Protein AF-0000000079965762 (afdb_homodimer)

Organism: NCBI:txid1448308

Secondary structure (DSSP, 8-state):
---------------------------PPPPEEEEEEEEEE----TTS--EEEEEEEEEE---EEEEE-TTT--EEEE-S-EEEEEEEEEEETTS-S-SS-EE---BTTEEEEEEEEEPTT-SS-BTTEEEEEEEEEEEEEETTEEEE--EEEEEEEEBTTTEEEEE-TTS-EEEEEPTT-SSEEE-EEE---/---------------------------PPPPEEEEEEEEEE----TTS--EEEEEEEEEE---EEEEE-TTT-PEEEE-S-EEEEEEEEEEETTS-S-SS-EE---BTTEEEEEEEEEPTT-SS-BTTEEEEEEEEEEEEEETTEEEE--EEEEEEEEBTTTEEEEE-TTS-EEEEEPTT-SSEEE-EEE---

Radius of gyration: 32.75 Å; Cα contacts (8 Å, |Δi|>4): 888; chains: 2; bounding box: 58×158×92 Å

Structure (mmCIF, N/CA/C/O backbone):
data_AF-0000000079965762-model_v1
#
loop_
_entity.id
_entity.type
_entity.pdbx_description
1 polymer 'Cell death in tomato 1'
#
loop_
_atom_site.group_PDB
_atom_site.id
_atom_site.type_symbol
_atom_site.label_atom_id
_atom_site.label_alt_id
_atom_site.label_comp_id
_atom_site.label_asym_id
_atom_site.label_entity_id
_atom_site.label_seq_id
_atom_site.pdbx_PDB_ins_code
_atom_site.Cartn_x
_atom_site.Cartn_y
_atom_site.Cartn_z
_atom_site.occupancy
_atom_site.B_iso_or_equiv
_atom_site.auth_seq_id
_atom_site.auth_comp_id
_atom_site.auth_asym_id
_atom_site.auth_atom_id
_atom_site.pdbx_PDB_model_num
ATOM 1 N N . MET A 1 1 ? -31.812 95.125 7.871 1 35.66 1 MET A N 1
ATOM 2 C CA . MET A 1 1 ? -31.969 93.812 7.262 1 35.66 1 MET A CA 1
ATOM 3 C C . MET A 1 1 ? -30.75 92.938 7.523 1 35.66 1 MET A C 1
ATOM 5 O O . MET A 1 1 ? -29.656 93.25 7.043 1 35.66 1 MET A O 1
ATOM 9 N N . LYS A 1 2 ? -30.625 92.438 8.812 1 43.56 2 LYS A N 1
ATOM 10 C CA . LYS A 1 2 ? -29.531 91.625 9.367 1 43.56 2 LYS A CA 1
ATOM 11 C C . LYS A 1 2 ? -29.359 90.312 8.609 1 43.56 2 LYS A C 1
ATOM 13 O O . LYS A 1 2 ? -30.297 89.562 8.484 1 43.56 2 LYS A O 1
ATOM 18 N N . PHE A 1 3 ? -28.469 90.25 7.633 1 45.12 3 PHE A N 1
ATOM 19 C CA . PHE A 1 3 ? -28.062 89.062 6.895 1 45.12 3 PHE A CA 1
ATOM 20 C C . PHE A 1 3 ? -27.469 88.062 7.832 1 45.12 3 PHE A C 1
ATOM 22 O O . PHE A 1 3 ? -26.5 88.312 8.539 1 45.12 3 PHE A O 1
ATOM 29 N N . THR A 1 4 ? -28.297 87.188 8.453 1 43.16 4 THR A N 1
ATOM 30 C CA . THR A 1 4 ? -27.844 86.062 9.258 1 43.16 4 THR A CA 1
ATOM 31 C C . THR A 1 4 ? -27 85.125 8.422 1 43.16 4 THR A C 1
ATOM 33 O O . THR A 1 4 ? -27.438 84.625 7.387 1 43.16 4 THR A O 1
ATOM 36 N N . ALA A 1 5 ? -25.641 85.188 8.414 1 46.16 5 ALA A N 1
ATOM 37 C CA . ALA A 1 5 ? -24.656 84.25 7.852 1 46.16 5 ALA A CA 1
ATOM 38 C C . ALA A 1 5 ? -24.828 82.875 8.43 1 46.16 5 ALA A C 1
ATOM 40 O O . ALA A 1 5 ? -24.781 82.688 9.648 1 46.16 5 ALA A O 1
ATOM 41 N N . SER A 1 6 ? -25.672 82.062 7.812 1 45.62 6 SER A N 1
ATOM 42 C CA . SER A 1 6 ? -25.797 80.625 8.141 1 45.62 6 SER A CA 1
ATOM 43 C C . SER A 1 6 ? -24.484 79.875 7.961 1 45.62 6 SER A C 1
ATOM 45 O O . SER A 1 6 ? -23.906 79.875 6.867 1 45.62 6 SER A O 1
ATOM 47 N N . THR A 1 7 ? -23.688 79.75 9.008 1 44.47 7 THR A N 1
ATOM 48 C CA . THR A 1 7 ? -22.453 78.938 9.039 1 44.47 7 THR A CA 1
ATOM 49 C C . THR A 1 7 ? -22.75 77.438 8.742 1 44.47 7 THR A C 1
ATOM 51 O O . THR A 1 7 ? -23.562 76.812 9.422 1 44.47 7 THR A O 1
ATOM 54 N N . LEU A 1 8 ? -22.609 77.062 7.48 1 41.59 8 LEU A N 1
ATOM 55 C CA . LEU A 1 8 ? -22.688 75.625 7.055 1 41.59 8 LEU A CA 1
ATOM 56 C C . LEU A 1 8 ? -21.578 74.812 7.723 1 41.59 8 LEU A C 1
ATOM 58 O O . LEU A 1 8 ? -20.391 75.125 7.551 1 41.59 8 LEU A O 1
ATOM 62 N N . ALA A 1 9 ? -21.875 74.125 8.836 1 45.47 9 ALA A N 1
ATOM 63 C CA . ALA A 1 9 ? -20.984 73.188 9.492 1 45.47 9 ALA A CA 1
ATOM 64 C C . ALA A 1 9 ? -20.688 72 8.578 1 45.47 9 ALA A C 1
ATOM 66 O O . ALA A 1 9 ? -21.609 71.312 8.141 1 45.47 9 ALA A O 1
ATOM 67 N N . ALA A 1 10 ? -19.594 72.062 7.797 1 41.84 10 ALA A N 1
ATOM 68 C CA . ALA A 1 10 ? -19.109 70.875 7.035 1 41.84 10 ALA A CA 1
ATOM 69 C C . ALA A 1 10 ? -18.766 69.75 7.961 1 41.84 10 ALA A C 1
ATOM 71 O O . ALA A 1 10 ? -17.891 69.875 8.82 1 41.84 10 ALA A O 1
ATOM 72 N N . ILE A 1 11 ? -19.688 68.812 8.18 1 44.5 11 ILE A N 1
ATOM 73 C CA . ILE A 1 11 ? -19.406 67.562 8.891 1 44.5 11 ILE A CA 1
ATOM 74 C C . ILE A 1 11 ? -18.391 66.75 8.102 1 44.5 11 ILE A C 1
ATOM 76 O O . ILE A 1 11 ? -18.688 66.312 6.984 1 44.5 11 ILE A O 1
ATOM 80 N N . THR A 1 12 ? -17.109 66.938 8.367 1 47.59 12 THR A N 1
ATOM 81 C CA . THR A 1 12 ? -16.094 66.062 7.84 1 47.59 12 THR A CA 1
ATOM 82 C C . THR A 1 12 ? -16.312 64.625 8.367 1 47.59 12 THR A C 1
ATOM 84 O O . THR A 1 12 ? -16.297 64.438 9.578 1 47.59 12 THR A O 1
ATOM 87 N N . ALA A 1 13 ? -16.953 63.719 7.602 1 47.06 13 ALA A N 1
ATOM 88 C CA . ALA A 1 13 ? -17.031 62.281 7.848 1 47.06 13 ALA A CA 1
ATOM 89 C C . ALA A 1 13 ? -15.641 61.656 7.777 1 47.06 13 ALA A C 1
ATOM 91 O O . ALA A 1 13 ? -15.031 61.594 6.707 1 47.06 13 ALA A O 1
ATOM 92 N N . LEU A 1 14 ? -14.914 61.719 8.883 1 46.97 14 LEU A N 1
ATOM 93 C CA . LEU A 1 14 ? -13.719 60.875 8.961 1 46.97 14 LEU A CA 1
ATOM 94 C C . LEU A 1 14 ? -14.055 59.438 8.656 1 46.97 14 LEU A C 1
ATOM 96 O O . LEU A 1 14 ? -14.758 58.781 9.422 1 46.97 14 LEU A O 1
ATOM 100 N N . THR A 1 15 ? -13.961 59 7.422 1 44.94 15 THR A N 1
ATOM 101 C CA . THR A 1 15 ? -13.938 57.562 7.09 1 44.94 15 THR A CA 1
ATOM 102 C C . THR A 1 15 ? -12.766 56.875 7.781 1 44.94 15 THR A C 1
ATOM 104 O O . THR A 1 15 ? -11.609 57.219 7.547 1 44.94 15 THR A O 1
ATOM 107 N N . SER A 1 16 ? -12.953 56.438 9.023 1 46.12 16 SER A N 1
ATOM 108 C CA . SER A 1 16 ? -11.984 55.5 9.617 1 46.12 16 SER A CA 1
ATOM 1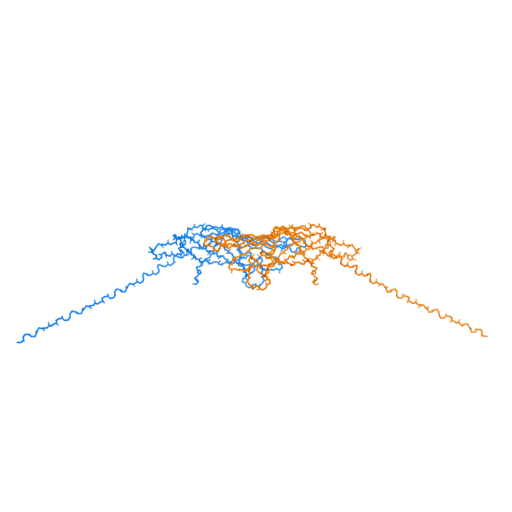09 C C . SER A 1 16 ? -11.625 54.375 8.648 1 46.12 16 SER A C 1
ATOM 111 O O . SER A 1 16 ? -12.477 53.562 8.305 1 46.12 16 SER A O 1
ATOM 113 N N . SER A 1 17 ? -10.641 54.594 7.801 1 45.47 17 SER A N 1
ATOM 114 C CA . SER A 1 17 ? -10.062 53.406 7.137 1 45.47 17 SER A CA 1
ATOM 115 C C . SER A 1 17 ? -9.609 52.375 8.156 1 45.47 17 SER A C 1
ATOM 117 O O . SER A 1 17 ? -8.758 52.656 9 1 45.47 17 SER A O 1
ATOM 119 N N . THR A 1 18 ? -10.461 51.5 8.617 1 43.25 18 THR A N 1
ATOM 120 C CA . THR A 1 18 ? -9.961 50.344 9.32 1 43.25 18 THR A CA 1
ATOM 121 C C . THR A 1 18 ? -8.727 49.75 8.625 1 43.25 18 THR A C 1
ATOM 123 O O . THR A 1 18 ? -8.805 49.312 7.477 1 43.25 18 THR A O 1
ATOM 126 N N . LEU A 1 19 ? -7.531 50.375 8.781 1 42.06 19 LEU A N 1
ATOM 127 C CA . LEU A 1 19 ? -6.312 49.688 8.375 1 42.06 19 LEU A CA 1
ATOM 128 C C . LEU A 1 19 ? -6.402 48.188 8.68 1 42.06 19 LEU A C 1
ATOM 130 O O . LEU A 1 19 ? -6.668 47.781 9.82 1 42.06 19 LEU A O 1
ATOM 134 N N . ALA A 1 20 ? -6.844 47.344 7.695 1 44.19 20 ALA A N 1
ATOM 135 C CA . ALA A 1 20 ? -6.617 45.906 7.828 1 44.19 20 ALA A CA 1
ATOM 136 C C . ALA A 1 20 ? -5.309 45.625 8.562 1 44.19 20 ALA A C 1
ATOM 138 O O . ALA A 1 20 ? -4.273 46.219 8.258 1 44.19 20 ALA A O 1
ATOM 139 N N . ALA A 1 21 ? -5.238 45.344 9.859 1 44.72 21 ALA A N 1
ATOM 140 C CA . ALA A 1 21 ? -4.055 44.906 10.594 1 44.72 21 ALA A CA 1
ATOM 141 C C . ALA A 1 21 ? -3.113 44.094 9.688 1 44.72 21 ALA A C 1
ATOM 143 O O . ALA A 1 21 ? -3.562 43.312 8.852 1 44.72 21 ALA A O 1
ATOM 144 N N . PRO A 1 22 ? -1.918 44.594 9.391 1 42.59 22 PRO A N 1
ATOM 145 C CA . PRO A 1 22 ? -0.983 43.812 8.586 1 42.59 22 PRO A CA 1
ATOM 146 C C . PRO A 1 22 ? -1.022 42.312 8.93 1 42.59 22 PRO A C 1
ATOM 148 O O . PRO A 1 22 ? -1.254 41.938 10.086 1 42.59 22 PRO A O 1
ATOM 151 N N . LEU A 1 23 ? -1.48 41.438 8 1 43.91 23 LEU A N 1
ATOM 152 C CA . LEU A 1 23 ? -1.314 40 8.219 1 43.91 23 LEU A CA 1
ATOM 153 C C . LEU A 1 23 ? -0.032 39.719 8.992 1 43.91 23 LEU A C 1
ATOM 155 O O . LEU A 1 23 ? 1.044 40.188 8.617 1 43.91 23 LEU A O 1
ATOM 159 N N . GLU A 1 24 ? 0.055 39.844 10.305 1 47.69 24 GLU A N 1
ATOM 160 C CA . GLU A 1 24 ? 1.229 39.375 11.047 1 47.69 24 GLU A CA 1
ATOM 161 C C . GLU A 1 24 ? 2.084 38.438 10.211 1 47.69 24 GLU A C 1
ATOM 163 O O . GLU A 1 24 ? 1.555 37.562 9.508 1 47.69 24 GLU A O 1
ATOM 168 N N . PRO A 1 25 ? 3.322 38.781 9.914 1 47.03 25 PRO A N 1
ATOM 169 C CA . PRO A 1 25 ? 4.227 37.938 9.141 1 47.03 25 PRO A CA 1
ATOM 170 C C . PRO A 1 25 ? 4.086 36.469 9.492 1 47.03 25 PRO A C 1
ATOM 172 O O . PRO A 1 25 ? 4.035 36.094 10.672 1 47.03 25 PRO A O 1
ATOM 175 N N . ARG A 1 26 ? 3.332 35.656 8.68 1 57.81 26 ARG A N 1
ATOM 176 C CA . ARG A 1 26 ? 3.26 34.219 8.898 1 57.81 26 ARG A CA 1
ATOM 177 C C . ARG A 1 26 ? 4.586 33.688 9.43 1 57.81 26 ARG A C 1
ATOM 179 O O . ARG A 1 26 ? 5.637 33.906 8.828 1 57.81 26 ARG A O 1
ATOM 186 N N . GLN A 1 27 ? 4.855 33.594 10.75 1 63.25 27 GLN A N 1
ATOM 187 C CA . GLN A 1 27 ? 6.031 33 11.367 1 63.25 27 GLN A CA 1
ATOM 188 C C . GLN A 1 27 ? 6.598 31.875 10.5 1 63.25 27 GLN A C 1
ATOM 190 O O . GLN A 1 27 ? 5.848 31.047 9.984 1 63.25 27 GLN A O 1
ATOM 195 N N . ALA A 1 28 ? 7.801 32.094 10.094 1 85.75 28 ALA A N 1
ATOM 196 C CA . ALA A 1 28 ? 8.539 31.109 9.305 1 85.75 28 ALA A CA 1
ATOM 197 C C . ALA A 1 28 ? 8.516 29.734 9.969 1 85.75 28 ALA A C 1
ATOM 199 O O . ALA A 1 28 ? 8.789 29.625 11.172 1 85.75 28 ALA A O 1
ATOM 200 N N . LEU A 1 29 ? 7.973 28.781 9.383 1 94.56 29 LEU A N 1
ATOM 201 C CA . LEU A 1 29 ? 7.902 27.422 9.906 1 94.56 29 LEU A CA 1
ATOM 202 C C . LEU A 1 29 ? 9.297 26.812 10.031 1 94.56 29 LEU A C 1
ATOM 204 O O . LEU A 1 29 ? 10.117 26.938 9.117 1 94.56 29 LEU A O 1
ATOM 208 N N . GLU A 1 30 ? 9.602 26.297 11.227 1 97.62 30 GLU A N 1
ATOM 209 C CA . GLU A 1 30 ? 10.797 25.469 11.344 1 97.62 30 GLU A CA 1
ATOM 210 C C . GLU A 1 30 ? 10.711 24.234 10.461 1 97.62 30 GLU A C 1
ATOM 212 O O . GLU A 1 30 ? 9.641 23.625 10.359 1 97.62 30 GLU A O 1
ATOM 217 N N . PRO A 1 31 ? 11.828 23.859 9.852 1 98.56 31 PRO A N 1
ATOM 218 C CA . PRO A 1 31 ? 11.781 22.672 9.016 1 98.56 31 PRO A CA 1
ATOM 219 C C . PRO A 1 31 ? 11.344 21.422 9.789 1 98.56 31 PRO A C 1
ATOM 221 O O . PRO A 1 31 ? 11.68 21.281 10.969 1 98.56 31 PRO A O 1
ATOM 224 N N . TRP A 1 32 ? 10.586 20.578 9.102 1 98.75 32 TRP A N 1
ATOM 225 C CA . TRP A 1 32 ? 10.297 19.266 9.656 1 98.75 32 TRP A CA 1
ATOM 226 C C . TRP A 1 32 ? 11.578 18.453 9.844 1 98.75 32 TRP A C 1
ATOM 228 O O . TRP A 1 32 ? 12.602 18.75 9.211 1 98.75 32 TRP A O 1
ATOM 238 N N . GLN A 1 33 ? 11.469 17.5 10.742 1 98.75 33 GLN A N 1
ATOM 239 C CA . GLN A 1 33 ? 12.617 16.656 11.07 1 98.75 33 GLN A CA 1
ATOM 240 C C . GLN A 1 33 ? 12.367 15.203 10.672 1 98.75 33 GLN A C 1
ATOM 242 O O . GLN A 1 33 ? 11.602 14.492 11.344 1 98.75 33 GLN A O 1
ATOM 247 N N . VAL A 1 34 ? 12.984 14.789 9.609 1 98.81 34 VAL A N 1
ATOM 248 C CA . VAL A 1 34 ? 12.93 13.383 9.227 1 98.81 34 VAL A CA 1
ATOM 249 C C . VAL A 1 34 ? 13.852 12.562 10.117 1 98.81 34 VAL A C 1
ATOM 251 O O . VAL A 1 34 ? 15.07 12.797 10.141 1 98.81 34 VAL A O 1
ATOM 254 N N . THR A 1 35 ? 13.242 11.586 10.812 1 98 35 THR A N 1
ATOM 255 C CA . THR A 1 35 ? 14.023 10.836 11.789 1 98 35 THR A CA 1
ATOM 256 C C . THR A 1 35 ? 14.297 9.422 11.289 1 98 35 THR A C 1
ATOM 258 O O . THR A 1 35 ? 14.961 8.641 11.969 1 98 35 THR A O 1
ATOM 261 N N . GLY A 1 36 ? 13.773 9.117 10.125 1 98.12 36 GLY A N 1
ATOM 262 C CA . GLY A 1 36 ? 14.055 7.82 9.531 1 98.12 36 GLY A CA 1
ATOM 263 C C . GLY A 1 36 ? 13.57 7.707 8.102 1 98.12 36 GLY A C 1
ATOM 264 O O . GLY A 1 36 ? 12.453 8.125 7.777 1 98.12 36 GLY A O 1
ATOM 265 N N . VAL A 1 37 ? 14.414 7.215 7.289 1 98.62 37 VAL A N 1
ATOM 266 C CA . VAL A 1 37 ? 14.086 6.758 5.941 1 98.62 37 VAL A CA 1
ATOM 267 C C . VAL A 1 37 ? 14.836 5.465 5.637 1 98.62 37 VAL A C 1
ATOM 269 O O . VAL A 1 37 ? 16.031 5.336 5.957 1 98.62 37 VAL A O 1
ATOM 272 N N . ALA A 1 38 ? 14.117 4.52 5.137 1 98.06 38 ALA A N 1
ATOM 273 C CA . ALA A 1 38 ? 14.734 3.27 4.715 1 98.06 38 ALA A CA 1
ATOM 274 C C . ALA A 1 38 ? 14.102 2.748 3.428 1 98.06 38 ALA A C 1
ATOM 276 O O . ALA A 1 38 ? 12.891 2.85 3.24 1 98.06 38 ALA A O 1
ATOM 277 N N . VAL A 1 39 ? 14.922 2.275 2.584 1 97.12 39 VAL A N 1
ATOM 278 C CA . VAL A 1 39 ? 14.438 1.67 1.349 1 97.12 39 VAL A CA 1
ATOM 279 C C . VAL A 1 39 ? 15.039 0.277 1.183 1 97.12 39 VAL A C 1
ATOM 281 O O . VAL A 1 39 ? 16.219 0.073 1.45 1 97.12 39 VAL A O 1
ATOM 284 N N . ALA A 1 40 ? 14.18 -0.65 0.944 1 94.69 40 ALA A N 1
ATOM 285 C CA . ALA A 1 40 ? 14.578 -2.025 0.657 1 94.69 40 ALA A CA 1
ATOM 286 C C . ALA A 1 40 ? 14.07 -2.469 -0.713 1 94.69 40 ALA A C 1
ATOM 288 O O . ALA A 1 40 ? 12.891 -2.326 -1.02 1 94.69 40 ALA A O 1
ATOM 289 N N . SER A 1 41 ? 14.969 -2.896 -1.501 1 89.81 41 SER A N 1
ATOM 290 C CA . SER A 1 41 ? 14.625 -3.459 -2.801 1 89.81 41 SER A CA 1
ATOM 291 C C . SER A 1 41 ? 15.062 -4.918 -2.906 1 89.81 41 SER A C 1
ATOM 293 O O . SER A 1 41 ? 16.188 -5.258 -2.562 1 89.81 41 SER A O 1
ATOM 295 N N . PRO A 1 42 ? 14.156 -5.758 -3.305 1 85.12 42 PRO A N 1
ATOM 296 C CA . PRO A 1 42 ? 14.492 -7.184 -3.35 1 85.12 42 PRO A CA 1
ATOM 297 C C . PRO A 1 42 ? 15.453 -7.531 -4.488 1 85.12 42 PRO A C 1
ATOM 299 O O . PRO A 1 42 ? 15.625 -6.73 -5.414 1 85.12 42 PRO A O 1
ATOM 302 N N . ALA A 1 43 ? 16.219 -8.664 -4.422 1 72.12 43 ALA A N 1
ATOM 303 C CA . ALA A 1 43 ? 17.234 -9.148 -5.359 1 72.12 43 ALA A CA 1
ATOM 304 C C . ALA A 1 43 ? 16.609 -9.5 -6.707 1 72.12 43 ALA A C 1
ATOM 306 O O . ALA A 1 43 ? 17.297 -9.508 -7.73 1 72.12 43 ALA A O 1
ATOM 307 N N . GLY A 1 44 ? 15.508 -9.453 -6.953 1 68.19 44 GLY A N 1
ATOM 308 C CA . GLY A 1 44 ? 14.875 -9.883 -8.188 1 68.19 44 GLY A CA 1
ATOM 309 C C . GLY A 1 44 ? 15.062 -11.359 -8.469 1 68.19 44 GLY A C 1
ATOM 310 O O . GLY A 1 44 ? 14.703 -11.844 -9.547 1 68.19 44 GLY A O 1
ATOM 311 N N . ARG A 1 45 ? 15.828 -12.195 -7.594 1 68.44 45 ARG A N 1
ATOM 312 C CA . ARG A 1 45 ? 16.047 -13.625 -7.812 1 68.44 45 ARG A CA 1
ATOM 313 C C . ARG A 1 45 ? 14.75 -14.406 -7.652 1 68.44 45 ARG A C 1
ATOM 315 O O . ARG A 1 45 ? 13.883 -14.031 -6.863 1 68.44 45 ARG A O 1
ATOM 322 N N . PRO A 1 46 ? 14.758 -15.531 -8.445 1 68.06 46 PRO A N 1
ATOM 323 C CA . PRO A 1 46 ? 13.578 -16.391 -8.281 1 68.06 46 PRO A CA 1
ATOM 324 C C . PRO A 1 46 ? 13.336 -16.797 -6.832 1 68.06 46 PRO A C 1
ATOM 326 O O . PRO A 1 46 ? 14.281 -17.047 -6.09 1 68.06 46 PRO A O 1
ATOM 329 N N . GLY A 1 47 ? 12.055 -16.688 -6.465 1 71.56 47 GLY A N 1
ATOM 330 C CA . GLY A 1 47 ? 11.672 -17.109 -5.129 1 71.56 47 GLY A CA 1
ATOM 331 C C . GLY A 1 47 ? 11.641 -15.969 -4.129 1 71.56 47 GLY A C 1
ATOM 332 O O . GLY A 1 47 ? 11.148 -16.125 -3.008 1 71.56 47 GLY A O 1
ATOM 333 N N . SER A 1 48 ? 12.203 -14.914 -4.574 1 80.31 48 SER A N 1
ATOM 334 C CA . SER A 1 48 ? 12.195 -13.773 -3.668 1 80.31 48 SER A CA 1
ATOM 335 C C . SER A 1 48 ? 10.844 -13.07 -3.684 1 80.31 48 SER A C 1
ATOM 337 O O . SER A 1 48 ? 10.156 -13.047 -4.707 1 80.31 48 SER A O 1
ATOM 339 N N . TYR A 1 49 ? 10.453 -12.664 -2.457 1 88.94 49 TYR A N 1
ATOM 340 C CA . TYR A 1 49 ? 9.273 -11.805 -2.383 1 88.94 49 TYR A CA 1
ATOM 341 C C . TYR A 1 49 ? 9.5 -10.508 -3.143 1 88.94 49 TYR A C 1
ATOM 343 O O . TYR A 1 49 ? 10.367 -9.711 -2.777 1 88.94 49 TYR A O 1
ATOM 351 N N . PRO A 1 50 ? 8.773 -10.273 -4.227 1 93.06 50 PRO A N 1
ATOM 352 C CA . PRO A 1 50 ? 9.148 -9.25 -5.207 1 93.06 50 PRO A CA 1
ATOM 353 C C . PRO A 1 50 ? 8.547 -7.883 -4.887 1 93.06 50 PRO A C 1
ATOM 355 O O . PRO A 1 50 ? 8.016 -7.219 -5.777 1 93.06 50 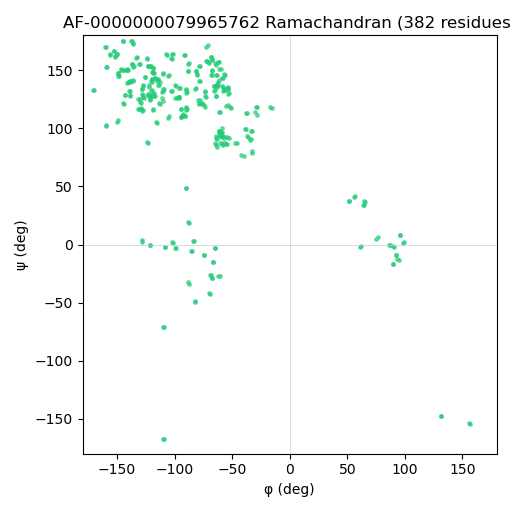PRO A O 1
ATOM 358 N N . TRP A 1 51 ? 8.688 -7.453 -3.654 1 95.06 51 TRP A N 1
ATOM 359 C CA . TRP A 1 51 ? 8.141 -6.164 -3.246 1 95.06 51 TRP A CA 1
ATOM 360 C C . TRP A 1 51 ? 9.234 -5.266 -2.672 1 95.06 51 TRP A C 1
ATOM 362 O O . TRP A 1 51 ? 10.039 -5.707 -1.851 1 95.06 51 TRP A O 1
ATOM 372 N N . GLY A 1 52 ? 9.297 -4.051 -3.188 1 95.06 52 GLY A N 1
ATOM 373 C CA . GLY A 1 52 ? 10.117 -3.016 -2.574 1 95.06 52 GLY A CA 1
ATOM 374 C C . GLY A 1 52 ? 9.383 -2.232 -1.504 1 95.06 52 GLY A C 1
ATOM 375 O O . GLY A 1 52 ? 8.148 -2.184 -1.497 1 95.06 52 GLY A O 1
ATOM 376 N N . THR A 1 53 ? 10.18 -1.67 -0.598 1 97.12 53 THR A N 1
ATOM 377 C CA . THR A 1 53 ? 9.555 -0.866 0.45 1 97.12 53 THR A CA 1
ATOM 378 C C . THR A 1 53 ? 10.367 0.4 0.712 1 97.12 53 THR A C 1
ATOM 380 O O . THR A 1 53 ? 11.594 0.386 0.622 1 97.12 53 THR A O 1
ATOM 383 N N . ILE A 1 54 ? 9.664 1.469 0.938 1 98.12 54 ILE A N 1
ATOM 384 C CA . ILE A 1 54 ? 10.211 2.684 1.53 1 98.12 54 ILE A CA 1
ATOM 385 C C . ILE A 1 54 ? 9.461 3.01 2.82 1 98.12 54 ILE A C 1
ATOM 387 O O . ILE A 1 54 ? 8.234 3.02 2.846 1 98.12 54 ILE A O 1
ATOM 391 N N . THR A 1 55 ? 10.172 3.182 3.873 1 98.69 55 THR A N 1
ATOM 392 C CA . THR A 1 55 ? 9.594 3.621 5.137 1 98.69 55 THR A CA 1
ATOM 393 C C . THR A 1 55 ? 10.172 4.969 5.559 1 98.69 55 THR A C 1
ATOM 395 O O . THR A 1 55 ? 11.32 5.281 5.25 1 98.69 55 THR A O 1
ATOM 398 N N . ALA A 1 56 ? 9.344 5.75 6.234 1 98.81 56 ALA A N 1
ATOM 399 C CA . ALA A 1 56 ? 9.805 7.059 6.684 1 98.81 56 ALA A CA 1
ATOM 400 C C . ALA A 1 56 ? 9.117 7.469 7.984 1 98.81 56 ALA A C 1
ATOM 402 O O . ALA A 1 56 ? 7.977 7.078 8.234 1 98.81 56 ALA A O 1
ATOM 403 N N . ASN A 1 57 ? 9.781 8.164 8.758 1 98.81 57 ASN A N 1
ATOM 404 C CA . ASN A 1 57 ? 9.32 8.828 9.977 1 98.81 57 ASN A CA 1
ATOM 405 C C . ASN A 1 57 ? 9.68 10.312 9.969 1 98.81 57 ASN A C 1
ATOM 407 O O . ASN A 1 57 ? 10.797 10.688 9.594 1 98.81 57 ASN A O 1
ATOM 411 N N . ILE A 1 58 ? 8.734 11.164 10.391 1 98.69 58 ILE A N 1
ATOM 412 C CA . ILE A 1 58 ? 8.977 12.602 10.352 1 98.69 58 ILE A CA 1
ATOM 413 C C . ILE A 1 58 ? 8.219 13.281 11.492 1 98.69 58 ILE A C 1
ATOM 415 O O . ILE A 1 58 ? 7.129 12.836 11.867 1 98.69 58 ILE A O 1
ATOM 419 N N . THR A 1 59 ? 8.82 14.328 12.039 1 98.56 59 THR A N 1
ATOM 420 C CA . THR A 1 59 ? 8.25 15.086 13.148 1 98.56 59 THR A CA 1
ATOM 421 C C . THR A 1 59 ? 8.047 16.547 12.758 1 98.56 59 THR A C 1
ATOM 423 O O . THR A 1 59 ? 8.914 17.156 12.125 1 98.56 59 THR A O 1
ATOM 426 N N . ASP A 1 60 ? 6.965 17.062 13.016 1 98.44 60 ASP A N 1
ATOM 427 C CA . ASP A 1 60 ? 6.691 18.484 12.883 1 98.44 60 ASP A CA 1
ATOM 428 C C . ASP A 1 60 ? 6.949 19.219 14.203 1 98.44 60 ASP A C 1
ATOM 430 O O . ASP A 1 60 ? 6.188 19.078 15.156 1 98.44 60 ASP A O 1
ATOM 434 N N . PRO A 1 61 ? 7.984 20.078 14.234 1 98.12 61 PRO A N 1
ATOM 435 C CA . PRO A 1 61 ? 8.297 20.75 15.492 1 98.12 61 PRO A CA 1
ATOM 436 C C . PRO A 1 61 ? 7.445 22 15.719 1 98.12 61 PRO A C 1
ATOM 438 O O . PRO A 1 61 ? 7.66 22.734 16.688 1 98.12 61 PRO A O 1
ATOM 441 N N . ASN A 1 62 ? 6.508 22.297 14.82 1 97.44 62 ASN A N 1
ATOM 442 C CA . ASN A 1 62 ? 5.805 23.578 14.844 1 97.44 62 ASN A CA 1
ATOM 443 C C . ASN A 1 62 ? 4.441 23.453 15.523 1 97.44 62 ASN A C 1
ATOM 445 O O . ASN A 1 62 ? 3.746 22.453 15.344 1 97.44 62 ASN A O 1
ATOM 449 N N . GLU A 1 63 ? 4.137 24.375 16.328 1 95.75 63 GLU A N 1
ATOM 450 C CA . GLU A 1 63 ? 2.727 24.656 16.562 1 95.75 63 GLU A CA 1
ATOM 451 C C . GLU A 1 63 ? 2.084 25.344 15.367 1 95.75 63 GLU A C 1
ATOM 453 O O . GLU A 1 63 ? 2.625 26.312 14.836 1 95.75 63 GLU A O 1
ATOM 458 N N . LEU A 1 64 ? 1.013 24.781 14.922 1 94 64 LEU A N 1
ATOM 459 C CA . LEU A 1 64 ? 0.412 25.328 13.711 1 94 64 LEU A CA 1
ATOM 460 C C . LEU A 1 64 ? -0.9 26.031 14.016 1 94 64 LEU A C 1
ATOM 462 O O . LEU A 1 64 ? -1.737 25.516 14.758 1 94 64 LEU A O 1
ATOM 466 N N . THR A 1 65 ? -1.027 27.156 13.461 1 90.31 65 THR A N 1
ATOM 467 C CA . THR A 1 65 ? -2.318 27.828 13.445 1 90.31 65 THR A CA 1
ATOM 468 C C . THR A 1 65 ? -3.117 27.453 12.203 1 90.31 65 THR A C 1
ATOM 470 O O . THR A 1 65 ? -2.719 27.766 11.078 1 90.31 65 THR A O 1
ATOM 473 N N . ILE A 1 66 ? -4.168 26.719 12.383 1 85.94 66 ILE A N 1
ATOM 474 C CA . ILE A 1 66 ? -4.957 26.188 11.273 1 85.94 66 ILE A CA 1
ATOM 475 C C . ILE A 1 66 ? -5.93 27.25 10.781 1 85.94 66 ILE A C 1
ATOM 477 O O . ILE A 1 66 ? -6.148 27.391 9.578 1 85.94 66 ILE A O 1
ATOM 481 N N . ASN A 1 67 ? -6.605 27.812 11.664 1 81.5 67 ASN A N 1
ATOM 482 C CA . ASN A 1 67 ? -7.602 28.828 11.328 1 81.5 67 ASN A CA 1
ATOM 483 C C . ASN A 1 67 ? -7.93 29.703 12.531 1 81.5 67 ASN A C 1
ATOM 485 O O . ASN A 1 67 ? -7.293 29.594 13.586 1 81.5 67 ASN A O 1
ATOM 489 N N . ARG A 1 68 ? -8.688 30.766 12.141 1 77.94 68 ARG A N 1
ATOM 490 C CA . ARG A 1 68 ? -9.266 31.594 13.188 1 77.94 68 ARG A CA 1
ATOM 491 C C . ARG A 1 68 ? -10.781 31.484 13.203 1 77.94 68 ARG A C 1
ATOM 493 O O . ARG A 1 68 ? -11.422 31.516 12.148 1 77.94 68 ARG A O 1
ATOM 500 N N . ASN A 1 69 ? -11.242 31.078 14.32 1 74.69 69 ASN A N 1
ATOM 501 C CA . ASN A 1 69 ? -12.695 31.031 14.453 1 74.69 69 ASN A CA 1
ATOM 502 C C . ASN A 1 69 ? -13.328 32.375 14.148 1 74.69 69 ASN A C 1
ATOM 504 O O . ASN A 1 69 ? -13.031 33.375 14.82 1 74.69 69 ASN A O 1
ATOM 508 N N . PRO A 1 70 ? -14.188 32.438 13.148 1 73.81 70 PRO A N 1
ATOM 509 C CA . PRO A 1 70 ? -14.758 33.75 12.797 1 73.81 70 PRO A CA 1
ATOM 510 C C . PRO A 1 70 ? -15.68 34.312 13.875 1 73.81 70 PRO A C 1
ATOM 512 O O . PRO A 1 70 ? -15.867 35.531 13.969 1 73.81 70 PRO A O 1
ATOM 515 N N . ALA A 1 71 ? -16.297 33.406 14.617 1 73.81 71 ALA A N 1
ATOM 516 C CA . ALA A 1 71 ? -17.297 33.812 15.586 1 73.81 71 ALA A CA 1
ATOM 517 C C . ALA A 1 71 ? -16.672 34.562 16.75 1 73.81 71 ALA A C 1
ATOM 519 O O . ALA A 1 71 ? -17.188 35.594 17.188 1 73.81 71 ALA A O 1
ATOM 520 N N . ASP A 1 72 ? -15.555 34.125 17.266 1 75.56 72 ASP A N 1
ATOM 521 C CA . ASP A 1 72 ? -15.023 34.75 18.469 1 75.56 72 ASP A CA 1
ATOM 522 C C . ASP A 1 72 ? -13.555 35.156 18.281 1 75.56 72 ASP A C 1
ATOM 524 O O . ASP A 1 72 ? -12.922 35.656 19.203 1 75.56 72 ASP A O 1
ATOM 528 N N . GLY A 1 73 ? -13.055 34.906 17.062 1 78.81 73 GLY A N 1
ATOM 529 C CA . GLY A 1 73 ? -11.695 35.312 16.734 1 78.81 73 GLY A CA 1
ATOM 530 C C . GLY A 1 73 ? -10.648 34.406 17.328 1 78.81 73 GLY A C 1
ATOM 531 O O . GLY A 1 73 ? -9.445 34.656 17.172 1 78.81 73 GLY A O 1
ATOM 532 N N . THR A 1 74 ? -11.141 33.312 17.938 1 83.06 74 THR A N 1
ATOM 533 C CA . THR A 1 74 ? -10.211 32.344 18.562 1 83.06 74 THR A CA 1
ATOM 534 C C . THR A 1 74 ? -9.344 31.688 17.5 1 83.06 74 THR A C 1
ATOM 536 O O . THR A 1 74 ? -9.828 31.328 16.422 1 83.06 74 THR A O 1
ATOM 539 N N . THR A 1 75 ? -8.023 31.656 17.812 1 88.44 75 THR A N 1
ATOM 540 C CA . THR A 1 75 ? -7.09 30.969 16.938 1 88.44 75 THR A CA 1
ATOM 541 C C . THR A 1 75 ? -7.145 29.453 17.188 1 88.44 75 THR A C 1
ATOM 543 O O . THR A 1 75 ? -7.055 29 18.328 1 88.44 75 THR A O 1
ATOM 546 N N . ILE A 1 76 ? -7.398 28.734 16.156 1 89.62 76 ILE A N 1
ATOM 547 C CA . ILE A 1 76 ? -7.395 27.281 16.234 1 89.62 76 ILE A CA 1
ATOM 548 C C . ILE A 1 76 ? -5.996 26.75 15.922 1 89.62 76 ILE A C 1
ATOM 550 O O . ILE A 1 76 ? -5.484 26.938 14.82 1 89.62 76 ILE A O 1
ATOM 554 N N . THR A 1 77 ? -5.414 26.141 16.906 1 92.12 77 THR A N 1
ATOM 555 C CA . THR A 1 77 ? -4.035 25.672 16.75 1 92.12 77 THR A CA 1
ATOM 556 C C . THR A 1 77 ? -3.939 24.172 17.016 1 92.12 77 THR A C 1
ATOM 558 O O . THR A 1 77 ? -4.812 23.594 17.672 1 92.12 77 THR A O 1
ATOM 561 N N . VAL A 1 78 ? -2.943 23.562 16.406 1 93.94 78 VAL A N 1
ATOM 562 C CA . VAL A 1 78 ? -2.541 22.203 16.781 1 93.94 78 VAL A CA 1
ATOM 563 C C . VAL A 1 78 ? -1.137 22.234 17.375 1 93.94 78 VAL A C 1
ATOM 565 O O . VAL A 1 78 ? -0.275 22.984 16.922 1 93.94 78 VAL A O 1
ATOM 568 N N . PRO A 1 79 ? -0.886 21.422 18.391 1 95.38 79 PRO A N 1
ATOM 569 C CA . PRO A 1 79 ? 0.37 21.5 19.141 1 95.38 79 PRO A CA 1
ATOM 570 C C . PRO A 1 79 ? 1.581 21.078 18.312 1 95.38 79 PRO A C 1
ATOM 572 O O . PRO A 1 79 ? 1.434 20.359 17.328 1 95.38 79 PRO A O 1
ATOM 575 N N . ALA A 1 80 ? 2.775 21.531 18.766 1 97.19 80 ALA A N 1
ATOM 576 C CA . ALA A 1 80 ? 4.047 21.094 18.188 1 97.19 80 ALA A CA 1
ATOM 577 C C . ALA A 1 80 ? 4.344 19.641 18.547 1 97.19 80 ALA A C 1
ATOM 579 O O . ALA A 1 80 ? 3.779 19.109 19.5 1 97.19 80 ALA A O 1
ATOM 580 N N . GLY A 1 81 ? 5.207 19 17.688 1 97.88 81 GLY A N 1
ATOM 581 C CA . GLY A 1 81 ? 5.73 17.688 18.031 1 97.88 81 GLY A CA 1
ATOM 582 C C . GLY A 1 81 ? 4.941 16.547 17.422 1 97.88 81 GLY A C 1
ATOM 583 O O . GLY A 1 81 ? 5.148 15.383 17.766 1 97.88 81 GLY A O 1
ATOM 584 N N . ASN A 1 82 ? 3.986 16.891 16.516 1 97.69 82 ASN A N 1
ATOM 585 C CA . ASN A 1 82 ? 3.26 15.812 15.844 1 97.69 82 ASN A CA 1
ATOM 586 C C . ASN A 1 82 ? 4.188 14.953 14.992 1 97.69 82 ASN A C 1
ATOM 588 O O . ASN A 1 82 ? 5.094 15.477 14.336 1 97.69 82 ASN A O 1
ATOM 592 N N . LYS A 1 83 ? 3.855 13.625 14.93 1 98.06 83 LYS A N 1
ATOM 593 C CA . LYS A 1 83 ? 4.758 12.695 14.258 1 98.06 83 LYS A CA 1
ATOM 594 C C . LYS A 1 83 ? 4.008 11.852 13.227 1 98.06 83 LYS A C 1
ATOM 596 O O . LYS A 1 83 ? 2.889 11.398 13.477 1 98.06 83 LYS A O 1
ATOM 601 N N . ALA A 1 84 ? 4.59 11.758 12.086 1 97.94 84 ALA A N 1
ATOM 602 C CA . ALA A 1 84 ? 4.25 10.664 11.172 1 97.94 84 ALA A CA 1
ATOM 603 C C . ALA A 1 84 ? 5.148 9.453 11.406 1 97.94 84 ALA A C 1
ATOM 605 O O . ALA A 1 84 ? 6.363 9.531 11.203 1 97.94 84 ALA A O 1
ATOM 606 N N . VAL A 1 85 ? 4.547 8.398 11.789 1 98 85 VAL A N 1
ATOM 607 C CA . VAL A 1 85 ? 5.328 7.199 12.086 1 98 85 VAL A CA 1
ATOM 608 C C . VAL A 1 85 ? 5.004 6.105 11.078 1 98 85 VAL A C 1
ATOM 610 O O . VAL A 1 85 ? 3.846 5.938 10.688 1 98 85 VAL A O 1
ATOM 613 N N . ASN A 1 86 ? 6.047 5.438 10.625 1 98 86 ASN A N 1
ATOM 614 C CA . ASN A 1 86 ? 5.953 4.25 9.781 1 98 86 ASN A CA 1
ATOM 615 C C . ASN A 1 86 ? 5.16 4.527 8.508 1 98 86 ASN A C 1
ATOM 617 O O . ASN A 1 86 ? 4.254 3.77 8.156 1 98 86 ASN A O 1
ATOM 621 N N . CYS A 1 87 ? 5.453 5.711 7.965 1 98.81 87 CYS A N 1
ATOM 622 C CA . CYS A 1 87 ? 4.973 5.84 6.59 1 98.81 87 CYS A CA 1
ATOM 623 C C . CYS A 1 87 ? 5.566 4.754 5.703 1 98.81 87 CYS A C 1
ATOM 625 O O . CYS A 1 87 ? 6.766 4.48 5.762 1 98.81 87 CYS A O 1
ATOM 627 N N . GLN A 1 88 ? 4.758 4.141 4.84 1 98.75 88 GLN A N 1
ATOM 628 C CA . GLN A 1 88 ? 5.312 3.002 4.113 1 98.75 88 GLN A CA 1
ATOM 629 C C . GLN A 1 88 ? 4.762 2.939 2.691 1 98.75 88 GLN A C 1
ATOM 631 O O . GLN A 1 88 ? 3.545 2.908 2.49 1 98.75 88 GLN A O 1
ATOM 636 N N . ALA A 1 89 ? 5.688 2.986 1.779 1 98.56 89 ALA A N 1
ATOM 637 C CA . ALA A 1 89 ? 5.418 2.605 0.396 1 98.56 89 ALA A CA 1
ATOM 638 C C . ALA A 1 89 ? 5.824 1.158 0.135 1 98.56 89 ALA A C 1
ATOM 640 O O . ALA A 1 89 ? 6.93 0.743 0.5 1 98.56 89 ALA A O 1
ATOM 641 N N . LYS A 1 90 ? 5.016 0.387 -0.355 1 97.94 90 LYS A N 1
ATOM 642 C CA . LYS A 1 90 ? 5.266 -0.991 -0.767 1 97.94 90 LYS A CA 1
ATOM 643 C C . LYS A 1 90 ? 4.754 -1.242 -2.184 1 97.94 90 LYS A C 1
ATOM 645 O O . LYS A 1 90 ? 3.58 -1.013 -2.477 1 97.94 90 LYS A O 1
ATOM 650 N N . TRP A 1 91 ? 5.684 -1.677 -3.076 1 96.75 91 TRP A N 1
ATOM 651 C CA . TRP A 1 91 ? 5.301 -1.811 -4.477 1 96.75 91 TRP A CA 1
ATOM 652 C C . TRP A 1 91 ? 5.93 -3.055 -5.098 1 96.75 91 TRP A C 1
ATOM 654 O O . TRP A 1 91 ? 6.992 -3.502 -4.66 1 96.75 91 TRP A O 1
ATOM 664 N N . LEU A 1 92 ? 5.227 -3.6 -6.062 1 95.31 92 LEU A N 1
ATOM 665 C CA . LEU A 1 92 ? 5.777 -4.68 -6.875 1 95.31 92 LEU A CA 1
ATOM 666 C C . LEU A 1 92 ? 6.953 -4.18 -7.715 1 95.31 92 LEU A C 1
ATOM 668 O O . LEU A 1 92 ? 6.867 -3.125 -8.344 1 95.31 92 LEU A O 1
ATOM 672 N N . ILE A 1 93 ? 7.961 -4.938 -7.766 1 90.44 93 ILE A N 1
ATOM 673 C CA . ILE A 1 93 ? 9.211 -4.445 -8.32 1 90.44 93 ILE A CA 1
ATOM 674 C C . ILE A 1 93 ? 9.062 -4.23 -9.828 1 90.44 93 ILE A C 1
ATOM 676 O O . ILE A 1 93 ? 9.812 -3.461 -10.43 1 90.44 93 ILE A O 1
ATOM 680 N N . SER A 1 94 ? 8.148 -4.957 -10.477 1 90.25 94 SER A N 1
ATOM 681 C CA . SER A 1 94 ? 7.891 -4.742 -11.891 1 90.25 94 SER A CA 1
ATOM 682 C C . SER A 1 94 ? 7.105 -3.455 -12.125 1 90.25 94 SER A C 1
ATOM 684 O O . SER A 1 94 ? 6.945 -3.018 -13.266 1 90.25 94 SER A O 1
ATOM 686 N N . GLU A 1 95 ? 6.629 -2.832 -11.094 1 93.62 95 GLU A N 1
ATOM 687 C CA . GLU A 1 95 ? 5.969 -1.532 -11.125 1 93.62 95 GLU A CA 1
ATOM 688 C C . GLU A 1 95 ? 6.836 -0.455 -10.477 1 93.62 95 GLU A C 1
ATOM 690 O O . GLU A 1 95 ? 8.055 -0.599 -10.398 1 93.62 95 GLU A O 1
ATOM 695 N N . ASN A 1 96 ? 6.262 0.646 -10.234 1 94.12 96 ASN A N 1
ATOM 696 C CA . ASN A 1 96 ? 6.934 1.732 -9.531 1 94.12 96 ASN A CA 1
ATOM 697 C C . ASN A 1 96 ? 6.062 2.307 -8.414 1 94.12 96 ASN A C 1
ATOM 699 O O . ASN A 1 96 ? 4.863 2.027 -8.359 1 94.12 96 ASN A O 1
ATOM 703 N N . PRO A 1 97 ? 6.617 2.986 -7.5 1 96.5 97 PRO A N 1
ATOM 704 C CA . PRO A 1 97 ? 5.863 3.512 -6.359 1 96.5 97 PRO A CA 1
ATOM 705 C C . PRO A 1 97 ? 5.262 4.887 -6.633 1 96.5 97 PRO A C 1
ATOM 707 O O . PRO A 1 97 ? 4.84 5.578 -5.699 1 96.5 97 PRO A O 1
ATOM 710 N N . PHE A 1 98 ? 5.113 5.309 -7.867 1 96.69 98 PHE A N 1
ATOM 711 C CA . PHE A 1 98 ? 4.773 6.695 -8.164 1 96.69 98 PHE A CA 1
ATOM 712 C C . PHE A 1 98 ? 3.262 6.871 -8.266 1 96.69 98 PHE A C 1
ATOM 714 O O . PHE A 1 98 ? 2.52 5.887 -8.328 1 96.69 98 PHE A O 1
ATOM 721 N N . ASN A 1 99 ? 2.838 8.156 -8.188 1 95.19 99 ASN A N 1
ATOM 722 C CA . ASN A 1 99 ? 1.506 8.633 -8.539 1 95.19 99 ASN A CA 1
ATOM 723 C C . ASN A 1 99 ? 0.436 8.055 -7.621 1 95.19 99 ASN A C 1
ATOM 725 O O . ASN A 1 99 ? -0.658 7.715 -8.07 1 95.19 99 ASN A O 1
ATOM 729 N N . ARG A 1 100 ? 0.791 7.926 -6.371 1 97.31 100 ARG A N 1
ATOM 730 C CA . ARG A 1 100 ? -0.163 7.488 -5.355 1 97.31 100 ARG A CA 1
ATOM 731 C C . ARG A 1 100 ? 0.303 7.887 -3.959 1 97.31 100 ARG A C 1
ATOM 733 O O . ARG A 1 100 ? 1.504 8.023 -3.713 1 97.31 100 ARG A O 1
ATOM 740 N N . ALA A 1 101 ? -0.663 8.047 -3.094 1 98.31 101 ALA A N 1
ATOM 741 C CA . ALA A 1 101 ? -0.35 8.32 -1.691 1 98.31 101 ALA A CA 1
ATOM 742 C C . ALA A 1 101 ? -0.006 7.027 -0.952 1 98.31 101 ALA A C 1
ATOM 744 O O . ALA A 1 101 ? -0.572 5.969 -1.238 1 98.31 101 ALA A O 1
ATOM 745 N N . TRP A 1 102 ? 0.874 7.152 -0.029 1 98.75 102 TRP A N 1
ATOM 746 C CA . TRP A 1 102 ? 1.218 6.047 0.861 1 98.75 102 TRP A CA 1
ATOM 747 C C . TRP A 1 102 ? 0.947 6.418 2.316 1 98.75 102 TRP A C 1
ATOM 749 O O . TRP A 1 102 ? 1.235 7.539 2.742 1 98.75 102 TRP A O 1
ATOM 759 N N . PRO A 1 103 ? 0.45 5.543 3.109 1 98.25 103 PRO A N 1
ATOM 760 C CA . PRO A 1 103 ? -0.044 5.852 4.453 1 98.25 103 PRO A CA 1
ATOM 761 C C . PRO A 1 103 ? 1.075 5.934 5.488 1 98.25 103 PRO A C 1
ATOM 763 O O . PRO A 1 103 ? 2.098 5.254 5.352 1 98.25 103 PRO A O 1
ATOM 766 N N . CYS A 1 104 ? 0.826 6.766 6.445 1 98.44 104 CYS A N 1
ATOM 767 C CA . CYS A 1 104 ? 1.482 6.691 7.746 1 98.44 104 CYS A CA 1
ATOM 768 C C . CYS A 1 104 ? 0.522 6.184 8.812 1 98.44 104 CYS A C 1
ATOM 770 O O . CYS A 1 104 ? -0.686 6.105 8.578 1 98.44 104 CYS A O 1
ATOM 772 N N . GLU A 1 105 ? 1.068 5.777 9.898 1 97.5 105 GLU A N 1
ATOM 773 C CA . GLU A 1 105 ? 0.192 5.391 11 1 97.5 105 GLU A CA 1
ATOM 774 C C . GLU A 1 105 ? -0.665 6.566 11.469 1 97.5 105 GLU A C 1
ATOM 776 O O . GLU A 1 105 ? -0.271 7.723 11.32 1 97.5 105 GLU A O 1
ATOM 781 N N . PRO A 1 106 ? -1.851 6.223 11.992 1 94.69 106 PRO A N 1
ATOM 782 C CA . PRO A 1 106 ? -2.695 7.301 12.508 1 94.69 106 PRO A CA 1
ATOM 783 C C . PRO A 1 106 ? -1.994 8.141 13.578 1 94.69 106 PRO A C 1
ATOM 785 O O . PRO A 1 106 ? -1.154 7.621 14.32 1 94.69 106 PRO A O 1
ATOM 788 N N . THR A 1 107 ? -2.307 9.398 13.594 1 94.62 107 THR A N 1
ATOM 789 C CA . THR A 1 107 ? -1.81 10.32 14.609 1 94.62 107 THR A CA 1
ATOM 790 C C . THR A 1 107 ? -2.928 11.227 15.109 1 94.62 107 THR A C 1
ATOM 792 O O . THR A 1 107 ? -4.039 11.203 14.578 1 94.62 107 THR A O 1
ATOM 795 N N . GLU A 1 108 ? -2.57 11.977 16.141 1 91.38 108 GLU A N 1
ATOM 796 C CA . GLU A 1 108 ? -3.541 12.93 16.672 1 91.38 108 GLU A CA 1
ATOM 797 C C . GLU A 1 108 ? -3.623 14.172 15.797 1 91.38 108 GLU A C 1
ATOM 799 O O . GLU A 1 108 ? -2.691 14.477 15.055 1 91.38 108 GLU A O 1
ATOM 804 N N . ASP A 1 109 ? -4.727 14.836 15.797 1 92 109 ASP A N 1
ATOM 805 C CA . ASP A 1 109 ? -4.957 16.156 15.219 1 92 109 ASP A CA 1
ATOM 806 C C . ASP A 1 109 ? -4.777 16.125 13.703 1 92 109 ASP A C 1
ATOM 808 O O . ASP A 1 109 ? -4.227 17.062 13.117 1 92 109 ASP A O 1
ATOM 812 N N . GLY A 1 110 ? -5.121 15.055 13.07 1 94 110 GLY A N 1
ATOM 813 C CA . GLY A 1 110 ? -5.051 14.961 11.625 1 94 110 GLY A CA 1
ATOM 814 C C . GLY A 1 110 ? -4.355 13.703 11.133 1 94 110 GLY A C 1
ATOM 815 O O . GLY A 1 110 ? -4.52 12.633 11.719 1 94 110 GLY A O 1
ATOM 816 N N . TYR A 1 111 ? -3.652 13.836 9.953 1 95.62 111 TYR A N 1
ATOM 817 C CA . TYR A 1 111 ? -2.99 12.68 9.375 1 95.62 111 TYR A CA 1
ATOM 818 C C . TYR A 1 111 ? -1.842 13.102 8.461 1 95.62 111 TYR A C 1
ATOM 820 O O . TYR A 1 111 ? -1.698 14.289 8.148 1 95.62 111 TYR A O 1
ATOM 828 N N . TRP A 1 112 ? -1.019 12.141 8.203 1 97.94 112 TRP A N 1
ATOM 829 C CA . TRP A 1 112 ? 0.104 12.289 7.281 1 97.94 112 TRP A CA 1
ATOM 830 C C . TRP A 1 112 ? 0.004 11.289 6.133 1 97.94 112 TRP A C 1
ATOM 832 O O . TRP A 1 112 ? -0.599 10.219 6.281 1 97.94 112 TRP A O 1
ATOM 842 N N . TYR A 1 113 ? 0.587 11.609 4.992 1 98.5 113 TYR A N 1
ATOM 843 C CA . TYR A 1 113 ? 0.872 10.656 3.93 1 98.5 113 TYR A CA 1
ATOM 844 C C . TYR A 1 113 ? 2.068 11.102 3.1 1 98.5 113 TYR A C 1
ATOM 846 O O . TYR A 1 113 ? 2.547 12.227 3.246 1 98.5 113 TYR A O 1
ATOM 854 N N . ILE A 1 114 ? 2.602 10.203 2.291 1 98.81 114 ILE A N 1
ATOM 855 C CA . ILE A 1 114 ? 3.771 10.555 1.489 1 98.81 114 ILE A CA 1
ATOM 856 C C . ILE A 1 114 ? 3.533 10.156 0.033 1 98.81 114 ILE A C 1
ATOM 858 O O . ILE A 1 114 ? 2.674 9.32 -0.258 1 98.81 114 ILE A O 1
ATOM 862 N N . TYR A 1 115 ? 4.219 10.82 -0.842 1 98.56 115 TYR A N 1
ATOM 863 C CA . TYR A 1 115 ? 4.402 10.43 -2.236 1 98.56 115 TYR A CA 1
ATOM 864 C C . TYR A 1 115 ? 5.871 10.156 -2.539 1 98.56 115 TYR A C 1
ATOM 866 O O . TYR A 1 115 ? 6.754 10.828 -1.998 1 98.56 115 TYR A O 1
ATOM 874 N N . ILE A 1 116 ? 6.07 9.164 -3.381 1 98.38 116 ILE A N 1
ATOM 875 C CA . ILE A 1 116 ? 7.418 8.891 -3.865 1 98.38 116 ILE A CA 1
ATOM 876 C C . ILE A 1 116 ? 7.578 9.422 -5.285 1 98.38 116 ILE A C 1
ATOM 878 O O . ILE A 1 116 ? 6.699 9.227 -6.129 1 98.38 116 ILE A O 1
ATOM 882 N N . LEU A 1 117 ? 8.641 10.125 -5.504 1 97.06 117 LEU A N 1
ATOM 883 C CA . LEU A 1 117 ? 8.969 10.633 -6.832 1 97.06 117 LEU A CA 1
ATOM 884 C C . LEU A 1 117 ? 10.359 10.164 -7.262 1 97.06 117 LEU A C 1
ATOM 886 O O . LEU A 1 117 ? 11.164 9.758 -6.422 1 97.06 117 LEU A O 1
ATOM 890 N N . ASN A 1 118 ? 10.484 10.242 -8.555 1 92.44 118 ASN A N 1
ATOM 891 C CA . ASN A 1 118 ? 11.836 9.984 -9.047 1 92.44 118 ASN A CA 1
ATOM 892 C C . ASN A 1 118 ? 12.805 11.086 -8.641 1 92.44 118 ASN A C 1
ATOM 894 O O . ASN A 1 118 ? 12.406 12.242 -8.47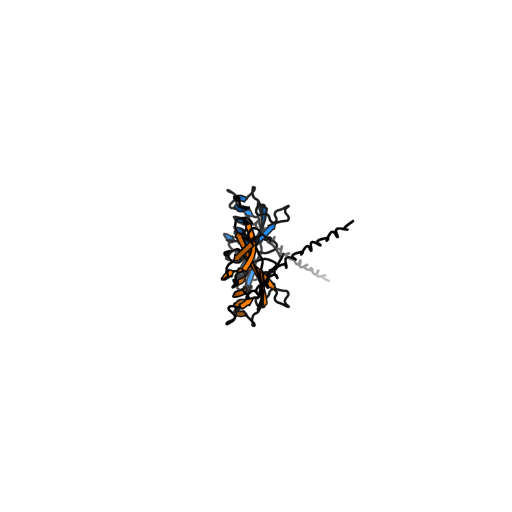7 1 92.44 118 ASN A O 1
ATOM 898 N N . GLY A 1 119 ? 13.992 10.625 -8.414 1 88.25 119 GLY A N 1
ATOM 899 C CA . GLY A 1 119 ? 15.023 11.641 -8.242 1 88.25 119 GLY A CA 1
ATOM 900 C C . GLY A 1 119 ? 15.258 12.469 -9.484 1 88.25 119 GLY A C 1
ATOM 901 O O . GLY A 1 119 ? 14.883 12.07 -10.586 1 88.25 119 GLY A O 1
ATOM 902 N N . GLU A 1 120 ? 15.75 13.656 -9.227 1 82.5 120 GLU A N 1
ATOM 903 C CA . GLU A 1 120 ? 16.031 14.539 -10.352 1 82.5 120 GLU A CA 1
ATOM 904 C C . GLU A 1 120 ? 16.922 13.844 -11.383 1 82.5 120 GLU A C 1
ATOM 906 O O . GLU A 1 120 ? 17.922 13.211 -11.031 1 82.5 120 GLU A O 1
ATOM 911 N N . GLY A 1 121 ? 16.5 13.891 -12.672 1 75.81 121 GLY A N 1
ATOM 912 C CA . GLY A 1 121 ? 17.312 13.414 -13.773 1 75.81 121 GLY A CA 1
ATOM 913 C C . GLY A 1 121 ? 17.094 11.945 -14.094 1 75.81 121 GLY A C 1
ATOM 914 O O . GLY A 1 121 ? 17.766 11.391 -14.961 1 75.81 121 GLY A O 1
ATOM 915 N N . ILE A 1 122 ? 16.219 11.312 -13.32 1 77.75 122 ILE A N 1
ATOM 916 C CA . ILE A 1 122 ? 15.984 9.898 -13.578 1 77.75 122 ILE A CA 1
ATOM 917 C C . ILE A 1 122 ? 14.508 9.656 -13.875 1 77.75 122 ILE A C 1
ATOM 919 O O . ILE A 1 122 ? 13.641 10.242 -13.227 1 77.75 122 ILE A O 1
ATOM 923 N N . ASP A 1 123 ? 14.18 8.875 -14.883 1 80.25 123 ASP A N 1
ATOM 924 C CA . ASP A 1 123 ? 12.805 8.625 -15.297 1 80.25 123 ASP A CA 1
ATOM 925 C C . ASP A 1 123 ? 12.195 7.457 -14.516 1 80.25 123 ASP A C 1
ATOM 927 O O . ASP A 1 123 ? 11.016 7.48 -14.164 1 80.25 123 ASP A O 1
ATOM 931 N N . ASN A 1 124 ? 13.07 6.508 -14.211 1 88.69 124 ASN A N 1
ATOM 932 C CA . ASN A 1 124 ? 12.586 5.32 -13.508 1 88.69 124 ASN A CA 1
ATOM 933 C C . ASN A 1 124 ? 12.93 5.363 -12.023 1 88.69 124 ASN A C 1
ATOM 935 O O . ASN A 1 124 ? 13.82 6.109 -11.609 1 88.69 124 ASN A O 1
ATOM 939 N N . PHE A 1 125 ? 12.242 4.629 -11.312 1 92.31 125 PHE A N 1
ATOM 940 C CA . PHE A 1 125 ? 12.531 4.586 -9.883 1 92.31 125 PHE A CA 1
ATOM 941 C C . PHE A 1 125 ? 13.93 4.035 -9.625 1 92.31 125 PHE A C 1
ATOM 943 O O . PHE A 1 125 ? 14.336 3.055 -10.258 1 92.31 125 PHE A O 1
ATOM 950 N N . SER A 1 126 ? 14.578 4.664 -8.781 1 92.31 126 SER A N 1
ATOM 951 C CA . SER A 1 126 ? 15.859 4.191 -8.266 1 92.31 126 SER A CA 1
ATOM 952 C C . SER A 1 126 ? 15.891 4.227 -6.742 1 92.31 126 SER A C 1
ATOM 954 O O . SER A 1 126 ? 15.664 5.277 -6.137 1 92.31 126 SER A O 1
ATOM 956 N N . SER A 1 127 ? 16.203 3.082 -6.125 1 92.81 127 SER A N 1
ATOM 957 C CA . SER A 1 127 ? 16.281 2.998 -4.672 1 92.81 127 SER A CA 1
ATOM 958 C C . SER A 1 127 ? 17.438 3.824 -4.129 1 92.81 127 SER A C 1
ATOM 960 O O . SER A 1 127 ? 17.516 4.074 -2.924 1 92.81 127 SER A O 1
ATOM 962 N N . SER A 1 128 ? 18.344 4.199 -5.031 1 93.56 128 SER A N 1
ATOM 963 C CA . SER A 1 128 ? 19.516 4.949 -4.586 1 93.56 128 SER A CA 1
ATOM 964 C C . SER A 1 128 ? 19.328 6.445 -4.82 1 93.56 128 SER A C 1
ATOM 966 O O . SER A 1 128 ? 20.219 7.238 -4.52 1 93.56 128 SER A O 1
ATOM 968 N N . ASN A 1 129 ? 18.234 6.859 -5.414 1 95.75 129 ASN A N 1
ATOM 969 C CA . ASN A 1 129 ? 17.938 8.258 -5.711 1 95.75 129 ASN A CA 1
ATOM 970 C C . ASN A 1 129 ? 16.453 8.484 -5.934 1 95.75 129 ASN A C 1
ATOM 972 O O . ASN A 1 129 ? 15.93 8.219 -7.02 1 95.75 129 ASN A O 1
ATOM 976 N N . PHE A 1 130 ? 15.789 9.023 -4.949 1 97.25 130 PHE A N 1
ATOM 977 C CA . PHE A 1 130 ? 14.352 9.266 -5.035 1 97.25 130 PHE A CA 1
ATOM 978 C C . PHE A 1 130 ? 13.945 10.445 -4.156 1 97.25 130 PHE A C 1
ATOM 980 O O . PHE A 1 130 ? 14.711 10.875 -3.287 1 97.25 130 PHE A O 1
ATOM 987 N N . ASP A 1 131 ? 12.789 10.984 -4.434 1 97.88 131 ASP A N 1
ATOM 988 C CA . ASP A 1 131 ? 12.219 12.047 -3.609 1 97.88 131 ASP A CA 1
ATOM 989 C C . ASP A 1 131 ? 11.008 11.547 -2.826 1 97.88 131 ASP A C 1
ATOM 991 O O . ASP A 1 131 ? 10.32 10.625 -3.262 1 97.88 131 ASP A O 1
ATOM 995 N N . ILE A 1 132 ? 10.875 12.133 -1.654 1 98.56 132 ILE A N 1
ATOM 996 C CA . ILE A 1 132 ? 9.641 11.953 -0.898 1 98.56 132 ILE A CA 1
ATOM 997 C C . ILE A 1 132 ? 8.945 13.297 -0.711 1 98.56 132 ILE A C 1
ATOM 999 O O . ILE A 1 132 ? 9.594 14.297 -0.365 1 98.56 132 ILE A O 1
ATOM 1003 N N . ILE A 1 133 ? 7.688 13.359 -1.058 1 98.69 133 ILE A N 1
ATOM 1004 C CA . ILE A 1 133 ? 6.832 14.453 -0.606 1 98.69 133 ILE A CA 1
ATOM 1005 C C . ILE A 1 133 ? 6.094 14.039 0.664 1 98.69 133 ILE A C 1
ATOM 1007 O O . ILE A 1 133 ? 5.289 13.102 0.646 1 98.69 133 ILE A O 1
ATOM 1011 N N . PHE A 1 134 ? 6.387 14.734 1.697 1 98.81 134 PHE A N 1
ATOM 1012 C CA . PHE A 1 134 ? 5.645 14.578 2.941 1 98.81 134 PHE A CA 1
ATOM 1013 C C . PHE A 1 134 ? 4.457 15.531 2.994 1 98.81 134 PHE A C 1
ATOM 1015 O O . PHE A 1 134 ? 4.602 16.719 2.695 1 98.81 134 PHE A O 1
ATOM 1022 N N . THR A 1 135 ? 3.355 15.016 3.373 1 98.56 135 THR A N 1
ATOM 1023 C CA . THR A 1 135 ? 2.17 15.852 3.5 1 98.56 135 THR A CA 1
ATOM 1024 C C . THR A 1 135 ? 1.544 15.695 4.883 1 98.56 135 THR A C 1
ATOM 1026 O O . THR A 1 135 ? 1.249 14.578 5.316 1 98.56 135 THR A O 1
ATOM 1029 N N . ARG A 1 136 ? 1.342 16.75 5.516 1 97.75 136 ARG A N 1
ATOM 1030 C CA . ARG A 1 136 ? 0.631 16.812 6.789 1 97.75 136 ARG A CA 1
ATOM 1031 C C . ARG A 1 136 ? -0.713 17.516 6.629 1 97.75 136 ARG A C 1
ATOM 1033 O O . ARG A 1 136 ? -0.789 18.594 6.043 1 97.75 136 ARG A O 1
ATOM 1040 N N . VAL A 1 137 ? -1.738 16.906 7.148 1 95.88 137 VAL A N 1
ATOM 1041 C CA . VAL A 1 137 ? -3.07 17.5 7.145 1 95.88 137 VAL A CA 1
ATOM 1042 C C . VAL A 1 137 ? -3.598 17.609 8.578 1 95.88 137 VAL A C 1
ATOM 1044 O O . VAL A 1 137 ? -4.211 16.656 9.078 1 95.88 137 VAL A O 1
ATOM 1047 N N . PRO A 1 138 ? -3.26 18.734 9.234 1 94.56 138 PRO A N 1
ATOM 1048 C CA . PRO A 1 138 ? -4.023 18.969 10.461 1 94.56 138 PRO A CA 1
ATOM 1049 C C . PRO A 1 138 ? -5.531 19.016 10.219 1 94.56 138 PRO A C 1
ATOM 1051 O O . PRO A 1 138 ? -5.98 19.656 9.266 1 94.56 138 PRO A O 1
ATOM 1054 N N . ASP A 1 139 ? -6.289 18.344 11.008 1 91.81 139 ASP A N 1
ATOM 1055 C CA . ASP A 1 139 ? -7.738 18.203 10.875 1 91.81 139 ASP A CA 1
ATOM 1056 C C . ASP A 1 139 ? -8.391 18.016 12.242 1 91.81 139 ASP A C 1
ATOM 1058 O O . ASP A 1 139 ? -8.297 16.938 12.836 1 91.81 139 ASP A O 1
ATOM 1062 N N . VAL A 1 140 ? -9.055 19.078 12.742 1 89.06 140 VAL A N 1
ATOM 1063 C CA . VAL A 1 140 ? -9.562 19.031 14.109 1 89.06 140 VAL A CA 1
ATOM 1064 C C . VAL A 1 140 ? -10.992 19.578 14.148 1 89.06 140 VAL A C 1
ATOM 1066 O O . VAL A 1 140 ? -11.414 20.312 13.258 1 89.06 140 VAL A O 1
ATOM 1069 N N . LEU A 1 141 ? -11.641 19.078 15.141 1 86.12 141 LEU A N 1
ATOM 1070 C CA . LEU A 1 141 ? -12.969 19.594 15.445 1 86.12 141 LEU A CA 1
ATOM 1071 C C . LEU A 1 141 ? -12.906 20.594 16.594 1 86.12 141 LEU A C 1
ATOM 1073 O O . LEU A 1 141 ? -12.289 20.312 17.625 1 86.12 141 LEU A O 1
ATOM 1077 N N . TYR A 1 142 ? -13.453 21.797 16.344 1 83.88 142 TYR A N 1
ATOM 1078 C CA . TYR A 1 142 ? -13.578 22.797 17.391 1 83.88 142 TYR A CA 1
ATOM 1079 C C . TYR A 1 142 ? -15.008 23.328 17.453 1 83.88 142 TYR A C 1
ATOM 1081 O O . TYR A 1 142 ? -15.508 23.891 16.484 1 83.88 142 TYR A O 1
ATOM 1089 N N . GLN A 1 143 ? -15.656 23.078 18.625 1 84.81 143 GLN A N 1
ATOM 1090 C CA . GLN A 1 143 ? -17.031 23.516 18.859 1 84.81 143 GLN A CA 1
ATOM 1091 C C . GLN A 1 143 ? -17.938 23.062 17.719 1 84.81 143 GLN A C 1
ATOM 1093 O O . GLN A 1 143 ? -18.719 23.859 17.203 1 84.81 143 GLN A O 1
ATOM 1098 N N . GLY A 1 144 ? -17.688 21.906 17.234 1 82.19 144 GLY A N 1
ATOM 1099 C CA . GLY A 1 144 ? -18.594 21.297 16.281 1 82.19 144 GLY A CA 1
ATOM 1100 C C . GLY A 1 144 ? -18.234 21.594 14.836 1 82.19 144 GLY A C 1
ATOM 1101 O O . GLY A 1 144 ? -18.828 21.031 13.914 1 82.19 144 GLY A O 1
ATOM 1102 N N . SER A 1 145 ? -17.266 22.516 14.727 1 85.69 145 SER A N 1
ATOM 1103 C CA . SER A 1 145 ? -16.844 22.859 13.375 1 85.69 145 SER A CA 1
ATOM 1104 C C . SER A 1 145 ? -15.484 22.25 13.047 1 85.69 145 SER A C 1
ATOM 1106 O O . SER A 1 145 ? -14.609 22.172 13.906 1 85.69 145 SER A O 1
ATOM 1108 N N . ARG A 1 146 ? -15.375 21.859 11.75 1 87.62 146 ARG A N 1
ATOM 1109 C CA . ARG A 1 146 ? -14.125 21.266 11.281 1 87.62 146 ARG A CA 1
ATOM 1110 C C . ARG A 1 146 ? -13.164 22.328 10.773 1 87.62 146 ARG A C 1
ATOM 1112 O O . ARG A 1 146 ? -13.547 23.203 10 1 87.62 146 ARG A O 1
ATOM 1119 N N . TYR A 1 147 ? -11.883 22.234 11.266 1 88.06 147 TYR A N 1
ATOM 1120 C CA . TYR A 1 147 ? -10.789 23.078 10.797 1 88.06 147 TYR A CA 1
ATOM 1121 C C . TYR A 1 147 ? -9.641 22.234 10.258 1 88.06 147 TYR A C 1
ATOM 1123 O O . TYR A 1 147 ? -9.18 21.297 10.922 1 88.06 147 TYR A O 1
ATOM 1131 N N . SER A 1 148 ? -9.203 22.562 9.016 1 91.06 148 SER A N 1
ATOM 1132 C CA . SER A 1 148 ? -8.172 21.75 8.383 1 91.06 148 SER A CA 1
ATOM 1133 C C . SER A 1 148 ? -7.188 22.609 7.602 1 91.06 148 SER A C 1
ATOM 1135 O O . SER A 1 148 ? -7.504 23.734 7.234 1 91.06 148 SER A O 1
ATOM 1137 N N . GLY A 1 149 ? -5.98 22.172 7.496 1 92.06 149 GLY A N 1
ATOM 1138 C CA . GLY A 1 149 ? -4.934 22.734 6.652 1 92.06 149 GLY A CA 1
ATOM 1139 C C . GLY A 1 149 ? -4.125 21.672 5.922 1 92.06 149 GLY A C 1
ATOM 1140 O O . GLY A 1 149 ? -4.398 20.469 6.055 1 92.06 149 GLY A O 1
ATOM 1141 N N . LYS A 1 150 ? -3.256 22.156 5.102 1 95.12 150 LYS A N 1
ATOM 1142 C CA . LYS A 1 150 ? -2.379 21.234 4.379 1 95.12 150 LYS A CA 1
ATOM 1143 C C . LYS A 1 150 ? -0.978 21.812 4.227 1 95.12 150 LYS A C 1
ATOM 1145 O O . LYS A 1 150 ? -0.82 22.984 3.834 1 95.12 150 LYS A O 1
ATOM 1150 N N . TYR A 1 151 ? -0.048 21.031 4.602 1 97 151 TYR A N 1
ATOM 1151 C CA . TYR A 1 151 ? 1.358 21.391 4.469 1 97 151 TYR A CA 1
ATOM 1152 C C . TYR A 1 151 ? 2.129 20.328 3.709 1 97 151 TYR A C 1
ATOM 1154 O O . TYR A 1 151 ? 1.881 19.125 3.885 1 97 151 TYR A O 1
ATOM 1162 N N . GLU A 1 152 ? 3.09 20.797 2.908 1 98.44 152 GLU A N 1
ATOM 1163 C CA . GLU A 1 152 ? 3.895 19.859 2.131 1 98.44 152 GLU A CA 1
ATOM 1164 C C . GLU A 1 152 ? 5.375 20.219 2.184 1 98.44 152 GLU A C 1
ATOM 1166 O O . GLU A 1 152 ? 5.727 21.406 2.234 1 98.44 152 GLU A O 1
ATOM 1171 N N . GLY A 1 153 ? 6.152 19.172 2.262 1 98.56 153 GLY A N 1
ATOM 1172 C CA . GLY A 1 153 ? 7.598 19.281 2.129 1 98.56 153 GLY A CA 1
ATOM 1173 C C . GLY A 1 153 ? 8.203 18.156 1.307 1 98.56 153 GLY A C 1
ATOM 1174 O O . GLY A 1 153 ? 7.781 17.016 1.415 1 98.56 153 GLY A O 1
ATOM 1175 N N . GLN A 1 154 ? 9.125 18.547 0.527 1 98.12 154 GLN A N 1
ATOM 1176 C CA . GLN A 1 154 ? 9.781 17.578 -0.344 1 98.12 154 GLN A CA 1
ATOM 1177 C C . GLN A 1 154 ? 11.273 17.5 -0.053 1 98.12 154 GLN A C 1
ATOM 1179 O O . GLN A 1 154 ? 11.922 18.516 0.216 1 98.12 154 GLN A O 1
ATOM 1184 N N . ALA A 1 155 ? 11.828 16.328 -0.126 1 98.06 155 ALA A N 1
ATOM 1185 C CA . ALA A 1 155 ? 13.266 16.141 0.025 1 98.06 155 ALA A CA 1
ATOM 1186 C C . ALA A 1 155 ? 13.773 15.023 -0.882 1 98.06 155 ALA A C 1
ATOM 1188 O O . ALA A 1 155 ? 13.031 14.086 -1.188 1 98.06 155 ALA A O 1
ATOM 1189 N N . ASN A 1 156 ? 14.984 15.188 -1.258 1 97.81 156 ASN A N 1
ATOM 1190 C CA . ASN A 1 156 ? 15.68 14.172 -2.045 1 97.81 156 ASN A CA 1
ATOM 1191 C C . ASN A 1 156 ? 16.5 13.242 -1.16 1 97.81 156 ASN A C 1
ATOM 1193 O O . ASN A 1 156 ? 17.188 13.703 -0.248 1 97.81 156 ASN A O 1
ATOM 1197 N N . PHE A 1 157 ? 16.438 11.977 -1.38 1 97.94 157 PHE A N 1
ATOM 1198 C CA . PHE A 1 157 ? 17.188 10.945 -0.681 1 97.94 157 PHE A CA 1
ATOM 1199 C C . PHE A 1 157 ? 18.078 10.18 -1.651 1 97.94 157 PHE A C 1
ATOM 1201 O O . PHE A 1 157 ? 17.578 9.461 -2.525 1 97.94 157 PHE A O 1
ATOM 1208 N N . LYS A 1 158 ? 19.328 10.328 -1.412 1 96.62 158 LYS A N 1
ATOM 1209 C CA . LYS A 1 158 ? 20.297 9.852 -2.387 1 96.62 158 LYS A CA 1
ATOM 1210 C C . LYS A 1 158 ? 21.484 9.164 -1.698 1 96.62 158 LYS A C 1
ATOM 1212 O O . LYS A 1 158 ? 22.062 9.711 -0.763 1 96.62 158 LYS A O 1
ATOM 1217 N N . VAL A 1 159 ? 21.75 7.973 -2.154 1 95.69 159 VAL A N 1
ATOM 1218 C CA . VAL A 1 159 ? 22.906 7.242 -1.633 1 95.69 159 VAL A CA 1
ATOM 1219 C C . VAL A 1 159 ? 24.188 8.008 -1.942 1 95.69 159 VAL A C 1
ATOM 1221 O O . VAL A 1 159 ? 24.391 8.469 -3.068 1 95.69 159 VAL A O 1
ATOM 1224 N N . GLY A 1 160 ? 25.062 8.062 -0.984 1 96.5 160 GLY A N 1
ATOM 1225 C CA . GLY A 1 160 ? 26.297 8.82 -1.137 1 96.5 160 GLY A CA 1
ATOM 1226 C C . GLY A 1 160 ? 26.156 10.266 -0.692 1 96.5 160 GLY A C 1
ATOM 1227 O O . GLY A 1 160 ? 27.172 10.969 -0.537 1 96.5 160 GLY A O 1
ATOM 1228 N N . THR A 1 161 ? 24.984 10.82 -0.538 1 96.69 161 THR A N 1
ATOM 1229 C CA . THR A 1 161 ? 24.719 12.164 -0.041 1 96.69 161 THR A CA 1
ATOM 1230 C C . THR A 1 161 ? 24.109 12.117 1.352 1 96.69 161 THR A C 1
ATOM 1232 O O . THR A 1 161 ? 24.797 12.328 2.352 1 96.69 161 THR A O 1
ATOM 1235 N N . ASN A 1 162 ? 22.875 11.695 1.479 1 97.94 162 ASN A N 1
ATOM 1236 C CA . ASN A 1 162 ? 22.234 11.633 2.787 1 97.94 162 ASN A CA 1
ATOM 1237 C C . ASN A 1 162 ? 21.766 10.219 3.117 1 97.94 162 ASN A C 1
ATOM 1239 O O . ASN A 1 162 ? 21.188 9.984 4.18 1 97.94 162 ASN A O 1
ATOM 1243 N N . MET A 1 163 ? 21.984 9.336 2.232 1 97.69 163 MET A N 1
ATOM 1244 C CA . MET A 1 163 ? 21.656 7.926 2.447 1 97.69 163 MET A CA 1
ATOM 1245 C C . MET A 1 163 ? 22.922 7.066 2.363 1 97.69 163 MET A C 1
ATOM 1247 O O . MET A 1 163 ? 23.875 7.426 1.676 1 97.69 163 MET A O 1
ATOM 1251 N N . ALA A 1 164 ? 22.859 5.938 3.092 1 97.69 164 ALA A N 1
ATOM 1252 C CA . ALA A 1 164 ? 23.938 4.941 3.064 1 97.69 164 ALA A CA 1
ATOM 1253 C C . ALA A 1 164 ? 23.391 3.541 3.32 1 97.69 164 ALA A C 1
ATOM 1255 O O . ALA A 1 164 ? 22.25 3.387 3.77 1 97.69 164 ALA A O 1
ATOM 1256 N N . GLY A 1 165 ? 24.25 2.537 2.982 1 95.81 165 GLY A N 1
ATOM 1257 C CA . GLY A 1 165 ? 23.859 1.147 3.152 1 95.81 165 GLY A CA 1
ATOM 1258 C C . GLY A 1 165 ? 24.609 0.198 2.238 1 95.81 165 GLY A C 1
ATOM 1259 O O . GLY A 1 165 ? 25.766 0.441 1.901 1 95.81 165 GLY A O 1
ATOM 1260 N N . SER A 1 166 ? 23.922 -0.916 1.977 1 91.5 166 SER A N 1
ATOM 1261 C CA . SER A 1 166 ? 24.641 -1.934 1.21 1 91.5 166 SER A CA 1
ATOM 1262 C C . SER A 1 166 ? 23.688 -2.695 0.29 1 91.5 166 SER A C 1
ATOM 1264 O O . SER A 1 166 ? 22.469 -2.701 0.505 1 91.5 166 SER A O 1
ATOM 1266 N N . CYS A 1 167 ? 24.328 -3.127 -0.775 1 87.12 167 CYS A N 1
ATOM 1267 C CA . CYS A 1 167 ? 23.656 -4.09 -1.645 1 87.12 167 CYS A CA 1
ATOM 1268 C C . CYS A 1 167 ? 24.328 -5.457 -1.558 1 87.12 167 CYS A C 1
ATOM 1270 O O . CYS A 1 167 ? 25.562 -5.555 -1.561 1 87.12 167 CYS A O 1
ATOM 1272 N N . GLY A 1 168 ? 23.469 -6.402 -1.267 1 80.62 168 GLY A N 1
ATOM 1273 C CA . GLY A 1 168 ? 24.031 -7.742 -1.255 1 80.62 168 GLY A CA 1
ATOM 1274 C C . GLY A 1 168 ? 24.344 -8.273 -2.643 1 80.62 168 GLY A C 1
ATOM 1275 O O . GLY A 1 168 ? 23.984 -7.652 -3.645 1 80.62 168 GLY A O 1
ATOM 1276 N N . GLY A 1 169 ? 25.062 -9.438 -2.691 1 74.5 169 GLY A N 1
ATOM 1277 C CA . GLY A 1 169 ? 25.422 -10.078 -3.943 1 74.5 169 GLY A CA 1
ATOM 1278 C C . GLY A 1 169 ? 24.234 -10.477 -4.785 1 74.5 169 GLY A C 1
ATOM 1279 O O . GLY A 1 169 ? 24.312 -10.531 -6.012 1 74.5 169 GLY A O 1
ATOM 1280 N N . SER A 1 170 ? 23.109 -10.719 -4.129 1 73.19 170 SER A N 1
ATOM 1281 C CA . SER A 1 170 ? 21.922 -11.172 -4.848 1 73.19 170 SER A CA 1
ATOM 1282 C C . SER A 1 170 ? 21.125 -9.992 -5.395 1 73.19 170 SER A C 1
ATOM 1284 O O . SER A 1 170 ? 20.094 -10.18 -6.055 1 73.19 170 SER A O 1
ATOM 1286 N N . GLY A 1 171 ? 21.531 -8.758 -5.062 1 76.88 171 GLY A N 1
ATOM 1287 C CA . GLY A 1 171 ? 20.859 -7.586 -5.582 1 76.88 171 GLY A CA 1
ATOM 1288 C C . GLY A 1 171 ? 19.859 -6.98 -4.602 1 76.88 171 GLY A C 1
ATOM 1289 O O . GLY A 1 171 ? 19.172 -6.012 -4.926 1 76.88 171 GLY A O 1
ATOM 1290 N N . ASN A 1 172 ? 19.828 -7.609 -3.455 1 85.44 172 ASN A N 1
ATOM 1291 C CA . ASN A 1 172 ? 19.031 -7.004 -2.398 1 85.44 172 ASN A CA 1
ATOM 1292 C C . ASN A 1 172 ? 19.719 -5.773 -1.812 1 85.44 172 ASN A C 1
ATOM 1294 O O . ASN A 1 172 ? 20.844 -5.855 -1.337 1 85.44 172 ASN A O 1
ATOM 1298 N N . CYS A 1 173 ? 19.109 -4.68 -1.898 1 90.44 173 CYS A N 1
ATOM 1299 C CA . CYS A 1 173 ? 19.719 -3.455 -1.374 1 90.44 173 CYS A CA 1
ATOM 1300 C C . CYS A 1 173 ? 18.906 -2.91 -0.205 1 90.44 173 CYS A C 1
ATOM 1302 O O . CYS A 1 173 ? 17.672 -2.998 -0.201 1 90.44 173 CYS A O 1
ATOM 1304 N N . PHE A 1 174 ? 19.625 -2.459 0.729 1 95.12 174 PHE A N 1
ATOM 1305 C CA . PHE A 1 174 ? 19.047 -1.76 1.867 1 95.12 174 PHE A CA 1
ATOM 1306 C C . PHE A 1 174 ? 19.781 -0.457 2.139 1 95.12 174 PHE A C 1
ATOM 1308 O O . PHE A 1 174 ? 21 -0.463 2.373 1 95.12 174 PHE A O 1
ATOM 1315 N N . TRP A 1 175 ? 19.047 0.617 1.994 1 96.88 175 TRP A N 1
ATOM 1316 C CA . TRP A 1 175 ? 19.609 1.937 2.281 1 96.88 175 TRP A CA 1
ATOM 1317 C C . TRP A 1 175 ? 18.828 2.621 3.4 1 96.88 175 TRP A C 1
ATOM 1319 O O . TRP A 1 175 ? 17.625 2.398 3.557 1 96.88 175 TRP A O 1
ATOM 1329 N N . GLY A 1 176 ? 19.484 3.404 4.16 1 97.88 176 GLY A N 1
ATOM 1330 C CA . GLY A 1 176 ? 18.891 4.254 5.172 1 97.88 176 GLY A CA 1
ATOM 1331 C C . GLY A 1 176 ? 19.594 5.59 5.324 1 97.88 176 GLY A C 1
ATOM 1332 O O . GLY A 1 176 ? 20.578 5.859 4.633 1 97.88 176 GLY A O 1
ATOM 1333 N N . LEU A 1 177 ? 19.016 6.441 6.172 1 98.25 177 LEU A N 1
ATOM 1334 C CA . LEU A 1 177 ? 19.688 7.707 6.434 1 98.25 177 LEU A CA 1
ATOM 1335 C C . LEU A 1 177 ? 21.125 7.469 6.875 1 98.25 177 LEU A C 1
ATOM 1337 O O . LEU A 1 177 ? 21.391 6.609 7.719 1 98.25 177 LEU A O 1
ATOM 1341 N N . ALA A 1 178 ? 22 8.227 6.277 1 97.81 178 ALA A N 1
ATOM 1342 C CA . ALA A 1 178 ? 23.406 8.102 6.629 1 97.81 178 ALA A CA 1
ATOM 1343 C C . ALA A 1 178 ? 23.672 8.594 8.055 1 97.81 178 ALA A C 1
ATOM 1345 O O . ALA A 1 178 ? 22.859 9.328 8.617 1 97.81 178 ALA A O 1
ATOM 1346 N N . GLN A 1 179 ? 24.812 8.133 8.5 1 95.12 179 GLN A N 1
ATOM 1347 C CA . GLN A 1 179 ? 25.219 8.617 9.812 1 95.12 179 GLN A CA 1
ATOM 1348 C C . GLN A 1 179 ? 25.297 10.141 9.844 1 95.12 179 GLN A C 1
ATOM 1350 O O . GLN A 1 179 ? 25.828 10.758 8.922 1 95.12 179 GLN A O 1
ATOM 1355 N N . GLY A 1 180 ? 24.734 10.758 10.906 1 96.5 180 GLY A N 1
ATOM 1356 C CA . GLY A 1 180 ? 24.766 12.203 11.055 1 96.5 180 GLY A CA 1
ATOM 1357 C C . GLY A 1 180 ? 23.641 12.906 10.344 1 96.5 180 GLY A C 1
ATOM 1358 O O . GLY A 1 180 ? 23.5 14.125 10.43 1 96.5 180 GLY A O 1
ATOM 1359 N N . GLN A 1 181 ? 22.797 12.172 9.695 1 96.44 181 GLN A N 1
ATOM 1360 C CA . GLN A 1 181 ? 21.734 12.773 8.898 1 96.44 181 GLN A CA 1
ATOM 1361 C C . GLN A 1 181 ? 20.391 12.703 9.641 1 96.44 181 GLN A C 1
ATOM 1363 O O . GLN A 1 181 ? 19.359 13.109 9.102 1 96.44 181 GLN A O 1
ATOM 1368 N N . ASN A 1 182 ? 20.422 12.195 10.781 1 96 182 ASN A N 1
ATOM 1369 C CA . ASN A 1 182 ? 19.234 12.078 11.609 1 96 182 ASN A CA 1
ATOM 1370 C C . ASN A 1 182 ? 19.234 13.086 12.758 1 96 182 ASN A C 1
ATOM 1372 O O . ASN A 1 182 ? 20.047 12.977 13.672 1 96 182 ASN A O 1
ATOM 1376 N N . PRO A 1 183 ? 18.391 14.117 12.75 1 97.81 183 PRO A N 1
ATOM 1377 C CA . PRO A 1 183 ? 17.266 14.281 11.828 1 97.81 183 PRO A CA 1
ATOM 1378 C C . PRO A 1 183 ? 17.656 15 10.539 1 97.81 183 PRO A C 1
ATOM 1380 O O . PRO A 1 183 ? 18.625 15.766 10.531 1 97.81 183 PRO A O 1
ATOM 1383 N N . PHE A 1 184 ? 17.047 14.719 9.469 1 98.62 184 PHE A N 1
ATOM 1384 C CA . PHE A 1 184 ? 17.203 15.391 8.188 1 98.62 184 PHE A CA 1
ATOM 1385 C C . PHE A 1 184 ? 16.125 16.453 8 1 98.62 184 PHE A C 1
ATOM 1387 O O . PHE A 1 184 ? 14.93 16.156 8.094 1 98.62 184 PHE A O 1
ATOM 1394 N N . ALA A 1 185 ? 16.484 17.656 7.719 1 98.5 185 ALA A N 1
ATOM 1395 C CA . ALA A 1 185 ? 15.555 18.781 7.668 1 98.5 185 ALA A CA 1
ATOM 1396 C C . ALA A 1 185 ? 14.812 18.828 6.336 1 98.5 185 ALA A C 1
ATOM 1398 O O . ALA A 1 185 ? 15.43 18.688 5.273 1 98.5 185 ALA A O 1
ATOM 1399 N N . VAL A 1 186 ? 13.539 19.031 6.441 1 98.5 186 VAL A N 1
ATOM 1400 C CA . VAL A 1 186 ? 12.695 19.219 5.266 1 98.5 186 VAL A CA 1
ATOM 1401 C C . VAL A 1 186 ? 11.859 20.484 5.43 1 98.5 186 VAL A C 1
ATOM 1403 O O . VAL A 1 186 ? 10.961 20.531 6.27 1 98.5 186 VAL A O 1
ATOM 1406 N N . GLN A 1 187 ? 12.117 21.438 4.578 1 98.31 187 GLN A N 1
ATOM 1407 C CA . GLN A 1 187 ? 11.328 22.656 4.66 1 98.31 187 GLN A CA 1
ATOM 1408 C C . GLN A 1 187 ? 9.953 22.484 4.02 1 98.31 187 GLN A C 1
ATOM 1410 O O . GLN A 1 187 ? 9.852 22.094 2.85 1 98.31 187 GLN A O 1
ATOM 1415 N N . GLN A 1 188 ? 8.945 22.719 4.824 1 97.88 188 GLN A N 1
ATOM 1416 C CA . GLN A 1 188 ? 7.578 22.609 4.324 1 97.88 188 GLN A CA 1
ATOM 1417 C C . GLN A 1 188 ? 6.977 23.984 4.051 1 97.88 188 GLN A C 1
ATOM 1419 O O . GLN A 1 188 ? 7.551 25 4.438 1 97.88 188 GLN A O 1
ATOM 1424 N N . HIS A 1 189 ? 5.902 24 3.316 1 96.38 189 HIS A N 1
ATOM 1425 C CA . HIS A 1 189 ? 5.066 25.172 3.08 1 96.38 189 HIS A CA 1
ATOM 1426 C C . HIS A 1 189 ? 3.584 24.812 3.162 1 96.38 189 HIS A C 1
ATOM 1428 O O . HIS A 1 189 ? 3.209 23.656 2.99 1 96.38 189 HIS A O 1
ATOM 1434 N N . GLU A 1 190 ? 2.846 25.766 3.459 1 94.5 190 GLU A N 1
ATOM 1435 C CA . GLU A 1 190 ? 1.396 25.594 3.459 1 94.5 190 GLU A CA 1
ATOM 1436 C C . GLU A 1 190 ? 0.848 25.516 2.037 1 94.5 190 GLU A C 1
ATOM 1438 O O . GLU A 1 190 ? 1.251 26.297 1.172 1 94.5 190 GLU A O 1
ATOM 1443 N N . VAL A 1 191 ? 0.034 24.516 1.852 1 93.44 191 VAL A N 1
ATOM 1444 C CA . VAL A 1 191 ? -0.642 24.391 0.564 1 93.44 191 VAL A CA 1
ATOM 1445 C C . VAL A 1 191 ? -2.014 25.047 0.635 1 93.44 191 VAL A C 1
ATOM 1447 O O . VAL A 1 191 ? -2.861 24.656 1.441 1 93.44 191 VAL A O 1
ATOM 1450 N N . THR A 1 192 ? -2.252 26.125 0.016 1 81.19 192 THR A N 1
ATOM 1451 C CA . THR A 1 192 ? -3.52 26.859 0.018 1 81.19 192 THR A CA 1
ATOM 1452 C C . THR A 1 192 ? -4.387 26.438 -1.164 1 81.19 192 THR A C 1
ATOM 1454 O O . THR A 1 192 ? -3.902 26.344 -2.295 1 81.19 192 THR A O 1
ATOM 1457 N N . GLY A 1 193 ? -5.453 25.766 -0.913 1 58.12 193 GLY A N 1
ATOM 1458 C CA . GLY A 1 193 ? -6.383 25.453 -1.985 1 58.12 193 GLY A CA 1
ATOM 1459 C C . GLY A 1 193 ? -7.238 26.625 -2.404 1 58.12 193 GLY A C 1
ATOM 1460 O O . GLY A 1 193 ? -7.34 27.609 -1.675 1 58.12 193 GLY A O 1
ATOM 1461 N N . MET B 1 1 ? 23.859 -65.438 -73.375 1 35.44 1 MET B N 1
ATOM 1462 C CA . MET B 1 1 ? 24.141 -64.188 -72.688 1 35.44 1 MET B CA 1
ATOM 1463 C C . MET B 1 1 ? 23.016 -63.812 -71.75 1 35.44 1 MET B C 1
ATOM 1465 O O . MET B 1 1 ? 21.875 -63.562 -72.125 1 35.44 1 MET B O 1
ATOM 1469 N N . LYS B 1 2 ? 22.984 -64.562 -70.562 1 45.03 2 LYS B N 1
ATOM 1470 C CA . LYS B 1 2 ? 21.953 -64.5 -69.5 1 45.03 2 LYS B CA 1
ATOM 1471 C C . LYS B 1 2 ? 21.875 -63.094 -68.875 1 45.03 2 LYS B C 1
ATOM 1473 O O . LYS B 1 2 ? 22.875 -62.531 -68.438 1 45.03 2 LYS B O 1
ATOM 1478 N N . PHE B 1 3 ? 20.953 -62.219 -69.375 1 46.31 3 PHE B N 1
ATOM 1479 C CA . PHE B 1 3 ? 20.641 -60.906 -68.812 1 46.31 3 PHE B CA 1
ATOM 1480 C C . PHE B 1 3 ? 20.219 -61 -67.375 1 46.31 3 PHE B C 1
ATOM 1482 O O . PHE B 1 3 ? 19.281 -61.719 -67 1 46.31 3 PHE B O 1
ATOM 1489 N N . THR B 1 4 ? 21.156 -60.875 -66.438 1 43.31 4 THR B N 1
ATOM 1490 C CA . THR B 1 4 ? 20.922 -60.781 -65 1 43.31 4 THR B CA 1
ATOM 1491 C C . THR B 1 4 ? 20.062 -59.562 -64.625 1 43.31 4 THR B C 1
ATOM 1493 O O . THR B 1 4 ? 20.391 -58.438 -65 1 43.31 4 THR B O 1
ATOM 1496 N N . ALA B 1 5 ? 18.719 -59.688 -64.5 1 46.03 5 ALA B N 1
ATOM 1497 C CA . ALA B 1 5 ? 17.766 -58.688 -64.062 1 46.03 5 ALA B CA 1
ATOM 1498 C C . ALA B 1 5 ? 18.141 -58.188 -62.656 1 46.03 5 ALA B C 1
ATOM 1500 O O . ALA B 1 5 ? 18.328 -59 -61.719 1 46.03 5 ALA B O 1
ATOM 1501 N N . SER B 1 6 ? 18.906 -57.125 -62.594 1 46.16 6 SER B N 1
ATOM 1502 C CA . SER B 1 6 ? 19.234 -56.406 -61.344 1 46.16 6 SER B CA 1
ATOM 1503 C C . SER B 1 6 ? 17.969 -55.906 -60.656 1 46.16 6 SER B C 1
ATOM 1505 O O . SER B 1 6 ? 17.188 -55.156 -61.219 1 46.16 6 SER B O 1
ATOM 1507 N N . THR B 1 7 ? 17.406 -56.656 -59.719 1 44.56 7 THR B N 1
ATOM 1508 C CA . THR B 1 7 ? 16.281 -56.25 -58.875 1 44.56 7 THR B CA 1
ATOM 1509 C C . THR B 1 7 ? 16.641 -55.031 -58.031 1 44.56 7 THR B C 1
ATOM 1511 O O . THR B 1 7 ? 17.625 -55.062 -57.281 1 44.56 7 THR B O 1
ATOM 1514 N N . LEU B 1 8 ? 16.266 -53.844 -58.469 1 41.91 8 LEU B N 1
ATOM 1515 C CA . LEU B 1 8 ? 16.359 -52.594 -57.719 1 41.91 8 LEU B CA 1
ATOM 1516 C C . LEU B 1 8 ? 15.523 -52.656 -56.438 1 41.91 8 LEU B C 1
ATOM 1518 O O . LEU B 1 8 ? 14.312 -52.875 -56.5 1 41.91 8 LEU B O 1
ATOM 1522 N N . ALA B 1 9 ? 16.109 -52.969 -55.312 1 46.09 9 ALA B N 1
ATOM 1523 C CA . ALA B 1 9 ? 15.484 -52.938 -53.969 1 46.09 9 ALA B CA 1
ATOM 1524 C C . ALA B 1 9 ? 15.102 -51.5 -53.594 1 46.09 9 ALA B C 1
ATOM 1526 O O . ALA B 1 9 ? 15.953 -50.625 -53.562 1 46.09 9 ALA B O 1
ATOM 1527 N N . ALA B 1 10 ? 13.859 -51.062 -53.906 1 43.22 10 ALA B N 1
ATOM 1528 C CA . ALA B 1 10 ? 13.328 -49.781 -53.438 1 43.22 10 ALA B CA 1
ATOM 1529 C C . ALA B 1 10 ? 13.328 -49.719 -51.906 1 43.22 10 ALA B C 1
ATOM 1531 O O . ALA B 1 10 ? 12.688 -50.562 -51.25 1 43.22 10 ALA B O 1
ATOM 1532 N N . ILE B 1 11 ? 14.328 -49.125 -51.312 1 45.25 11 ILE B N 1
ATOM 1533 C CA . ILE B 1 11 ? 14.352 -48.844 -49.906 1 45.25 11 ILE B CA 1
ATOM 1534 C C . ILE B 1 11 ? 13.258 -47.844 -49.531 1 45.25 11 ILE B C 1
ATOM 1536 O O . ILE B 1 11 ? 13.305 -46.688 -50 1 45.25 11 ILE B O 1
ATOM 1540 N N . THR B 1 12 ? 12.055 -48.344 -49.25 1 48.53 12 THR B N 1
ATOM 1541 C CA . THR B 1 12 ? 11.031 -47.469 -48.688 1 48.53 12 THR B CA 1
ATOM 1542 C C . THR B 1 12 ? 11.508 -46.875 -47.375 1 48.53 12 THR B C 1
ATOM 1544 O O . THR B 1 12 ? 11.82 -47.594 -46.438 1 48.53 12 THR B O 1
ATOM 1547 N N . ALA B 1 13 ? 11.977 -45.625 -47.375 1 46.69 13 ALA B N 1
ATOM 1548 C CA . ALA B 1 13 ? 12.227 -44.812 -46.188 1 46.69 13 ALA B CA 1
ATOM 1549 C C . ALA B 1 13 ? 10.93 -44.531 -45.438 1 46.69 13 ALA B C 1
ATOM 1551 O O . ALA B 1 13 ? 10.055 -43.812 -45.906 1 46.69 13 ALA B O 1
ATOM 1552 N N . LEU B 1 14 ? 10.531 -45.469 -44.562 1 47.12 14 LEU B N 1
ATOM 1553 C CA . LEU B 1 14 ? 9.484 -45.125 -43.625 1 47.12 14 LEU B CA 1
ATOM 1554 C C . LEU B 1 14 ? 9.852 -43.875 -42.844 1 47.12 14 LEU B C 1
ATOM 1556 O O . LEU B 1 14 ? 10.789 -43.875 -42.031 1 47.12 14 LEU B O 1
ATOM 1560 N N . THR B 1 15 ? 9.469 -42.688 -43.281 1 45.28 15 THR B N 1
ATOM 1561 C CA . THR B 1 15 ? 9.484 -41.5 -42.469 1 45.28 15 THR B CA 1
ATOM 1562 C C . THR B 1 15 ? 8.625 -41.688 -41.219 1 45.28 15 THR B C 1
ATOM 1564 O O . THR B 1 15 ? 7.414 -41.906 -41.312 1 45.28 15 THR B O 1
ATOM 1567 N N . SER B 1 16 ? 9.164 -42.25 -40.125 1 46.53 16 SER B N 1
ATOM 1568 C CA . SER B 1 16 ? 8.492 -42.188 -38.844 1 46.53 16 SER B CA 1
ATOM 1569 C C . SER B 1 16 ? 8.016 -40.781 -38.531 1 46.53 16 SER B C 1
ATOM 1571 O O . SER B 1 16 ? 8.828 -39.875 -38.344 1 46.53 16 SER B O 1
ATOM 1573 N N . SER B 1 17 ? 6.828 -40.406 -38.969 1 44.5 17 SER B N 1
ATOM 1574 C CA . SER B 1 17 ? 6.227 -39.219 -38.375 1 44.5 17 SER B CA 1
ATOM 1575 C C . SER B 1 17 ? 6.145 -39.344 -36.875 1 44.5 17 SER B C 1
ATOM 1577 O O . SER B 1 17 ? 5.504 -40.25 -36.344 1 44.5 17 SER B O 1
ATOM 1579 N N . THR B 1 18 ? 7.152 -39 -36.125 1 42.69 18 THR B N 1
ATOM 1580 C CA . THR B 1 18 ? 6.965 -38.781 -34.719 1 42.69 18 THR B CA 1
ATOM 1581 C C . THR B 1 18 ? 5.656 -38.062 -34.438 1 42.69 18 THR B C 1
ATOM 1583 O O . THR B 1 18 ? 5.492 -36.906 -34.844 1 42.69 18 THR B O 1
ATOM 1586 N N . LEU B 1 19 ? 4.48 -38.719 -34.5 1 41.38 19 LEU B N 1
ATOM 1587 C CA . LEU B 1 19 ? 3.268 -38.125 -33.969 1 41.38 19 LEU B CA 1
ATOM 1588 C C . LEU B 1 19 ? 3.574 -37.312 -32.688 1 41.38 19 LEU B C 1
ATOM 1590 O O . LEU B 1 19 ? 4.16 -37.844 -31.75 1 41.38 19 LEU B O 1
ATOM 1594 N N . ALA B 1 20 ? 3.83 -36 -32.812 1 44.12 20 ALA B N 1
ATOM 1595 C CA . ALA B 1 20 ? 3.779 -35.156 -31.594 1 44.12 20 ALA B CA 1
ATOM 1596 C C . ALA B 1 20 ? 2.723 -35.656 -30.625 1 44.12 20 ALA B C 1
ATOM 1598 O O . ALA B 1 20 ? 1.595 -35.969 -31.016 1 44.12 20 ALA B O 1
ATOM 1599 N N . ALA B 1 21 ? 3 -36.438 -29.578 1 44.12 21 ALA B N 1
ATOM 1600 C CA . ALA B 1 21 ? 2.078 -36.812 -28.5 1 44.12 21 ALA B CA 1
ATOM 1601 C C . ALA B 1 21 ? 1.019 -35.719 -28.281 1 44.12 21 ALA B C 1
ATOM 1603 O O . ALA B 1 21 ? 1.314 -34.531 -28.359 1 44.12 21 ALA B O 1
ATOM 1604 N N . PRO B 1 22 ? -0.25 -35.969 -28.594 1 42.94 22 PRO B N 1
ATOM 1605 C CA . PRO B 1 22 ? -1.281 -34.969 -28.312 1 42.94 22 PRO B CA 1
ATOM 1606 C C . PRO B 1 22 ? -1.029 -34.219 -27 1 42.94 22 PRO B C 1
ATOM 1608 O O . PRO B 1 22 ? -0.499 -34.781 -26.047 1 42.94 22 PRO B O 1
ATOM 1611 N N . LEU B 1 23 ? -0.737 -32.906 -27.031 1 44.12 23 LEU B N 1
ATOM 1612 C CA . LEU B 1 23 ? -0.739 -32.125 -25.812 1 44.12 23 LEU B CA 1
ATOM 1613 C C . LEU B 1 23 ? -1.787 -32.625 -24.828 1 44.12 23 LEU B C 1
ATOM 1615 O O . LEU B 1 23 ? -2.959 -32.781 -25.188 1 44.12 23 LEU B O 1
ATOM 1619 N N . GLU B 1 24 ? -1.602 -33.688 -24.078 1 47.34 24 GLU B N 1
ATOM 1620 C CA . GLU B 1 24 ? -2.541 -34.094 -23.031 1 47.34 24 GLU B CA 1
ATOM 1621 C C . GLU B 1 24 ? -3.463 -32.906 -22.672 1 47.34 24 GLU B C 1
ATOM 1623 O O . GLU B 1 24 ? -3.02 -31.766 -22.578 1 47.34 24 GLU B O 1
ATOM 1628 N N . PRO B 1 25 ? -4.758 -33.031 -22.859 1 46.81 25 PRO B N 1
ATOM 1629 C CA . PRO B 1 25 ? -5.719 -32 -22.516 1 46.81 25 PRO B CA 1
ATOM 1630 C C . PRO B 1 25 ? -5.363 -31.281 -21.219 1 46.81 25 PRO B C 1
ATOM 1632 O O . PRO B 1 25 ? -5.043 -31.922 -20.219 1 46.81 25 PRO B O 1
ATOM 1635 N N . ARG B 1 26 ? -4.73 -30.047 -21.328 1 57.66 26 ARG B N 1
ATOM 1636 C CA . ARG B 1 26 ? -4.465 -29.266 -20.125 1 57.66 26 ARG B CA 1
ATOM 1637 C C . ARG B 1 26 ? -5.578 -29.453 -19.094 1 57.66 26 ARG B C 1
ATOM 1639 O O . ARG B 1 26 ? -6.754 -29.219 -19.391 1 57.66 26 ARG B O 1
ATOM 1646 N N . GLN B 1 27 ? -5.551 -30.422 -18.156 1 63.03 27 GLN B N 1
ATOM 1647 C CA . GLN B 1 27 ? -6.496 -30.609 -17.062 1 63.03 27 GLN B CA 1
ATOM 1648 C C . GLN B 1 27 ? -7.109 -29.297 -16.625 1 63.03 27 GLN B C 1
ATOM 1650 O O . GLN B 1 27 ? -6.406 -28.281 -16.484 1 63.03 27 GLN B O 1
ATOM 1655 N N . ALA B 1 28 ? -8.391 -29.25 -16.781 1 85.69 28 ALA B N 1
ATOM 1656 C CA . ALA B 1 28 ? -9.18 -28.078 -16.359 1 85.69 28 ALA B CA 1
ATOM 1657 C C . ALA B 1 28 ? -8.875 -27.719 -14.906 1 85.69 28 ALA B C 1
ATOM 1659 O O . ALA B 1 28 ? -8.875 -28.578 -14.023 1 85.69 28 ALA B O 1
ATOM 1660 N N . LEU B 1 29 ? -8.383 -26.594 -14.664 1 94.44 29 LEU B N 1
ATOM 1661 C CA . LEU B 1 29 ? -8.062 -26.109 -13.32 1 94.44 29 LEU B CA 1
ATOM 1662 C C . LEU B 1 29 ? -9.328 -25.969 -12.484 1 94.44 29 LEU B C 1
ATOM 1664 O O . LEU B 1 29 ? -10.336 -25.438 -12.961 1 94.44 29 LEU B O 1
ATOM 1668 N N . GLU B 1 30 ? -9.312 -26.578 -11.297 1 97.56 30 GLU B N 1
ATOM 1669 C CA . GLU B 1 30 ? -10.367 -26.266 -10.336 1 97.56 30 GLU B CA 1
ATOM 1670 C C . GLU B 1 30 ? -10.336 -24.797 -9.945 1 97.56 30 GLU B C 1
ATOM 1672 O O . GLU B 1 30 ? -9.266 -24.203 -9.773 1 97.56 30 GLU B O 1
ATOM 1677 N N . PRO B 1 31 ? -11.531 -24.203 -9.82 1 98.5 31 PRO B N 1
ATOM 1678 C CA . PRO B 1 31 ? -11.539 -22.797 -9.43 1 98.5 31 PRO B CA 1
ATOM 1679 C C . PRO B 1 31 ? -10.828 -22.547 -8.102 1 98.5 31 PRO B C 1
ATOM 1681 O O . PRO B 1 31 ? -10.891 -23.375 -7.199 1 98.5 31 PRO B O 1
ATOM 1684 N N . TRP B 1 32 ? -10.148 -21.422 -8.031 1 98.75 32 TRP B N 1
ATOM 1685 C CA . TRP B 1 32 ? -9.617 -20.969 -6.75 1 98.75 32 TRP B CA 1
ATOM 1686 C C . TRP B 1 32 ? -10.742 -20.719 -5.75 1 98.75 32 TRP B C 1
ATOM 1688 O O . TRP B 1 32 ? -11.898 -20.516 -6.141 1 98.75 32 TRP B O 1
ATOM 1698 N N . GLN B 1 33 ? -10.352 -20.781 -4.496 1 98.69 33 GLN B N 1
ATOM 1699 C CA . GLN B 1 33 ? -11.32 -20.609 -3.412 1 98.69 33 GLN B CA 1
ATOM 1700 C C . GLN B 1 33 ? -11.008 -19.359 -2.598 1 98.69 33 GLN B C 1
ATOM 1702 O O . GLN B 1 33 ? -10.062 -19.344 -1.806 1 98.69 33 GLN B O 1
ATOM 1707 N N . VAL B 1 34 ? -11.797 -18.344 -2.807 1 98.81 34 VAL B N 1
ATOM 1708 C CA . VAL B 1 34 ? -11.68 -17.141 -1.98 1 98.81 34 VAL B CA 1
ATOM 1709 C C . VAL B 1 34 ? -12.32 -17.406 -0.615 1 98.81 34 VAL B C 1
ATOM 1711 O O . VAL B 1 34 ? -13.516 -17.688 -0.525 1 98.81 34 VAL B O 1
ATOM 1714 N N . THR B 1 35 ? -11.484 -17.234 0.427 1 98 35 THR B N 1
ATOM 1715 C CA . THR B 1 35 ? -11.961 -17.578 1.76 1 98 35 THR B CA 1
ATOM 1716 C C . THR B 1 35 ? -12.195 -16.328 2.592 1 98 35 THR B C 1
ATOM 1718 O O . THR B 1 35 ? -12.633 -16.406 3.742 1 98 35 THR B O 1
ATOM 1721 N N . GLY B 1 36 ? -11.891 -15.195 2.01 1 98.12 36 GLY B N 1
ATOM 1722 C CA . GLY B 1 36 ? -12.164 -13.938 2.691 1 98.12 36 GLY B CA 1
ATOM 1723 C C . GLY B 1 36 ? -11.977 -12.727 1.801 1 98.12 36 GLY B C 1
ATOM 1724 O O . GLY B 1 36 ? -11 -12.633 1.057 1 98.12 36 GLY B O 1
ATOM 1725 N N . VAL B 1 37 ? -12.93 -11.875 1.848 1 98.56 37 VAL B N 1
ATOM 1726 C CA . VAL B 1 37 ? -12.844 -10.523 1.307 1 98.56 37 VAL B CA 1
ATOM 1727 C C . VAL B 1 37 ? -13.516 -9.539 2.266 1 98.56 37 VAL B C 1
ATOM 1729 O O . VAL B 1 37 ? -14.586 -9.82 2.805 1 98.56 37 VAL B O 1
ATOM 1732 N N . ALA B 1 38 ? -12.812 -8.484 2.529 1 98 38 ALA B N 1
ATOM 1733 C CA . ALA B 1 38 ? -13.383 -7.422 3.355 1 98 38 ALA B CA 1
ATOM 1734 C C . ALA B 1 38 ? -12.984 -6.043 2.832 1 98 38 ALA B C 1
ATOM 1736 O O . ALA B 1 38 ? -11.859 -5.852 2.369 1 98 38 ALA B O 1
ATOM 1737 N N . VAL B 1 39 ? -13.906 -5.18 2.861 1 97.06 39 VAL B N 1
ATOM 1738 C CA . VAL B 1 39 ? -13.625 -3.801 2.469 1 97.06 39 VAL B CA 1
ATOM 1739 C C . VAL B 1 39 ? -14.117 -2.846 3.559 1 97.06 39 VAL B C 1
ATOM 1741 O O . VAL B 1 39 ? -15.195 -3.037 4.125 1 97.06 39 VAL B O 1
ATOM 1744 N N . ALA B 1 40 ? -13.234 -1.977 3.943 1 94.56 40 ALA B N 1
ATOM 1745 C CA . ALA B 1 40 ? -13.547 -0.923 4.906 1 94.56 40 ALA B CA 1
ATOM 1746 C C . ALA B 1 40 ? -13.305 0.458 4.309 1 94.56 40 ALA B C 1
ATOM 1748 O O . ALA B 1 40 ? -12.234 0.718 3.75 1 94.56 40 ALA B O 1
ATOM 1749 N N . SER B 1 41 ? -14.281 1.243 4.348 1 89.12 41 SER B N 1
ATOM 1750 C CA . SER B 1 41 ? -14.164 2.635 3.926 1 89.12 41 SER B CA 1
ATOM 1751 C C . SER B 1 41 ? -14.445 3.59 5.082 1 89.12 41 SER B C 1
ATOM 1753 O O . SER B 1 41 ? -15.422 3.418 5.812 1 89.12 41 SER B O 1
ATOM 1755 N N . PRO B 1 42 ? -13.57 4.531 5.281 1 84.62 42 PRO B N 1
ATOM 1756 C CA . PRO B 1 42 ? -13.742 5.422 6.434 1 84.62 42 PRO B CA 1
ATOM 1757 C C . PRO B 1 42 ? -14.891 6.406 6.246 1 84.62 42 PRO B C 1
ATOM 1759 O O . PRO B 1 42 ? -15.375 6.594 5.129 1 84.62 42 PRO B O 1
ATOM 1762 N N . ALA B 1 43 ? -15.484 6.977 7.34 1 71.25 43 ALA B N 1
ATOM 1763 C CA . ALA B 1 43 ? -16.625 7.883 7.398 1 71.25 43 ALA B CA 1
ATOM 1764 C C . ALA B 1 43 ? -16.297 9.219 6.73 1 71.25 43 ALA B C 1
ATOM 1766 O O . ALA B 1 43 ? -17.203 9.93 6.293 1 71.25 43 ALA B O 1
ATOM 1767 N N . GLY B 1 44 ? -15.266 9.5 6.293 1 68.31 44 GLY B N 1
ATOM 1768 C CA . GLY B 1 44 ? -14.906 10.789 5.738 1 68.31 44 GLY B CA 1
ATOM 1769 C C . GLY B 1 44 ? -15 11.922 6.746 1 68.31 44 GLY B C 1
ATOM 1770 O O . GLY B 1 44 ? -14.859 13.094 6.391 1 68.31 44 GLY B O 1
ATOM 1771 N N . ARG B 1 45 ? -15.438 11.68 8.094 1 68.81 45 ARG B N 1
ATOM 1772 C CA . ARG B 1 45 ? -15.547 12.727 9.109 1 68.81 45 ARG B CA 1
ATOM 1773 C C . ARG B 1 45 ? -14.164 13.258 9.492 1 68.81 45 ARG B C 1
ATOM 1775 O O . ARG B 1 45 ? -13.18 12.531 9.445 1 68.81 45 ARG B O 1
ATOM 1782 N N . PRO B 1 46 ? -14.258 14.586 9.859 1 69.19 46 PRO B N 1
ATOM 1783 C CA . PRO B 1 46 ? -12.984 15.148 10.32 1 69.19 46 PRO B CA 1
ATOM 1784 C C . PRO B 1 46 ? -12.344 14.32 11.438 1 69.19 46 PRO B C 1
ATOM 1786 O O . PRO B 1 46 ? -13.047 13.812 12.312 1 69.19 46 PRO B O 1
ATOM 1789 N N . GLY B 1 47 ? -11.047 14.133 11.266 1 72.12 47 GLY B N 1
ATOM 1790 C CA . GLY B 1 47 ? -10.305 13.422 12.289 1 72.12 47 GLY B CA 1
ATOM 1791 C C . GLY B 1 47 ? -10.188 11.93 12.023 1 72.12 47 GLY B C 1
ATOM 1792 O O . GLY B 1 47 ? -9.422 11.234 12.695 1 72.12 47 GLY B O 1
ATOM 1793 N N . SER B 1 48 ? -10.969 11.547 11.109 1 80.69 48 SER B N 1
ATOM 1794 C CA . SER B 1 48 ? -10.898 10.125 10.789 1 80.69 48 SER B CA 1
ATOM 1795 C C . SER B 1 48 ? -9.672 9.812 9.93 1 80.69 48 SER B C 1
ATOM 1797 O O . SER B 1 48 ? -9.242 10.641 9.133 1 80.69 48 SER B O 1
ATOM 1799 N N . TYR B 1 49 ? -9.086 8.641 10.273 1 89.25 49 TYR B N 1
ATOM 1800 C CA . TYR B 1 49 ? -8.023 8.148 9.398 1 89.25 49 TYR B CA 1
ATOM 1801 C C . TYR B 1 49 ? -8.547 7.879 8 1 89.25 49 TYR B C 1
ATOM 1803 O O . TYR B 1 49 ? -9.414 7.016 7.809 1 89.25 49 TYR B O 1
ATOM 1811 N N . PRO B 1 50 ? -8.094 8.633 6.992 1 93.06 50 PRO B N 1
ATOM 1812 C CA . PRO B 1 50 ? -8.773 8.688 5.695 1 93.06 50 PRO B CA 1
ATOM 1813 C C . PRO B 1 50 ? -8.266 7.633 4.715 1 93.06 50 PRO B C 1
ATOM 1815 O O . PRO B 1 50 ? -8.016 7.941 3.549 1 93.06 50 PRO B O 1
ATOM 1818 N N . TRP B 1 51 ? -8.18 6.402 5.168 1 95.06 51 TRP B N 1
ATOM 1819 C CA . TRP B 1 51 ? -7.691 5.324 4.309 1 95.06 51 TRP B CA 1
ATOM 1820 C C . TRP B 1 51 ? -8.719 4.199 4.211 1 95.06 51 TRP B C 1
ATOM 1822 O O . TRP B 1 51 ? -9.266 3.764 5.227 1 95.06 51 TRP B O 1
ATOM 1832 N N . GLY B 1 52 ? -9.016 3.822 2.988 1 95 52 GLY B N 1
ATOM 1833 C CA . GLY B 1 52 ? -9.789 2.611 2.748 1 95 52 GLY B CA 1
ATOM 1834 C C . GLY B 1 52 ? -8.922 1.367 2.652 1 95 52 GLY B C 1
ATOM 1835 O O . GLY B 1 52 ? -7.73 1.455 2.359 1 95 52 GLY B O 1
ATOM 1836 N N . THR B 1 53 ? -9.578 0.234 2.938 1 97.12 53 THR B N 1
ATOM 1837 C CA . THR B 1 53 ? -8.836 -1.018 2.836 1 97.12 53 THR B CA 1
ATOM 1838 C C . THR B 1 53 ? -9.695 -2.107 2.201 1 97.12 53 THR B C 1
ATOM 1840 O O . THR B 1 53 ? -10.906 -2.152 2.418 1 97.12 53 THR B O 1
ATOM 1843 N N . ILE B 1 54 ? -9.062 -2.879 1.382 1 98.12 54 ILE B N 1
ATOM 1844 C CA . ILE B 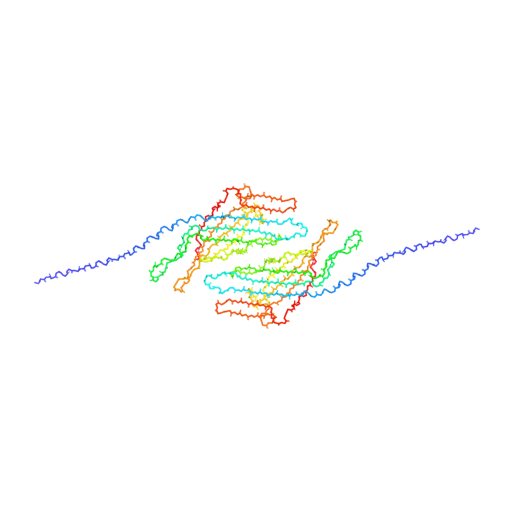1 54 ? -9.594 -4.16 0.929 1 98.12 54 ILE B CA 1
ATOM 1845 C C . ILE B 1 54 ? -8.625 -5.281 1.309 1 98.12 54 ILE B C 1
ATOM 1847 O O . ILE B 1 54 ? -7.418 -5.176 1.066 1 98.12 54 ILE B O 1
ATOM 1851 N N . THR B 1 55 ? -9.125 -6.273 1.958 1 98.69 55 THR B N 1
ATOM 1852 C CA . THR B 1 55 ? -8.336 -7.461 2.27 1 98.69 55 THR B CA 1
ATOM 1853 C C . THR B 1 55 ? -8.945 -8.703 1.62 1 98.69 55 THR B C 1
ATOM 1855 O O . THR B 1 55 ? -10.164 -8.781 1.436 1 98.69 55 THR B O 1
ATOM 1858 N N . ALA B 1 56 ? -8.062 -9.633 1.269 1 98.81 56 ALA B N 1
ATOM 1859 C CA . ALA B 1 56 ? -8.547 -10.859 0.641 1 98.81 56 ALA B CA 1
ATOM 1860 C C . ALA B 1 56 ? -7.648 -12.039 0.98 1 98.81 56 ALA B C 1
ATOM 1862 O O . ALA B 1 56 ? -6.445 -11.875 1.194 1 98.81 56 ALA B O 1
ATOM 1863 N N . ASN B 1 57 ? -8.211 -13.148 1.062 1 98.81 57 ASN B N 1
ATOM 1864 C CA . ASN B 1 57 ? -7.574 -14.453 1.2 1 98.81 57 ASN B CA 1
ATOM 1865 C C . ASN B 1 57 ? -8.07 -15.43 0.139 1 98.81 57 ASN B C 1
ATOM 1867 O O . ASN B 1 57 ? -9.266 -15.5 -0.143 1 98.81 57 ASN B O 1
ATOM 1871 N N . ILE B 1 58 ? -7.141 -16.188 -0.463 1 98.69 58 ILE B N 1
ATOM 1872 C CA . ILE B 1 58 ? -7.527 -17.109 -1.532 1 98.69 58 ILE B CA 1
ATOM 1873 C C . ILE B 1 58 ? -6.617 -18.328 -1.517 1 98.69 58 ILE B C 1
ATOM 1875 O O . ILE B 1 58 ? -5.434 -18.234 -1.176 1 98.69 58 ILE B O 1
ATOM 1879 N N . THR B 1 59 ? -7.188 -19.484 -1.849 1 98.56 59 THR B N 1
ATOM 1880 C CA . THR B 1 59 ? -6.473 -20.75 -1.871 1 98.56 59 THR B CA 1
ATOM 1881 C C . THR B 1 59 ? -6.504 -21.359 -3.268 1 98.56 59 THR B C 1
ATOM 1883 O O . THR B 1 59 ? -7.543 -21.359 -3.932 1 98.56 59 THR B O 1
ATOM 1886 N N . ASP B 1 60 ? -5.449 -21.781 -3.732 1 98.44 60 ASP B N 1
ATOM 1887 C CA . ASP B 1 60 ? -5.355 -22.562 -4.957 1 98.44 60 ASP B CA 1
ATOM 1888 C C . ASP B 1 60 ? -5.402 -24.062 -4.656 1 98.44 60 ASP B C 1
ATOM 1890 O O . ASP B 1 60 ? -4.441 -24.625 -4.129 1 98.44 60 ASP B O 1
ATOM 1894 N N . PRO B 1 61 ? -6.492 -24.734 -5.066 1 98.06 61 PRO B N 1
ATOM 1895 C CA . PRO B 1 61 ? -6.602 -26.156 -4.746 1 98.06 61 PRO B CA 1
ATOM 1896 C C . PRO B 1 61 ? -5.852 -27.047 -5.734 1 98.06 61 PRO B C 1
ATOM 1898 O O . PRO B 1 61 ? -5.926 -28.281 -5.648 1 98.06 61 PRO B O 1
ATOM 1901 N N . ASN B 1 62 ? -5.145 -26.469 -6.707 1 97.31 62 ASN B N 1
ATOM 1902 C CA . ASN B 1 62 ? -4.582 -27.234 -7.812 1 97.31 62 ASN B CA 1
ATOM 1903 C C . ASN B 1 62 ? -3.102 -27.531 -7.59 1 97.31 62 ASN B C 1
ATOM 1905 O O . ASN B 1 62 ? -2.363 -26.688 -7.078 1 97.31 62 ASN B O 1
ATOM 1909 N N . GLU B 1 63 ? -2.734 -28.703 -7.883 1 95.62 63 GLU B N 1
ATOM 1910 C CA . GLU B 1 63 ? -1.337 -28.922 -8.242 1 95.62 63 GLU B CA 1
ATOM 1911 C C . GLU B 1 63 ? -1.035 -28.375 -9.633 1 95.62 63 GLU B C 1
ATOM 1913 O O . GLU B 1 63 ? -1.77 -28.641 -10.586 1 95.62 63 GLU B O 1
ATOM 1918 N N . LEU B 1 64 ? -0.037 -27.594 -9.719 1 93.81 64 LEU B N 1
ATOM 1919 C CA . LEU B 1 64 ? 0.239 -26.938 -10.992 1 93.81 64 LEU B CA 1
ATOM 1920 C C . LEU B 1 64 ? 1.509 -27.5 -11.625 1 93.81 64 LEU B C 1
ATOM 1922 O O . LEU B 1 64 ? 2.527 -27.656 -10.945 1 93.81 64 LEU B O 1
ATOM 1926 N N . THR B 1 65 ? 1.408 -27.781 -12.844 1 90.12 65 THR B N 1
ATOM 1927 C CA . THR B 1 65 ? 2.594 -28.062 -13.641 1 90.12 65 THR B CA 1
ATOM 1928 C C . THR B 1 65 ? 3.141 -26.797 -14.281 1 90.12 65 THR B C 1
ATOM 1930 O O . THR B 1 65 ? 2.48 -26.188 -15.133 1 90.12 65 THR B O 1
ATOM 1933 N N . ILE B 1 66 ? 4.266 -26.359 -13.836 1 85.69 66 ILE B N 1
ATOM 1934 C CA . ILE B 1 66 ? 4.844 -25.094 -14.289 1 85.69 66 ILE B CA 1
ATOM 1935 C C . ILE B 1 66 ? 5.578 -25.297 -15.609 1 85.69 66 ILE B C 1
ATOM 1937 O O . ILE B 1 66 ? 5.512 -24.453 -16.5 1 85.69 66 ILE B O 1
ATOM 1941 N N . ASN B 1 67 ? 6.367 -26.25 -15.664 1 81.06 67 ASN B N 1
ATOM 1942 C CA . ASN B 1 67 ? 7.16 -26.547 -16.844 1 81.06 67 ASN B CA 1
ATOM 1943 C C . ASN B 1 67 ? 7.66 -28 -16.844 1 81.06 67 ASN B C 1
ATOM 1945 O O . ASN B 1 67 ? 7.285 -28.781 -15.969 1 81.06 67 ASN B O 1
ATOM 1949 N N . ARG B 1 68 ? 8.195 -28.281 -18.047 1 77.31 68 ARG B N 1
ATOM 1950 C CA . ARG B 1 68 ? 8.906 -29.547 -18.156 1 77.31 68 ARG B CA 1
ATOM 1951 C C . ARG B 1 68 ? 10.398 -29.328 -18.375 1 77.31 68 ARG B C 1
ATOM 1953 O O . ARG B 1 68 ? 10.797 -28.469 -19.172 1 77.31 68 ARG B O 1
ATOM 1960 N N . ASN B 1 69 ? 11.117 -29.859 -17.453 1 74.25 69 ASN B N 1
ATOM 1961 C CA . ASN B 1 69 ? 12.562 -29.781 -17.625 1 74.25 69 ASN B CA 1
ATOM 1962 C C . ASN B 1 69 ? 13 -30.344 -18.984 1 74.25 69 ASN B C 1
ATOM 1964 O O . ASN B 1 69 ? 12.758 -31.516 -19.281 1 74.25 69 ASN B O 1
ATOM 1968 N N . PRO B 1 70 ? 13.633 -29.516 -19.797 1 73.62 70 PRO B N 1
ATOM 1969 C CA . PRO B 1 70 ? 13.992 -30 -21.125 1 73.62 70 PRO B CA 1
ATOM 1970 C C . PRO B 1 70 ? 15.062 -31.094 -21.094 1 73.62 70 PRO B C 1
ATOM 1972 O O . PRO B 1 70 ? 15.148 -31.906 -22.016 1 73.62 70 PRO B O 1
ATOM 1975 N N . ALA B 1 71 ? 15.906 -31.031 -20.062 1 73.06 71 ALA B N 1
ATOM 1976 C CA . ALA B 1 71 ? 17.047 -31.953 -20 1 73.06 71 ALA B CA 1
ATOM 1977 C C . ALA B 1 71 ? 16.594 -33.375 -19.734 1 73.06 71 ALA B C 1
ATOM 1979 O O . ALA B 1 71 ? 17.109 -34.312 -20.359 1 73.06 71 ALA B O 1
ATOM 1980 N N . ASP B 1 72 ? 15.664 -33.594 -18.859 1 74.81 72 ASP B N 1
ATOM 1981 C CA . ASP B 1 72 ? 15.336 -34.969 -18.484 1 74.81 72 ASP B CA 1
ATOM 1982 C C . ASP B 1 72 ? 13.836 -35.219 -18.609 1 74.81 72 ASP B C 1
ATOM 1984 O O . ASP B 1 72 ? 13.359 -36.312 -18.312 1 74.81 72 ASP B O 1
ATOM 1988 N N . GLY B 1 73 ? 13.125 -34.188 -19.109 1 78.44 73 GLY B N 1
ATOM 1989 C CA . GLY B 1 73 ? 11.695 -34.344 -19.328 1 78.44 73 GLY B CA 1
ATOM 1990 C C . GLY B 1 73 ? 10.875 -34.312 -18.062 1 78.44 73 GLY B C 1
ATOM 1991 O O . GLY B 1 73 ? 9.656 -34.469 -18.094 1 78.44 73 GLY B O 1
ATOM 1992 N N . THR B 1 74 ? 11.609 -34.031 -16.922 1 82.62 74 THR B N 1
ATOM 1993 C CA . THR B 1 74 ? 10.922 -34 -15.633 1 82.62 74 THR B CA 1
ATOM 1994 C C . THR B 1 74 ? 9.914 -32.844 -15.578 1 82.62 74 THR B C 1
ATOM 1996 O O . THR B 1 74 ? 10.195 -31.75 -16.062 1 82.62 74 THR B O 1
ATOM 1999 N N . THR B 1 75 ? 8.695 -33.25 -15.109 1 88.12 75 THR B N 1
ATOM 2000 C CA . THR B 1 75 ? 7.668 -32.219 -14.914 1 88.12 75 THR B CA 1
ATOM 2001 C C . THR B 1 75 ? 7.914 -31.438 -13.625 1 88.12 75 THR B C 1
ATOM 2003 O O . THR B 1 75 ? 8.109 -32.031 -12.562 1 88.12 75 THR B O 1
ATOM 2006 N N . ILE B 1 76 ? 8.016 -30.156 -13.773 1 89.56 76 ILE B N 1
ATOM 2007 C CA . ILE B 1 76 ? 8.172 -29.297 -12.609 1 89.56 76 ILE B CA 1
ATOM 2008 C C . ILE B 1 76 ? 6.801 -28.875 -12.094 1 89.56 76 ILE B C 1
ATOM 2010 O O . ILE B 1 76 ? 6.051 -28.203 -12.797 1 89.56 76 ILE B O 1
ATOM 2014 N N . THR B 1 77 ? 6.508 -29.297 -10.898 1 92 77 THR B N 1
ATOM 2015 C CA . THR B 1 77 ? 5.188 -29.031 -10.344 1 92 77 THR B CA 1
ATOM 2016 C C . THR B 1 77 ? 5.297 -28.281 -9.016 1 92 77 THR B C 1
ATOM 2018 O O . THR B 1 77 ? 6.348 -28.312 -8.367 1 92 77 THR B O 1
ATOM 2021 N N . VAL B 1 78 ? 4.262 -27.531 -8.703 1 93.81 78 VAL B N 1
ATOM 2022 C CA . VAL B 1 78 ? 4.086 -26.984 -7.359 1 93.81 78 VAL B CA 1
ATOM 2023 C C . VAL B 1 78 ? 2.846 -27.594 -6.715 1 93.81 78 VAL B C 1
ATOM 2025 O O . VAL B 1 78 ? 1.836 -27.828 -7.387 1 93.81 78 VAL B O 1
ATOM 2028 N N . PRO B 1 79 ? 2.898 -27.891 -5.418 1 95.25 79 PRO B N 1
ATOM 2029 C CA . PRO B 1 79 ? 1.825 -28.641 -4.762 1 95.25 79 PRO B CA 1
ATOM 2030 C C . PRO B 1 79 ? 0.517 -27.859 -4.688 1 95.25 79 PRO B C 1
ATOM 2032 O O . PRO B 1 79 ? 0.523 -26.625 -4.781 1 95.25 79 PRO B O 1
ATOM 2035 N N . ALA B 1 80 ? -0.596 -28.594 -4.508 1 97.19 80 ALA B N 1
ATOM 2036 C CA . ALA B 1 80 ? -1.912 -28.016 -4.262 1 97.19 80 ALA B CA 1
ATOM 2037 C C . ALA B 1 80 ? -1.98 -27.391 -2.873 1 97.19 80 ALA B C 1
ATOM 2039 O O . ALA B 1 80 ? -1.178 -27.719 -1.995 1 97.19 80 ALA B O 1
ATOM 2040 N N . GLY B 1 81 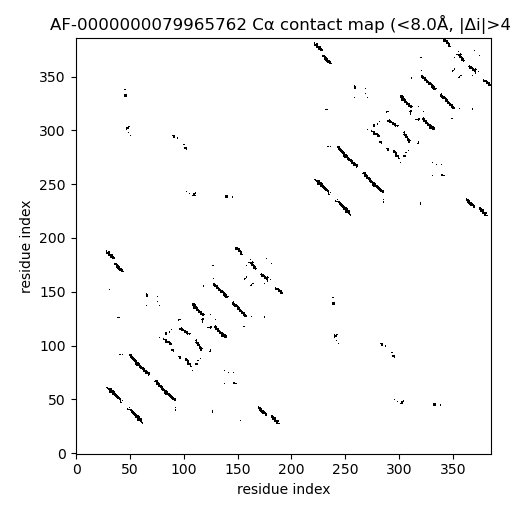? -2.943 -26.406 -2.727 1 97.88 81 GLY B N 1
ATOM 2041 C CA . GLY B 1 81 ? -3.248 -25.891 -1.403 1 97.88 81 GLY B CA 1
ATOM 2042 C C . GLY B 1 81 ? -2.494 -24.609 -1.079 1 97.88 81 GLY B C 1
ATOM 2043 O O . GLY B 1 81 ? -2.498 -24.156 0.067 1 97.88 81 GLY B O 1
ATOM 2044 N N . ASN B 1 82 ? -1.8 -24.031 -2.094 1 97.69 82 ASN B N 1
ATOM 2045 C CA . ASN B 1 82 ? -1.129 -22.766 -1.838 1 97.69 82 ASN B CA 1
ATOM 2046 C C . ASN B 1 82 ? -2.127 -21.656 -1.504 1 97.69 82 ASN B C 1
ATOM 2048 O O . ASN B 1 82 ? -3.201 -21.578 -2.104 1 97.69 82 ASN B O 1
ATOM 2052 N N . LYS B 1 83 ? -1.672 -20.734 -0.592 1 98 83 LYS B N 1
ATOM 2053 C CA . LYS B 1 83 ? -2.594 -19.719 -0.096 1 98 83 LYS B CA 1
ATOM 2054 C C . LYS B 1 83 ? -2.004 -18.312 -0.247 1 98 83 LYS B C 1
ATOM 2056 O O . LYS B 1 83 ? -0.816 -18.109 0.006 1 98 83 LYS B O 1
ATOM 2061 N N . ALA B 1 84 ? -2.812 -17.438 -0.751 1 97.94 84 ALA B N 1
ATOM 2062 C CA . ALA B 1 84 ? -2.568 -16.016 -0.548 1 97.94 84 ALA B CA 1
ATOM 2063 C C . ALA B 1 84 ? -3.268 -15.516 0.712 1 97.94 84 ALA B C 1
ATOM 2065 O O . ALA B 1 84 ? -4.496 -15.539 0.798 1 97.94 84 ALA B O 1
ATOM 2066 N N . VAL B 1 85 ? -2.486 -15.055 1.611 1 98 85 VAL B N 1
ATOM 2067 C CA . VAL B 1 85 ? -3.057 -14.602 2.875 1 98 85 VAL B CA 1
ATOM 2068 C C . VAL B 1 85 ? -2.857 -13.094 3.02 1 98 85 VAL B C 1
ATOM 2070 O O . VAL B 1 85 ? -1.806 -12.562 2.652 1 98 85 VAL B O 1
ATOM 2073 N N . ASN B 1 86 ? -3.912 -12.438 3.496 1 98 86 ASN B N 1
ATOM 2074 C CA . ASN B 1 86 ? -3.889 -11.023 3.861 1 98 86 ASN B CA 1
ATOM 2075 C C . ASN B 1 86 ? -3.42 -10.148 2.699 1 98 86 ASN B C 1
ATOM 2077 O O . ASN B 1 86 ? -2.549 -9.297 2.871 1 98 86 ASN B O 1
ATOM 2081 N N . CYS B 1 87 ? -3.928 -10.523 1.513 1 98.81 87 CYS B N 1
ATOM 2082 C CA . CYS B 1 87 ? -3.766 -9.516 0.471 1 98.81 87 CYS B CA 1
ATOM 2083 C C . CYS B 1 87 ? -4.418 -8.203 0.879 1 98.81 87 CYS B C 1
ATOM 2085 O O . CYS B 1 87 ? -5.555 -8.188 1.351 1 98.81 87 CYS B O 1
ATOM 2087 N N . GLN B 1 88 ? -3.75 -7.074 0.674 1 98.75 88 GLN B N 1
ATOM 2088 C CA . GLN B 1 88 ? -4.324 -5.848 1.216 1 98.75 88 GLN B CA 1
ATOM 2089 C C . GLN B 1 88 ? -4.082 -4.664 0.281 1 98.75 88 GLN B C 1
ATOM 2091 O O . GLN B 1 88 ? -2.939 -4.371 -0.072 1 98.75 88 GLN B O 1
ATOM 2096 N N . ALA B 1 89 ? -5.188 -4.09 -0.119 1 98.5 89 ALA B N 1
ATOM 2097 C CA . ALA B 1 89 ? -5.176 -2.766 -0.731 1 98.5 89 ALA B CA 1
ATOM 2098 C C . ALA B 1 89 ? -5.48 -1.683 0.3 1 98.5 89 ALA B C 1
ATOM 2100 O O . ALA B 1 89 ? -6.434 -1.803 1.071 1 98.5 89 ALA B O 1
ATOM 2101 N N . LYS B 1 90 ? -4.715 -0.748 0.421 1 97.88 90 LYS B N 1
ATOM 2102 C CA . LYS B 1 90 ? -4.902 0.422 1.273 1 97.88 90 LYS B CA 1
ATOM 2103 C C . LYS B 1 90 ? -4.688 1.714 0.49 1 97.88 90 LYS B C 1
ATOM 2105 O O . LYS B 1 90 ? -3.627 1.912 -0.108 1 97.88 90 LYS B O 1
ATOM 2110 N N . TRP B 1 91 ? -5.738 2.58 0.46 1 96.75 91 TRP B N 1
ATOM 2111 C CA . TRP B 1 91 ? -5.652 3.771 -0.378 1 96.75 91 TRP B CA 1
ATOM 2112 C C . TRP B 1 91 ? -6.27 4.977 0.324 1 96.75 91 TRP B C 1
ATOM 2114 O O . TRP B 1 91 ? -7.16 4.824 1.164 1 96.75 91 TRP B O 1
ATOM 2124 N N . LEU B 1 92 ? -5.738 6.129 -0.001 1 95.31 92 LEU B N 1
ATOM 2125 C CA . LEU B 1 92 ? -6.336 7.383 0.448 1 95.31 92 LEU B CA 1
ATOM 2126 C C . LEU B 1 92 ? -7.707 7.59 -0.185 1 95.31 92 LEU B C 1
ATOM 2128 O O . LEU B 1 92 ? -7.871 7.414 -1.395 1 95.31 92 LEU B O 1
ATOM 2132 N N . ILE B 1 93 ? -8.617 8.008 0.589 1 90.25 93 ILE B N 1
ATOM 2133 C CA . ILE B 1 93 ? -10.008 7.996 0.145 1 90.25 93 ILE B CA 1
ATOM 2134 C C . ILE B 1 93 ? -10.203 9.023 -0.968 1 90.25 93 ILE B C 1
ATOM 2136 O O . ILE B 1 93 ? -11.141 8.922 -1.764 1 90.25 93 ILE B O 1
ATOM 2140 N N . SER B 1 94 ? -9.383 10.07 -1.011 1 90.38 94 SER B N 1
ATOM 2141 C CA . SER B 1 94 ? -9.461 11.047 -2.094 1 90.38 94 SER B CA 1
ATOM 2142 C C . SER B 1 94 ? -8.883 10.484 -3.387 1 90.38 94 SER B C 1
ATOM 2144 O O . SER B 1 94 ? -9.016 11.094 -4.449 1 90.38 94 SER B O 1
ATOM 2146 N N . GLU B 1 95 ? -8.25 9.344 -3.334 1 93.81 95 GLU B N 1
ATOM 2147 C CA . GLU B 1 95 ? -7.75 8.602 -4.488 1 93.81 95 GLU B CA 1
ATOM 2148 C C . GLU B 1 95 ? -8.562 7.336 -4.723 1 93.81 95 GLU B C 1
ATOM 2150 O O . GLU B 1 95 ? -9.719 7.242 -4.301 1 93.81 95 GLU B O 1
ATOM 2155 N N . ASN B 1 96 ? -8.055 6.492 -5.539 1 94.31 96 ASN B N 1
ATOM 2156 C CA . ASN B 1 96 ? -8.672 5.195 -5.789 1 94.31 96 ASN B CA 1
ATOM 2157 C C . ASN B 1 96 ? -7.645 4.07 -5.75 1 94.31 96 ASN B C 1
ATOM 2159 O O . ASN B 1 96 ? -6.441 4.32 -5.766 1 94.31 96 ASN B O 1
ATOM 2163 N N . PRO B 1 97 ? -8.055 2.885 -5.578 1 96.56 97 PRO B N 1
ATOM 2164 C CA . PRO B 1 97 ? -7.137 1.754 -5.445 1 96.56 97 PRO B CA 1
ATOM 2165 C C . PRO B 1 97 ? -6.742 1.148 -6.789 1 96.56 97 PRO B C 1
ATOM 2167 O O . PRO B 1 97 ? -6.203 0.04 -6.84 1 96.56 97 PRO B O 1
ATOM 2170 N N . PHE B 1 98 ? -6.906 1.85 -7.902 1 96.75 98 PHE B N 1
ATOM 2171 C CA . PHE B 1 98 ? -6.773 1.234 -9.219 1 96.75 98 PHE B CA 1
ATOM 2172 C C . PHE B 1 98 ? -5.34 1.351 -9.727 1 96.75 98 PHE B C 1
ATOM 2174 O O . PHE B 1 98 ? -4.535 2.096 -9.164 1 96.75 98 PHE B O 1
ATOM 2181 N N . ASN B 1 99 ? -5.035 0.516 -10.758 1 95.31 99 ASN B N 1
ATOM 2182 C CA . ASN B 1 99 ? -3.861 0.623 -11.625 1 95.31 99 ASN B CA 1
ATOM 2183 C C . ASN B 1 99 ? -2.57 0.392 -10.844 1 95.31 99 ASN B C 1
ATOM 2185 O O . ASN B 1 99 ? -1.564 1.061 -11.086 1 95.31 99 ASN B O 1
ATOM 2189 N N . ARG B 1 100 ? -2.633 -0.517 -9.906 1 97.38 100 ARG B N 1
ATOM 2190 C CA . ARG B 1 100 ? -1.448 -0.923 -9.148 1 97.38 100 ARG B CA 1
ATOM 2191 C C . ARG B 1 100 ? -1.648 -2.293 -8.516 1 97.38 100 ARG B C 1
ATOM 2193 O O . ARG B 1 100 ? -2.779 -2.688 -8.219 1 97.38 100 ARG B O 1
ATOM 2200 N N . ALA B 1 101 ? -0.546 -2.961 -8.312 1 98.38 101 ALA B N 1
ATOM 2201 C CA . ALA B 1 101 ? -0.58 -4.234 -7.598 1 98.38 101 ALA B CA 1
ATOM 2202 C C . ALA B 1 101 ? -0.629 -4.012 -6.09 1 98.38 101 ALA B C 1
ATOM 2204 O O . ALA B 1 101 ? -0.031 -3.062 -5.574 1 98.38 101 ALA B O 1
ATOM 2205 N N . TRP B 1 102 ? -1.307 -4.887 -5.434 1 98.75 102 TRP B N 1
ATOM 2206 C CA . TRP B 1 102 ? -1.343 -4.898 -3.975 1 98.75 102 TRP B CA 1
ATOM 2207 C C . TRP B 1 102 ? -0.806 -6.219 -3.428 1 98.75 102 TRP B C 1
ATOM 2209 O O . TRP B 1 102 ? -1.105 -7.289 -3.963 1 98.75 102 TRP B O 1
ATOM 2219 N N . PRO B 1 103 ? -0.058 -6.211 -2.383 1 98.25 103 PRO B N 1
ATOM 2220 C CA . PRO B 1 103 ? 0.673 -7.387 -1.905 1 98.25 103 PRO B CA 1
ATOM 2221 C C . PRO B 1 103 ? -0.204 -8.336 -1.096 1 98.25 103 PRO B C 1
ATOM 2223 O O . PRO B 1 103 ? -1.157 -7.902 -0.445 1 98.25 103 PRO B O 1
ATOM 2226 N N . CYS B 1 104 ? 0.154 -9.578 -1.194 1 98.44 104 CYS B N 1
ATOM 2227 C CA . CYS B 1 104 ? -0.202 -10.586 -0.205 1 98.44 104 CYS B CA 1
ATOM 2228 C C . CYS B 1 104 ? 1.008 -10.977 0.634 1 98.44 104 CYS B C 1
ATOM 2230 O O . CYS B 1 104 ? 2.141 -10.633 0.296 1 98.44 104 CYS B O 1
ATOM 2232 N N . GLU B 1 105 ? 0.739 -11.586 1.738 1 97.5 105 GLU B N 1
ATOM 2233 C CA . GLU B 1 105 ? 1.863 -12.094 2.521 1 97.5 105 GLU B CA 1
ATOM 2234 C C . GLU B 1 105 ? 2.68 -13.102 1.726 1 97.5 105 GLU B C 1
ATOM 2236 O O . GLU B 1 105 ? 2.15 -13.773 0.837 1 97.5 105 GLU B O 1
ATOM 2241 N N . PRO B 1 106 ? 3.977 -13.164 2.047 1 94.75 106 PRO B N 1
ATOM 2242 C CA . PRO B 1 106 ? 4.801 -14.164 1.355 1 94.75 106 PRO B CA 1
ATOM 2243 C C . PRO B 1 106 ? 4.27 -15.586 1.522 1 94.75 106 PRO B C 1
ATOM 2245 O O . PRO B 1 106 ? 3.672 -15.906 2.553 1 94.75 106 PRO B O 1
ATOM 2248 N N . THR B 1 107 ? 4.457 -16.359 0.499 1 94.56 107 THR B N 1
ATOM 2249 C CA . THR B 1 107 ? 4.102 -17.781 0.525 1 94.56 107 THR B CA 1
ATOM 2250 C C . THR B 1 107 ? 5.211 -18.625 -0.094 1 94.56 107 THR B C 1
ATOM 2252 O O . THR B 1 107 ? 6.195 -18.094 -0.607 1 94.56 107 THR B O 1
ATOM 2255 N N . GLU B 1 108 ? 4.996 -19.938 0.035 1 91.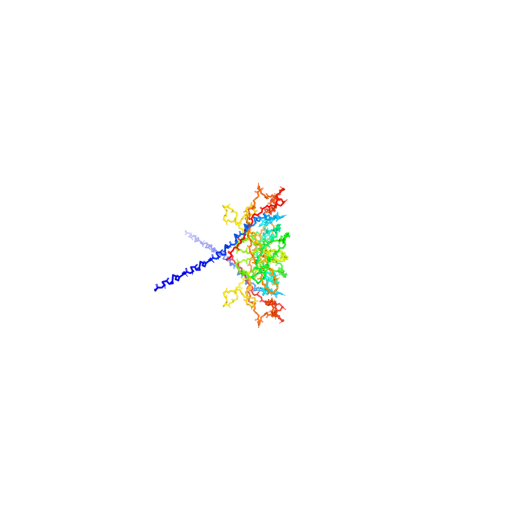19 108 GLU B N 1
ATOM 2256 C CA . GLU B 1 108 ? 5.961 -20.859 -0.575 1 91.19 108 GLU B CA 1
ATOM 2257 C C . GLU B 1 108 ? 5.723 -20.984 -2.078 1 91.19 108 GLU B C 1
ATOM 2259 O O . GLU B 1 108 ? 4.629 -20.703 -2.564 1 91.19 108 GLU B O 1
ATOM 2264 N N . ASP B 1 109 ? 6.734 -21.297 -2.82 1 91.94 109 ASP B N 1
ATOM 2265 C CA . ASP B 1 109 ? 6.703 -21.672 -4.23 1 91.94 109 ASP B CA 1
ATOM 2266 C C . ASP B 1 109 ? 6.203 -20.516 -5.098 1 91.94 109 ASP B C 1
ATOM 2268 O O . ASP B 1 109 ? 5.445 -20.719 -6.043 1 91.94 109 ASP B O 1
ATOM 2272 N N . GLY B 1 110 ? 6.52 -19.312 -4.73 1 94 110 GLY B N 1
ATOM 2273 C CA . GLY B 1 110 ? 6.152 -18.156 -5.535 1 94 110 GLY B CA 1
ATOM 2274 C C . GLY B 1 110 ? 5.508 -17.047 -4.73 1 94 110 GLY B C 1
ATOM 2275 O O . GLY B 1 110 ? 5.898 -16.797 -3.588 1 94 110 GLY B O 1
ATOM 2276 N N . TYR B 1 111 ? 4.547 -16.297 -5.402 1 95.69 111 TYR B N 1
ATOM 2277 C CA . TYR B 1 111 ? 3.895 -15.18 -4.734 1 95.69 111 TYR B CA 1
ATOM 2278 C C . TYR B 1 111 ? 2.539 -14.883 -5.363 1 95.69 111 TYR B C 1
ATOM 2280 O O . TYR B 1 111 ? 2.213 -15.414 -6.43 1 95.69 111 TYR B O 1
ATOM 2288 N N . TRP B 1 112 ? 1.792 -14.148 -4.617 1 97.94 112 TRP B N 1
ATOM 2289 C CA . TRP B 1 112 ? 0.487 -13.664 -5.047 1 97.94 112 TRP B CA 1
ATOM 2290 C C . TRP B 1 112 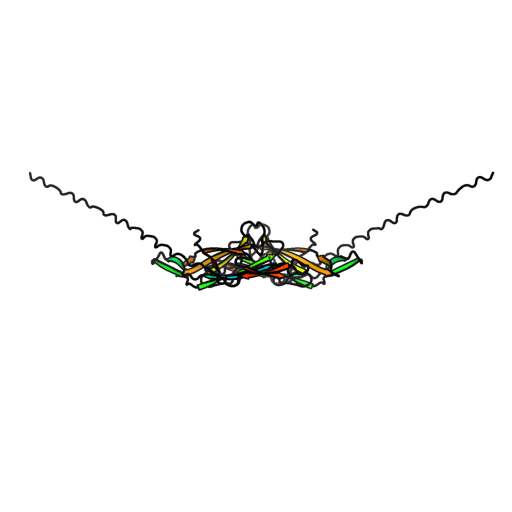? 0.439 -12.141 -5.012 1 97.94 112 TRP B C 1
ATOM 2292 O O . TRP B 1 112 ? 1.169 -11.5 -4.246 1 97.94 112 TRP B O 1
ATOM 2302 N N . TYR B 1 113 ? -0.406 -11.539 -5.832 1 98.5 113 TYR B N 1
ATOM 2303 C CA . TYR B 1 113 ? -0.814 -10.148 -5.691 1 98.5 113 TYR B CA 1
ATOM 2304 C C . TYR B 1 113 ? -2.199 -9.922 -6.285 1 98.5 113 TYR B C 1
ATOM 2306 O O . TYR B 1 113 ? -2.744 -10.805 -6.953 1 98.5 113 TYR B O 1
ATOM 2314 N N . ILE B 1 114 ? -2.795 -8.789 -5.984 1 98.81 114 ILE B N 1
ATOM 2315 C CA . ILE B 1 114 ? -4.137 -8.516 -6.488 1 98.81 114 ILE B CA 1
ATOM 2316 C C . ILE B 1 114 ? -4.176 -7.125 -7.125 1 98.81 114 ILE B C 1
ATOM 2318 O O . ILE B 1 114 ? -3.316 -6.285 -6.852 1 98.81 114 ILE B O 1
ATOM 2322 N N . TYR B 1 115 ? -5.098 -6.953 -8.016 1 98.62 115 TYR B N 1
ATOM 2323 C CA . TYR B 1 115 ? -5.535 -5.66 -8.531 1 98.62 115 TYR B CA 1
ATOM 2324 C C . TYR B 1 115 ? -7 -5.406 -8.188 1 98.62 115 TYR B C 1
ATOM 2326 O O . TYR B 1 115 ? -7.812 -6.332 -8.188 1 98.62 115 TYR B O 1
ATOM 2334 N N . ILE B 1 116 ? -7.266 -4.156 -7.898 1 98.44 116 ILE B N 1
ATOM 2335 C CA . ILE B 1 116 ? -8.648 -3.742 -7.699 1 98.44 116 ILE B CA 1
ATOM 2336 C C . ILE B 1 116 ? -9.156 -3.012 -8.938 1 98.44 116 ILE B C 1
ATOM 2338 O O . ILE B 1 116 ? -8.461 -2.156 -9.492 1 98.44 116 ILE B O 1
ATOM 2342 N N . LEU B 1 117 ? -10.312 -3.398 -9.383 1 97.19 117 LEU B N 1
ATOM 2343 C CA . LEU B 1 117 ? -10.961 -2.744 -10.508 1 97.19 117 LEU B CA 1
ATOM 2344 C C . LEU B 1 117 ? -12.359 -2.262 -10.133 1 97.19 117 LEU B C 1
ATOM 2346 O O . LEU B 1 117 ? -12.922 -2.713 -9.133 1 97.19 117 LEU B O 1
ATOM 2350 N N . ASN B 1 118 ? -12.773 -1.347 -10.953 1 92.75 118 ASN B N 1
ATOM 2351 C CA . ASN B 1 118 ? -14.164 -0.942 -10.781 1 92.75 118 ASN B CA 1
ATOM 2352 C C . ASN B 1 118 ? -15.125 -2.066 -11.156 1 92.75 118 ASN B C 1
ATOM 2354 O O . ASN B 1 118 ? -14.812 -2.895 -12.016 1 92.75 118 ASN B O 1
ATOM 2358 N N . GLY B 1 119 ? -16.188 -2.055 -10.422 1 89.31 119 GLY B N 1
ATOM 2359 C CA . GLY B 1 119 ? -17.25 -2.951 -10.859 1 89.31 119 GLY B CA 1
ATOM 2360 C C . GLY B 1 119 ? -17.828 -2.576 -12.211 1 89.31 119 GLY B C 1
ATOM 2361 O O . GLY B 1 119 ? -17.656 -1.448 -12.672 1 89.31 119 GLY B O 1
ATOM 2362 N N . GLU B 1 120 ? -18.375 -3.566 -12.828 1 83.12 120 GLU B N 1
ATOM 2363 C CA . GLU B 1 120 ? -19 -3.316 -14.133 1 83.12 120 GLU B CA 1
ATOM 2364 C C . GLU B 1 120 ? -20 -2.176 -14.047 1 83.12 120 GLU B C 1
ATOM 2366 O O . GLU B 1 120 ? -20.828 -2.129 -13.133 1 83.12 120 GLU B O 1
ATOM 2371 N N . GLY B 1 121 ? -19.891 -1.203 -14.969 1 76.75 121 GLY B N 1
ATOM 2372 C CA . GLY B 1 121 ? -20.875 -0.146 -15.117 1 76.75 121 GLY B CA 1
ATOM 2373 C C . GLY B 1 121 ? -20.562 1.073 -14.266 1 76.75 121 GLY B C 1
ATOM 2374 O O . GLY B 1 121 ? -21.359 2.023 -14.234 1 76.75 121 GLY B O 1
ATOM 2375 N N . ILE B 1 122 ? -19.484 0.991 -13.477 1 79 122 ILE B N 1
ATOM 2376 C CA . ILE B 1 122 ? -19.188 2.135 -12.625 1 79 122 ILE B CA 1
ATOM 2377 C C . ILE B 1 122 ? -17.766 2.643 -12.938 1 79 122 ILE B C 1
ATOM 2379 O O . ILE B 1 122 ? -16.859 1.851 -13.148 1 79 122 ILE B O 1
ATOM 2383 N N . ASP B 1 123 ? -17.578 3.926 -13.031 1 81.12 123 ASP B N 1
ATOM 2384 C CA . ASP B 1 123 ? -16.297 4.523 -13.391 1 81.12 123 ASP B CA 1
ATOM 2385 C C . ASP B 1 123 ? -15.43 4.758 -12.156 1 81.12 123 ASP B C 1
ATOM 2387 O O . ASP B 1 123 ? -14.211 4.602 -12.211 1 81.12 123 ASP B O 1
ATOM 2391 N N . ASN B 1 124 ? -16.109 5.043 -11.055 1 89.38 124 ASN B N 1
ATOM 2392 C CA . ASN B 1 124 ? -15.375 5.332 -9.836 1 89.38 124 ASN B CA 1
ATOM 2393 C C . ASN B 1 124 ? -15.391 4.145 -8.875 1 89.38 124 ASN B C 1
ATOM 2395 O O . ASN B 1 124 ? -16.234 3.256 -8.992 1 89.38 124 ASN B O 1
ATOM 2399 N N . PHE B 1 125 ? -14.508 4.156 -8.023 1 92.81 125 PHE B N 1
ATOM 2400 C CA . PHE B 1 125 ? -14.469 3.074 -7.047 1 92.81 125 PHE B CA 1
ATOM 2401 C C . PHE B 1 125 ? -15.719 3.098 -6.172 1 92.81 125 PHE B C 1
ATOM 2403 O O . PHE B 1 125 ? -16.156 4.164 -5.73 1 92.81 125 PHE B O 1
ATOM 2410 N N . SER B 1 126 ? -16.219 1.983 -5.98 1 92.38 126 SER B N 1
ATOM 2411 C CA . SER B 1 126 ? -17.312 1.77 -5.02 1 92.38 126 SER B CA 1
ATOM 2412 C C . SER B 1 126 ? -17.016 0.583 -4.109 1 92.38 126 SER B C 1
ATOM 2414 O O . SER B 1 126 ? -16.766 -0.526 -4.59 1 92.38 126 SER B O 1
ATOM 2416 N N . SER B 1 127 ? -17.062 0.805 -2.793 1 92.88 127 SER B N 1
ATOM 2417 C CA . SER B 1 127 ? -16.828 -0.262 -1.826 1 92.88 127 SER B CA 1
ATOM 2418 C C . SER B 1 127 ? -17.938 -1.315 -1.882 1 92.88 127 SER B C 1
ATOM 2420 O O . SER B 1 127 ? -17.781 -2.404 -1.323 1 92.88 127 SER B O 1
ATOM 2422 N N . SER B 1 128 ? -19.031 -0.946 -2.531 1 93.62 128 SER B N 1
ATOM 2423 C CA . SER B 1 128 ? -20.141 -1.879 -2.584 1 93.62 128 SER B CA 1
ATOM 2424 C C . SER B 1 128 ? -20.172 -2.633 -3.908 1 93.62 128 SER B C 1
ATOM 2426 O O . SER B 1 128 ? -21.062 -3.455 -4.141 1 93.62 128 SER B O 1
ATOM 2428 N N . ASN B 1 129 ? -19.281 -2.332 -4.824 1 95.81 129 ASN B N 1
ATOM 2429 C CA . ASN B 1 129 ? -19.203 -2.973 -6.133 1 95.81 129 ASN B CA 1
ATOM 2430 C C . ASN B 1 129 ? -17.828 -2.803 -6.758 1 95.81 129 ASN B C 1
ATOM 2432 O O . ASN B 1 129 ? -17.516 -1.752 -7.328 1 95.81 129 ASN B O 1
ATOM 2436 N N . PHE B 1 130 ? -17.016 -3.836 -6.703 1 97.31 130 PHE B N 1
ATOM 2437 C CA . PHE B 1 130 ? -15.664 -3.783 -7.25 1 97.31 130 PHE B CA 1
ATOM 2438 C C . PHE B 1 130 ? -15.211 -5.168 -7.699 1 97.31 130 PHE B C 1
ATOM 2440 O O . PHE B 1 130 ? -15.812 -6.176 -7.332 1 97.31 130 PHE B O 1
ATOM 2447 N N . ASP B 1 131 ? -14.195 -5.18 -8.523 1 97.94 131 ASP B N 1
ATOM 2448 C CA . ASP B 1 131 ? -13.578 -6.43 -8.953 1 97.94 131 ASP B CA 1
ATOM 2449 C C . ASP B 1 131 ? -12.188 -6.59 -8.352 1 97.94 131 ASP B C 1
ATOM 2451 O O . ASP B 1 131 ? -11.516 -5.598 -8.039 1 97.94 131 ASP B O 1
ATOM 2455 N N . ILE B 1 132 ? -11.867 -7.836 -8.102 1 98.56 132 ILE B N 1
ATOM 2456 C CA . ILE B 1 132 ? -10.492 -8.18 -7.762 1 98.56 132 ILE B CA 1
ATOM 2457 C C . ILE B 1 132 ? -9.922 -9.109 -8.82 1 98.56 132 ILE B C 1
ATOM 2459 O O . ILE B 1 132 ? -10.57 -10.07 -9.234 1 98.56 132 ILE B O 1
ATOM 2463 N N . ILE B 1 133 ? -8.766 -8.766 -9.359 1 98.69 133 ILE B N 1
ATOM 2464 C CA . ILE B 1 133 ? -7.949 -9.727 -10.102 1 98.69 133 ILE B CA 1
ATOM 2465 C C . ILE B 1 133 ? -6.922 -10.352 -9.164 1 98.69 133 ILE B C 1
ATOM 2467 O O . ILE B 1 133 ? -6.047 -9.664 -8.641 1 98.69 133 ILE B O 1
ATOM 2471 N N . PHE B 1 134 ? -7.059 -11.609 -8.992 1 98.81 134 PHE B N 1
ATOM 2472 C CA . PHE B 1 134 ? -6.055 -12.383 -8.266 1 98.81 134 PHE B CA 1
ATOM 2473 C C . PHE B 1 134 ? -4.988 -12.914 -9.219 1 98.81 134 PHE B C 1
ATOM 2475 O O . PHE B 1 134 ? -5.309 -13.469 -10.273 1 98.81 134 PHE B O 1
ATOM 2482 N N . THR B 1 135 ? -3.779 -12.75 -8.836 1 98.56 135 THR B N 1
ATOM 2483 C CA . THR B 1 135 ? -2.686 -13.266 -9.648 1 98.56 135 THR B CA 1
ATOM 2484 C C . THR B 1 135 ? -1.766 -14.156 -8.82 1 98.56 135 THR B C 1
ATOM 2486 O O . THR B 1 135 ? -1.274 -13.742 -7.766 1 98.56 135 THR B O 1
ATOM 2489 N N . ARG B 1 136 ? -1.55 -15.297 -9.266 1 97.69 136 ARG B N 1
ATOM 2490 C CA . ARG B 1 136 ? -0.594 -16.234 -8.688 1 97.69 136 ARG B CA 1
ATOM 2491 C C . ARG B 1 136 ? 0.606 -16.422 -9.609 1 97.69 136 ARG B C 1
ATOM 2493 O O . ARG B 1 136 ? 0.444 -16.672 -10.805 1 97.69 136 ARG B O 1
ATOM 2500 N N . VAL B 1 137 ? 1.777 -16.344 -9.047 1 95.75 137 VAL B N 1
ATOM 2501 C CA . VAL B 1 137 ? 3.01 -16.594 -9.789 1 95.75 137 VAL B CA 1
ATOM 2502 C C . VAL B 1 137 ? 3.818 -17.688 -9.102 1 95.75 137 VAL B C 1
ATOM 2504 O O . VAL B 1 137 ? 4.613 -17.406 -8.203 1 95.75 137 VAL B O 1
ATOM 2507 N N . PRO B 1 138 ? 3.521 -18.938 -9.484 1 94.38 138 PRO B N 1
ATOM 2508 C CA . PRO B 1 138 ? 4.5 -19.953 -9.062 1 94.38 138 PRO B CA 1
ATOM 2509 C C . PRO B 1 138 ? 5.906 -19.656 -9.578 1 94.38 138 PRO B C 1
ATOM 2511 O O . PRO B 1 138 ? 6.082 -19.297 -10.742 1 94.38 138 PRO B O 1
ATOM 2514 N N . ASP B 1 139 ? 6.871 -19.734 -8.727 1 91.62 139 ASP B N 1
ATOM 2515 C CA .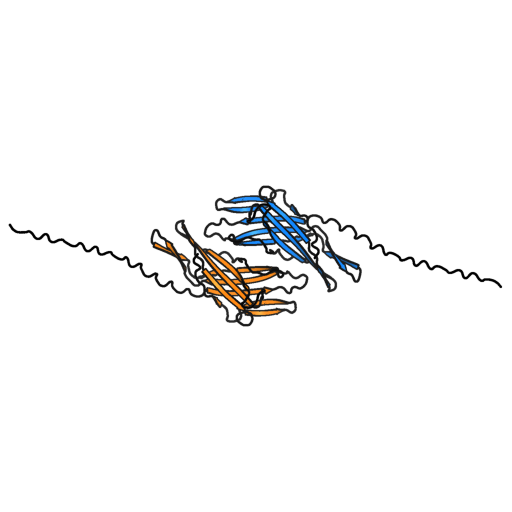 ASP B 1 139 ? 8.266 -19.406 -9.016 1 91.62 139 ASP B CA 1
ATOM 2516 C C . ASP B 1 139 ? 9.211 -20.266 -8.172 1 91.62 139 ASP B C 1
ATOM 2518 O O . ASP B 1 139 ? 9.344 -20.047 -6.969 1 91.62 139 ASP B O 1
ATOM 2522 N N . VAL B 1 140 ? 9.859 -21.234 -8.836 1 88.94 140 VAL B N 1
ATOM 2523 C CA . VAL B 1 140 ? 10.641 -22.203 -8.07 1 88.94 140 VAL B CA 1
ATOM 2524 C C . VAL B 1 140 ? 11.984 -22.438 -8.758 1 88.94 140 VAL B C 1
ATOM 2526 O O . VAL B 1 140 ? 12.125 -22.188 -9.961 1 88.94 140 VAL B O 1
ATOM 2529 N N . LEU B 1 141 ? 12.875 -22.781 -7.918 1 85.81 141 LEU B N 1
ATOM 2530 C CA . LEU B 1 141 ? 14.18 -23.219 -8.406 1 85.81 141 LEU B CA 1
ATOM 2531 C C . LEU B 1 141 ? 14.258 -24.734 -8.461 1 85.81 141 LEU B C 1
ATOM 2533 O O . LEU B 1 141 ? 13.898 -25.422 -7.492 1 85.81 141 LEU B O 1
ATOM 2537 N N . TYR B 1 142 ? 14.625 -25.25 -9.656 1 83.69 142 TYR B N 1
ATOM 2538 C CA . TYR B 1 142 ? 14.867 -26.672 -9.82 1 83.69 142 TYR B CA 1
ATOM 2539 C C . TYR B 1 142 ? 16.219 -26.922 -10.492 1 83.69 142 TYR B C 1
ATOM 2541 O O . TYR B 1 142 ? 16.438 -26.5 -11.633 1 83.69 142 TYR B O 1
ATOM 2549 N N . GLN B 1 143 ? 17.109 -27.594 -9.711 1 84.75 143 GLN B N 1
ATOM 2550 C CA . GLN B 1 143 ? 18.453 -27.906 -10.195 1 84.75 143 GLN B CA 1
ATOM 2551 C C . GLN B 1 143 ? 19.156 -26.656 -10.742 1 84.75 143 GLN B C 1
ATOM 2553 O O . GLN B 1 143 ? 19.719 -26.688 -11.836 1 84.75 143 GLN B O 1
ATOM 2558 N N . GLY B 1 144 ? 18.922 -25.578 -10.102 1 82.06 144 GLY B N 1
ATOM 2559 C CA . GLY B 1 144 ? 19.656 -24.359 -10.414 1 82.06 144 GLY B CA 1
ATOM 2560 C C . GLY B 1 144 ? 18.969 -23.484 -11.445 1 82.06 144 GLY B C 1
ATOM 2561 O O . GLY B 1 144 ? 19.406 -22.359 -11.711 1 82.06 144 GLY B O 1
ATOM 2562 N N . SER B 1 145 ? 17.922 -24.094 -12.008 1 85.44 145 SER B N 1
ATOM 2563 C CA . SER B 1 145 ? 17.172 -23.328 -13.008 1 85.44 145 SER B CA 1
ATOM 2564 C C . SER B 1 145 ? 15.852 -22.828 -12.453 1 85.44 145 SER B C 1
ATOM 2566 O O . SER B 1 145 ? 15.195 -23.516 -11.68 1 85.44 145 SER B O 1
ATOM 2568 N N . ARG B 1 146 ? 15.484 -21.609 -12.945 1 87.44 146 ARG B N 1
ATOM 2569 C CA . ARG B 1 146 ? 14.234 -20.984 -12.508 1 87.44 146 ARG B CA 1
ATOM 2570 C C . ARG B 1 146 ? 13.078 -21.391 -13.422 1 87.44 146 ARG B C 1
ATOM 2572 O O . ARG B 1 146 ? 13.195 -21.328 -14.648 1 87.44 146 ARG B O 1
ATOM 2579 N N . TYR B 1 147 ? 11.953 -21.844 -12.766 1 88 147 TYR B N 1
ATOM 2580 C CA . TYR B 1 147 ? 10.711 -22.141 -13.453 1 88 147 TYR B CA 1
ATOM 2581 C C . TYR B 1 147 ? 9.562 -21.297 -12.898 1 88 147 TYR B C 1
ATOM 2583 O O . TYR B 1 147 ? 9.352 -21.266 -11.688 1 88 147 TYR B O 1
ATOM 2591 N N . SER B 1 148 ? 8.852 -20.625 -13.82 1 90.94 148 SER B N 1
ATOM 2592 C CA . SER B 1 148 ? 7.797 -19.719 -13.367 1 90.94 148 SER B CA 1
ATOM 2593 C C . SER B 1 148 ? 6.586 -19.781 -14.289 1 90.94 148 SER B C 1
ATOM 2595 O O . SER B 1 148 ? 6.695 -20.188 -15.445 1 90.94 148 SER B O 1
ATOM 2597 N N . GLY B 1 149 ? 5.438 -19.531 -13.75 1 91.94 149 GLY B N 1
ATOM 2598 C CA . GLY B 1 149 ? 4.184 -19.359 -14.469 1 91.94 149 GLY B CA 1
ATOM 2599 C C . GLY B 1 149 ? 3.352 -18.203 -13.938 1 91.94 149 GLY B C 1
ATOM 2600 O O . GLY B 1 149 ? 3.771 -17.5 -13.016 1 91.94 149 GLY B O 1
ATOM 2601 N N . LYS B 1 150 ? 2.277 -17.969 -14.625 1 95.06 150 LYS B N 1
ATOM 2602 C CA . LYS B 1 150 ? 1.365 -16.922 -14.18 1 95.06 150 LYS B CA 1
ATOM 2603 C C . LYS B 1 150 ? -0.089 -17.328 -14.422 1 95.06 150 LYS B C 1
ATOM 2605 O O . LYS B 1 150 ? -0.442 -17.781 -15.516 1 95.06 150 LYS B O 1
ATOM 2610 N N . TYR B 1 151 ? -0.821 -17.203 -13.391 1 97 151 TYR B N 1
ATOM 2611 C CA . TYR B 1 151 ? -2.252 -17.484 -13.453 1 97 151 TYR B CA 1
ATOM 2612 C C . TYR B 1 151 ? -3.057 -16.297 -12.938 1 97 151 TYR B C 1
ATOM 2614 O O . TYR B 1 151 ? -2.658 -15.633 -11.969 1 97 151 TYR B O 1
ATOM 2622 N N . GLU B 1 152 ? -4.215 -16.078 -13.57 1 98.38 152 GLU B N 1
ATOM 2623 C CA . GLU B 1 152 ? -5.066 -14.961 -13.164 1 98.38 152 GLU B CA 1
ATOM 2624 C C . GLU B 1 152 ? -6.531 -15.383 -13.094 1 98.38 152 GLU B C 1
ATOM 2626 O O . GLU B 1 152 ? -6.984 -16.203 -13.891 1 98.38 152 GLU B O 1
ATOM 2631 N N . GLY B 1 153 ? -7.16 -14.859 -12.094 1 98.56 153 GLY B N 1
ATOM 2632 C CA . GLY B 1 153 ? -8.602 -14.969 -11.945 1 98.56 153 GLY B CA 1
ATOM 2633 C C . GLY B 1 153 ? -9.258 -13.68 -11.469 1 98.56 153 GLY B C 1
ATOM 2634 O O . GLY B 1 153 ? -8.703 -12.984 -10.609 1 98.56 153 GLY B O 1
ATOM 2635 N N . GLN B 1 154 ? -10.359 -13.43 -12.047 1 98.06 154 GLN B N 1
ATOM 2636 C CA . GLN B 1 154 ? -11.078 -12.203 -11.695 1 98.06 154 GLN B CA 1
ATOM 2637 C C . GLN B 1 154 ? -12.461 -12.523 -11.141 1 98.06 154 GLN B C 1
ATOM 2639 O O . GLN B 1 154 ? -13.133 -13.438 -11.617 1 98.06 154 GLN B O 1
ATOM 2644 N N . ALA B 1 155 ? -12.891 -11.789 -10.18 1 98 155 ALA B N 1
ATOM 2645 C CA . ALA B 1 155 ? -14.242 -11.93 -9.633 1 98 155 ALA B CA 1
ATOM 2646 C C . ALA B 1 155 ? -14.812 -10.57 -9.227 1 98 155 ALA B C 1
ATOM 2648 O O . ALA B 1 155 ? -14.062 -9.664 -8.859 1 98 155 ALA B O 1
ATOM 2649 N N . ASN B 1 156 ? -16.078 -10.516 -9.32 1 97.81 156 ASN B N 1
ATOM 2650 C CA . ASN B 1 156 ? -16.812 -9.336 -8.883 1 97.81 156 ASN B CA 1
ATOM 2651 C C . ASN B 1 156 ? -17.344 -9.5 -7.461 1 97.81 156 ASN B C 1
ATOM 2653 O O . ASN B 1 156 ? -17.859 -10.555 -7.102 1 97.81 156 ASN B O 1
ATOM 2657 N N . PHE B 1 157 ? -17.188 -8.508 -6.641 1 97.94 157 PHE B N 1
ATOM 2658 C CA . PHE B 1 157 ? -17.688 -8.461 -5.27 1 97.94 157 PHE B CA 1
ATOM 2659 C C . PHE B 1 157 ? -18.672 -7.316 -5.086 1 97.94 157 PHE B C 1
ATOM 2661 O O . PHE B 1 157 ? -18.297 -6.145 -5.188 1 97.94 157 PHE B O 1
ATOM 2668 N N . LYS B 1 158 ? -19.844 -7.723 -4.785 1 96.69 158 LYS B N 1
ATOM 2669 C CA . LYS B 1 158 ? -20.938 -6.77 -4.809 1 96.69 158 LYS B CA 1
ATOM 2670 C C . LYS B 1 158 ? -21.875 -6.973 -3.615 1 96.69 158 LYS B C 1
ATOM 2672 O O . LYS B 1 158 ? -22.297 -8.094 -3.34 1 96.69 158 LYS B O 1
ATOM 2677 N N . VAL B 1 159 ? -22.125 -5.883 -2.928 1 95.62 159 VAL B N 1
ATOM 2678 C CA . VAL B 1 159 ? -23.047 -5.926 -1.806 1 95.62 159 VAL B CA 1
ATOM 2679 C C . VAL B 1 159 ? -24.438 -6.305 -2.305 1 95.62 159 VAL B C 1
ATOM 2681 O O . VAL B 1 159 ? -24.922 -5.758 -3.305 1 95.62 159 VAL B O 1
ATOM 2684 N N . GLY B 1 160 ? -25.109 -7.156 -1.579 1 96.44 160 GLY B N 1
ATOM 2685 C CA . GLY B 1 160 ? -26.406 -7.641 -1.99 1 96.44 160 GLY B CA 1
ATOM 2686 C C . GLY B 1 160 ? -26.344 -8.891 -2.846 1 96.44 160 GLY B C 1
ATOM 2687 O O . GLY B 1 160 ? -27.359 -9.555 -3.07 1 96.44 160 GLY B O 1
ATOM 2688 N N . THR B 1 161 ? -25.219 -9.258 -3.418 1 96.62 161 THR B N 1
ATOM 2689 C CA . THR B 1 161 ? -25 -10.477 -4.191 1 96.62 161 THR B CA 1
ATOM 2690 C C . THR B 1 161 ? -24.094 -11.438 -3.43 1 96.62 161 THR B C 1
ATOM 2692 O O . THR B 1 161 ? -24.562 -12.406 -2.826 1 96.62 161 THR B O 1
ATOM 2695 N N . ASN B 1 162 ? -22.828 -11.148 -3.301 1 97.94 162 ASN B N 1
ATOM 2696 C CA . ASN B 1 162 ? -21.922 -12.039 -2.594 1 97.94 162 ASN B CA 1
ATOM 2697 C C . ASN B 1 162 ? -21.25 -11.344 -1.414 1 97.94 162 ASN B C 1
ATOM 2699 O O . ASN B 1 162 ? -20.438 -11.945 -0.714 1 97.94 162 ASN B O 1
ATOM 2703 N N . MET B 1 163 ? -21.562 -10.125 -1.232 1 97.69 163 MET B N 1
ATOM 2704 C CA . MET B 1 163 ? -21.062 -9.359 -0.092 1 97.69 163 MET B CA 1
ATOM 2705 C C . MET B 1 163 ? -22.219 -8.875 0.779 1 97.69 163 MET B C 1
ATOM 2707 O O . MET B 1 163 ? -23.328 -8.68 0.289 1 97.69 163 MET B O 1
ATOM 2711 N N . ALA B 1 164 ? -21.906 -8.703 2.072 1 97.69 164 ALA B N 1
ATOM 2712 C CA . ALA B 1 164 ? -22.844 -8.156 3.041 1 97.69 164 ALA B CA 1
ATOM 2713 C C . ALA B 1 164 ? -22.109 -7.41 4.152 1 97.69 164 ALA B C 1
ATOM 2715 O O . ALA B 1 164 ? -20.906 -7.539 4.305 1 97.69 164 ALA B O 1
ATOM 2716 N N . GLY B 1 165 ? -22.906 -6.598 4.887 1 95.75 165 GLY B N 1
ATOM 2717 C CA . GLY B 1 165 ? -22.344 -5.805 5.969 1 95.75 165 GLY B CA 1
ATOM 2718 C C . GLY B 1 165 ? -23.172 -4.578 6.301 1 95.75 165 GLY B C 1
ATOM 2719 O O . GLY B 1 165 ? -24.406 -4.59 6.148 1 95.75 165 GLY B O 1
ATOM 2720 N N . SER B 1 166 ? -22.469 -3.586 6.855 1 91.25 166 SER B N 1
ATOM 2721 C CA . SER B 1 166 ? -23.219 -2.424 7.316 1 91.25 166 SER B CA 1
ATOM 2722 C C . SER B 1 166 ? -22.422 -1.14 7.148 1 91.25 166 SER B C 1
ATOM 2724 O O . SER B 1 166 ? -21.188 -1.182 7.035 1 91.25 166 SER B O 1
ATOM 2726 N N . CYS B 1 167 ? -23.219 -0.136 6.957 1 86.69 167 CYS B N 1
ATOM 2727 C CA . CYS B 1 167 ? -22.656 1.208 7.027 1 86.69 167 CYS B CA 1
ATOM 2728 C C . CYS B 1 167 ? -23.141 1.94 8.266 1 86.69 167 CYS B C 1
ATOM 2730 O O . CYS B 1 167 ? -24.328 1.892 8.594 1 86.69 167 CYS B O 1
ATOM 2732 N N . GLY B 1 168 ? -22.156 2.369 9.023 1 79.94 168 GLY B N 1
ATOM 2733 C CA . GLY B 1 168 ? -22.562 3.146 10.18 1 79.94 168 GLY B CA 1
ATOM 2734 C C . GLY B 1 168 ? -23.094 4.523 9.82 1 79.94 168 GLY B C 1
ATOM 2735 O O . GLY B 1 168 ? -23.016 4.941 8.664 1 79.94 168 GLY B O 1
ATOM 2736 N N . GLY B 1 169 ? -23.656 5.227 10.844 1 73.94 169 GLY B N 1
ATOM 2737 C CA . GLY B 1 169 ? -24.219 6.562 10.664 1 73.94 169 GLY B CA 1
ATOM 2738 C C . GLY B 1 169 ? -23.172 7.578 10.211 1 73.94 169 GLY B C 1
ATOM 2739 O O . GLY B 1 169 ? -23.516 8.562 9.555 1 73.94 169 GLY B O 1
ATOM 2740 N N . SER B 1 170 ? -21.938 7.348 10.547 1 72.5 170 SER B N 1
ATOM 2741 C CA . SER B 1 170 ? -20.891 8.297 10.211 1 72.5 170 SER B CA 1
ATOM 2742 C C . SER B 1 170 ? -20.359 8.062 8.805 1 72.5 170 SER B C 1
ATOM 2744 O O . SER B 1 170 ? -19.484 8.789 8.336 1 72.5 170 SER B O 1
ATOM 2746 N N . GLY B 1 171 ? -20.828 6.988 8.141 1 75.81 171 GLY B N 1
ATOM 2747 C CA . GLY B 1 171 ? -20.406 6.715 6.777 1 75.81 171 GLY B CA 1
ATOM 2748 C C . GLY B 1 171 ? -19.297 5.684 6.691 1 75.81 171 GLY B C 1
ATOM 2749 O O . GLY B 1 171 ? -18.781 5.391 5.605 1 75.81 171 GLY B O 1
ATOM 2750 N N . ASN B 1 172 ? -18.938 5.199 7.863 1 84.69 172 ASN B N 1
ATOM 2751 C CA . ASN B 1 172 ? -18 4.082 7.855 1 84.69 172 ASN B CA 1
ATOM 2752 C C . ASN B 1 172 ? -18.656 2.783 7.422 1 84.69 172 ASN B C 1
ATOM 2754 O O . ASN B 1 172 ? -19.641 2.354 8.031 1 84.69 172 ASN B O 1
ATOM 2758 N N . CYS B 1 173 ? -18.219 2.236 6.383 1 90.06 173 CYS B N 1
ATOM 2759 C CA . CYS B 1 173 ? -18.812 1 5.891 1 90.06 173 CYS B CA 1
ATOM 2760 C C . CYS B 1 173 ? -17.828 -0.161 6 1 90.06 173 CYS B C 1
ATOM 2762 O O . CYS B 1 173 ? -16.625 0.016 5.809 1 90.06 173 CYS B O 1
ATOM 2764 N N . PHE B 1 174 ? -18.391 -1.23 6.379 1 94.94 174 PHE B N 1
ATOM 2765 C CA . PHE B 1 174 ? -17.656 -2.488 6.41 1 94.94 174 PHE B CA 1
ATOM 2766 C C . PHE B 1 174 ? -18.453 -3.6 5.734 1 94.94 174 PHE B C 1
ATOM 2768 O O . PHE B 1 174 ? -19.578 -3.895 6.145 1 94.94 174 PHE B O 1
ATOM 2775 N N . TRP B 1 175 ? -17.891 -4.09 4.66 1 96.81 175 TRP B N 1
ATOM 2776 C CA . TRP B 1 175 ? -18.5 -5.207 3.947 1 96.81 175 TRP B CA 1
ATOM 2777 C C . TRP B 1 175 ? -17.562 -6.418 3.941 1 96.81 175 TRP B C 1
ATOM 2779 O O . TRP B 1 175 ? -16.344 -6.273 3.943 1 96.81 175 TRP B O 1
ATOM 2789 N N . GLY B 1 176 ? -18.141 -7.574 3.951 1 97.81 176 GLY B N 1
ATOM 2790 C CA . GLY B 1 176 ? -17.422 -8.828 3.789 1 97.81 176 GLY B CA 1
ATOM 2791 C C . GLY B 1 176 ? -18.219 -9.867 3.008 1 97.81 176 GLY B C 1
ATOM 2792 O O . GLY B 1 176 ? -19.344 -9.609 2.584 1 97.81 176 GLY B O 1
ATOM 2793 N N . LEU B 1 177 ? -17.547 -10.992 2.756 1 98.25 177 LEU B N 1
ATOM 2794 C CA . LEU B 1 177 ? -18.281 -12.062 2.09 1 98.25 177 LEU B CA 1
ATOM 2795 C C . LEU B 1 177 ? -19.562 -12.391 2.84 1 98.25 177 LEU B C 1
ATOM 2797 O O . LEU B 1 177 ? -19.562 -12.516 4.066 1 98.25 177 LEU B O 1
ATOM 2801 N N . ALA B 1 178 ? -20.609 -12.508 2.082 1 97.81 178 ALA B N 1
ATOM 2802 C CA . ALA B 1 178 ? -21.891 -12.836 2.686 1 97.81 178 ALA B CA 1
ATOM 2803 C C . ALA B 1 178 ? -21.891 -14.258 3.238 1 97.81 178 ALA B C 1
ATOM 2805 O O . ALA B 1 178 ? -21.062 -15.078 2.854 1 97.81 178 ALA B O 1
ATOM 2806 N N . GLN B 1 179 ? -22.859 -14.414 4.109 1 95.19 179 GLN B N 1
ATOM 2807 C CA . GLN B 1 179 ? -23.031 -15.766 4.633 1 95.19 179 GLN B CA 1
ATOM 2808 C C . GLN B 1 179 ? -23.25 -16.766 3.504 1 95.19 179 GLN B C 1
ATOM 2810 O O . GLN B 1 179 ? -24.031 -16.516 2.584 1 95.19 179 GLN B O 1
ATOM 2815 N N . GLY B 1 180 ? -22.516 -17.922 3.555 1 96.5 180 GLY B N 1
ATOM 2816 C CA . GLY B 1 180 ? -22.672 -18.969 2.553 1 96.5 180 GLY B CA 1
ATOM 2817 C C . GLY B 1 180 ? -21.797 -18.766 1.34 1 96.5 180 GLY B C 1
ATOM 2818 O O . GLY B 1 180 ? -21.766 -19.609 0.439 1 96.5 180 GLY B O 1
ATOM 2819 N N . GLN B 1 181 ? -21.047 -17.719 1.323 1 96.31 181 GLN B N 1
ATOM 2820 C CA . GLN B 1 181 ? -20.234 -17.406 0.155 1 96.31 181 GLN B CA 1
ATOM 2821 C C . GLN B 1 181 ? -18.766 -17.797 0.377 1 96.31 181 GLN B C 1
ATOM 2823 O O . GLN B 1 181 ? -17.922 -17.547 -0.485 1 96.31 181 GLN B O 1
ATOM 2828 N N . ASN B 1 182 ? -18.516 -18.328 1.487 1 95.94 182 ASN B N 1
ATOM 2829 C CA . ASN B 1 182 ? -17.172 -18.766 1.815 1 95.94 182 ASN B CA 1
ATOM 2830 C C . ASN B 1 182 ? -17.047 -20.281 1.746 1 95.94 182 ASN B C 1
ATOM 2832 O O . ASN B 1 182 ? -17.641 -21 2.562 1 95.94 182 ASN B O 1
ATOM 2836 N N . PRO B 1 183 ? -16.328 -20.859 0.787 1 97.75 183 PRO B N 1
ATOM 2837 C CA . PRO B 1 183 ? -15.445 -20.141 -0.144 1 97.75 183 PRO B CA 1
ATOM 2838 C C . PRO B 1 183 ? -16.172 -19.672 -1.396 1 97.75 183 PRO B C 1
ATOM 2840 O O . PRO B 1 183 ? -17.188 -20.25 -1.785 1 97.75 183 PRO B O 1
ATOM 2843 N N . PHE B 1 184 ? -15.773 -18.609 -1.966 1 98.56 184 PHE B N 1
ATOM 2844 C CA . PHE B 1 184 ? -16.266 -18.078 -3.232 1 98.56 184 PHE B CA 1
ATOM 2845 C C . PHE B 1 184 ? -15.352 -18.5 -4.383 1 98.56 184 PHE B C 1
ATOM 2847 O O . PHE B 1 184 ? -14.141 -18.266 -4.344 1 98.56 184 PHE B O 1
ATOM 2854 N N . ALA B 1 185 ? -15.891 -19.078 -5.406 1 98.44 185 ALA B N 1
ATOM 2855 C CA . ALA B 1 185 ? -15.109 -19.672 -6.496 1 98.44 185 ALA B CA 1
ATOM 2856 C C . ALA B 1 185 ? -14.68 -18.609 -7.5 1 98.44 185 ALA B C 1
ATOM 2858 O O . ALA B 1 185 ? -15.484 -17.766 -7.91 1 98.44 185 ALA B O 1
ATOM 2859 N N . VAL B 1 186 ? -13.43 -18.672 -7.855 1 98.44 186 VAL B N 1
ATOM 2860 C CA . VAL B 1 186 ? -12.883 -17.812 -8.898 1 98.44 186 VAL B CA 1
ATOM 2861 C C . VAL B 1 186 ? -12.164 -18.672 -9.938 1 98.44 186 VAL B C 1
ATOM 2863 O O . VAL B 1 186 ? -11.109 -19.25 -9.656 1 98.44 186 VAL B O 1
ATOM 2866 N N . GLN B 1 187 ? -12.688 -18.656 -11.133 1 98.31 187 GLN B N 1
ATOM 2867 C CA . GLN B 1 187 ? -12.031 -19.422 -12.188 1 98.31 187 GLN B CA 1
ATOM 2868 C C . GLN B 1 187 ? -10.812 -18.688 -12.727 1 98.31 187 GLN B C 1
ATOM 2870 O O . GLN B 1 187 ? -10.922 -17.531 -13.172 1 98.31 187 GLN B O 1
ATOM 2875 N N . GLN B 1 188 ? -9.688 -19.344 -12.617 1 97.88 188 GLN B N 1
ATOM 2876 C CA . GLN B 1 188 ? -8.461 -18.766 -13.133 1 97.88 188 GLN B CA 1
ATOM 2877 C C . GLN B 1 188 ? -8.07 -19.375 -14.469 1 97.88 188 GLN B C 1
ATOM 2879 O O . GLN B 1 188 ? -8.648 -20.391 -14.891 1 97.88 188 GLN B O 1
ATOM 2884 N N . HIS B 1 189 ? -7.18 -18.703 -15.164 1 96.38 189 HIS B N 1
ATOM 2885 C CA . HIS B 1 189 ? -6.535 -19.203 -16.375 1 96.38 189 HIS B CA 1
ATOM 2886 C C . HIS B 1 189 ? -5.043 -18.891 -16.375 1 96.38 189 HIS B C 1
ATOM 2888 O O . HIS B 1 189 ? -4.598 -17.984 -15.672 1 96.38 189 HIS B O 1
ATOM 2894 N N . GLU B 1 190 ? -4.363 -19.656 -17.078 1 94.44 190 GLU B N 1
ATOM 2895 C CA . GLU B 1 190 ? -2.936 -19.391 -17.25 1 94.44 190 GLU B CA 1
ATOM 2896 C C . GLU B 1 190 ? -2.697 -18.203 -18.188 1 94.44 190 GLU B C 1
ATOM 2898 O O . GLU B 1 190 ? -3.354 -18.078 -19.219 1 94.44 190 GLU B O 1
ATOM 2903 N N . VAL B 1 191 ? -1.841 -17.344 -17.703 1 93.38 191 VAL B N 1
ATOM 2904 C CA . VAL B 1 191 ? -1.444 -16.219 -18.531 1 93.38 191 VAL B CA 1
ATOM 2905 C C . VAL B 1 191 ? -0.162 -16.562 -19.297 1 93.38 191 VAL B C 1
ATOM 2907 O O . VAL B 1 191 ? 0.873 -16.828 -18.688 1 93.38 191 VAL B O 1
ATOM 2910 N N . THR B 1 192 ? -0.157 -16.734 -20.547 1 81.19 192 THR B N 1
ATOM 2911 C CA . THR B 1 192 ? 1 -17.062 -21.375 1 81.19 192 THR B CA 1
ATOM 2912 C C . THR B 1 192 ? 1.626 -15.812 -21.969 1 81.19 192 THR B C 1
ATOM 2914 O O . THR B 1 192 ? 0.919 -14.945 -22.5 1 81.19 192 THR B O 1
ATOM 2917 N N . GLY B 1 193 ? 2.791 -15.43 -21.516 1 58.5 193 GLY B N 1
ATOM 2918 C CA . GLY B 1 193 ? 3.49 -14.312 -22.141 1 58.5 193 GLY B CA 1
ATOM 2919 C C . GLY B 1 193 ? 4.148 -14.68 -23.453 1 58.5 193 GLY B C 1
ATOM 2920 O O . GLY B 1 193 ? 4.34 -15.859 -23.75 1 58.5 193 GLY B O 1
#

Nearest PDB structures (foldseek):
  5cnl-assembly1_A  TM=3.936E-01  e=9.316E-01  Legionella pneumophila subsp. pneumophila str. Philadelphia 1
  4fmb-assembly2_C  TM=6.407E-01  e=4.447E+00  Shigella flexneri
  5ig0-assembly1_A-2  TM=3.717E-01  e=2.641E+00  Salpingoeca rosetta
  6yft-assembly1_AA  TM=3.418E-01  e=6.747E+00  Wenzhou levi-like virus 1
  5cnl-assembly1_A  TM=3.936E-01  e=1.351E+00  Legionella pneumophila subsp. pneumophila str. Philadelphia 1

Sequence (386 aa):
MKFTASTLAAITALTSSTLAAPLEPRQALEPWQVTGVAVASPAGRPGSYPWGTITANITDPNELTINRNPADGTTITVPAGNKAVNCQAKWLISENPFNRAWPCEPTEDGYWYIYILNGEGIDNFSSSNFDIIFTRVPDVLYQGSRYSGKYEGQANFKVGTNMAGSCGGSGNCFWGLAQGQNPFAVQQHEVTGMKFTASTLAAITALTSSTLAAPLEPRQALEPWQVTGVAVASPAGRPGSYPWGTITANITDPNELTINRNPADGTTITVPAGNKAVNCQAKWLISENPFNRAWPCEPTEDGYWYIYILNGEGIDNFSSSNFDIIFTRVPDVLYQGSRYSGKYEGQANFKVGTNMAGSCGGSGNCFWGLAQGQNPFAVQQHEVTG

Solvent-accessible surface area (backbone atoms only — not comparable to full-atom values): 21724 Å² total; per-residue (Å²): 135,83,80,77,82,79,80,80,79,78,80,77,78,79,75,77,72,75,71,74,70,72,77,66,76,78,73,80,75,66,50,27,35,30,66,41,42,37,33,38,38,50,40,80,47,85,58,53,69,60,48,26,39,37,38,34,27,34,31,36,70,46,63,40,75,56,47,60,40,82,88,78,60,46,74,40,66,47,73,49,62,47,55,35,42,66,21,43,44,71,25,43,64,93,56,66,64,55,94,46,69,24,51,29,44,85,43,82,63,20,46,43,37,33,33,42,42,50,21,90,97,42,91,57,81,36,93,54,32,25,24,42,37,42,34,42,31,46,21,40,77,54,97,88,37,79,48,60,47,38,34,38,25,58,46,79,46,26,54,84,76,50,20,38,75,50,65,48,96,63,48,32,30,42,37,27,59,22,92,89,34,69,60,36,77,28,63,56,45,78,54,80,129,134,86,79,77,81,77,79,79,80,79,77,77,77,76,75,77,72,74,70,74,71,72,77,68,77,78,72,79,73,66,49,27,34,32,66,42,41,36,32,38,39,49,40,78,46,83,55,53,67,59,48,26,38,36,39,35,28,35,33,35,71,45,63,42,75,56,47,60,40,83,90,78,62,46,73,40,66,47,73,50,63,47,55,36,43,67,22,45,45,70,28,43,64,94,54,66,65,56,93,46,69,25,51,30,45,86,43,82,62,23,45,41,36,35,33,43,42,49,20,89,96,43,91,55,82,39,93,54,31,24,24,40,38,43,35,42,30,45,22,40,77,54,98,89,38,80,47,60,46,39,33,40,26,58,47,79,45,27,55,86,76,49,20,36,74,50,64,48,95,64,49,32,30,42,35,28,59,22,92,88,35,70,61,35,77,28,63,56,46,76,55,82,129

pLDDT: mean 85.75, std 17.94, range [35.44, 98.81]

Foldseek 3Di:
DDPPPPPPPPPPPPPPPPPPPPPPPPPFFFFKWKQKWKKKQDLPDPPDPQKIKIWTKIFRQDWDFQDADPVPRRTDIDHGTWMFHGFMFMDGNVDARADDWTATDDTPQFGKIKGKAAAPPDDGDDSQKIKIKIKTWGWDDDPNDITIWIKIWMDMHHDPPQKHWDADPSGITMIMGDPPCGTPTTRMDTDDD/DPPDPPPDPPPPPPPPPPPPPPPPPPPFFFFKWKQKWKKKQDLPDPPDDQKIKIWTKIFRQDWDFQDADPVPRRTDIDHGTWMFHGFMFMDGNVDASADDWTATDDTPQFGKIKGKAAAPPDDGDDSQKIKIKIKTWGWDDDPNDITIWIKIWMDMHHDPPQKHWDADPSGITMIMGDPPCGTPTTRMDTDDD